Protein AF-A0A8T3PN34-F1 (afdb_monomer)

Foldseek 3Di:
DDDDDDDDDDDDDPVVVVVVVVVVVCVVVCVDPPVVVPPPLDKAKAWFFKAQPPPLPAQAAGFFFEAQALVGGQDPVQDGPPDADQLSRETEHAQVRNPPHWHKMWTKMFMPPQPQFWKWKWWQKFVQLGTWDIDIFTDHSRITVVRIDITTSPGHNQLVQAWDWDWIKIFMWMGGPPDPDIDTHDMHIHIYTHFHHPQDFVADSPDPPDSRHQHPLLSVVLSVQQGRPNDLQSSLQSQLCCLQPPLLAFEPLPPLDAQQADPVNQAGQVVQVSVCSPPNGHRGRYHHQSNSQQSSSQSSSSRPNDWAFFKWFQKAFWAFWAFRPRPDTDAGNVHRMDNMGTWTWDDPQAQFTATAGSTIWFAQFQCLRDDPRDTDHRRRFGAHPQVPHDFQDDTRDNHRHDQNRTHHRDCRGSVGTGTDFHDPSHVRRRRNYD

Nearest PDB structures (foldseek):
  1fso-assembly1_A  TM=3.715E-01  e=4.656E-03  Homo sapiens
  1fst-assembly1_A  TM=4.350E-01  e=2.646E-02  Homo sapiens
  1rho-assembly1_A  TM=3.894E-01  e=1.144E-02  Homo sapiens
  1fst-assembly2_B  TM=3.868E-01  e=3.363E-02  Homo sapiens
  5fr1-assembly1_B  TM=3.269E-01  e=3.363E-02  Bos taurus

Mean predict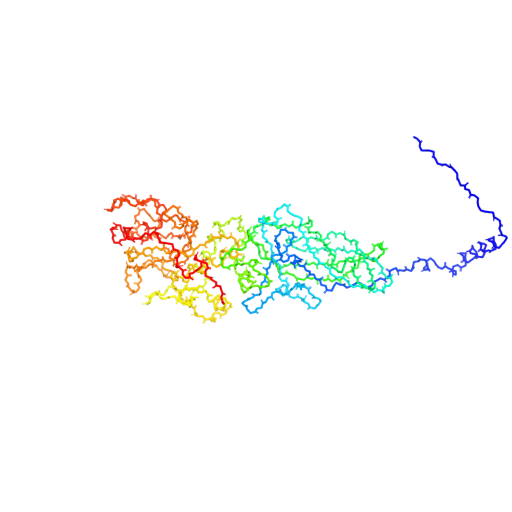ed aligned error: 7.72 Å

Solvent-accessible surface area (backbone atoms only — not comparable to full-atom values): 22050 Å² total; per-residue (Å²): 135,91,84,87,83,81,91,80,88,85,83,89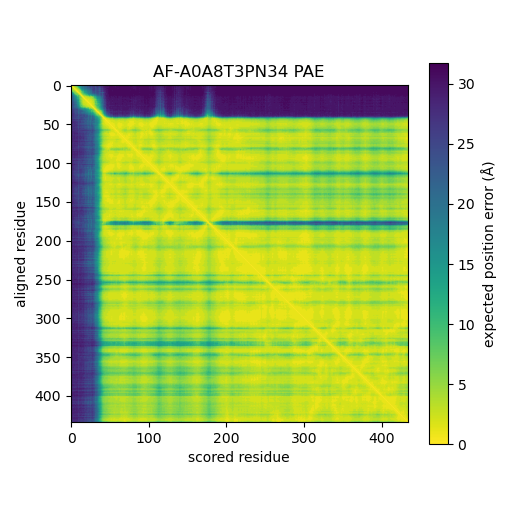,57,79,64,55,58,52,51,51,48,50,52,51,50,35,58,73,66,63,77,60,48,80,62,73,81,53,64,72,65,71,56,53,65,46,73,49,34,34,22,41,44,76,50,75,89,54,45,35,43,35,17,42,60,49,16,47,44,66,91,40,72,59,58,77,53,33,36,43,71,89,64,68,53,24,83,71,19,59,40,32,41,26,34,61,52,31,59,96,45,74,42,38,36,31,37,26,38,38,39,35,53,53,86,50,45,47,35,38,36,35,24,48,54,25,60,57,50,17,36,39,64,82,41,83,46,37,35,55,88,25,28,31,57,56,56,61,38,79,44,58,40,86,51,44,50,79,49,77,58,27,16,32,70,46,77,27,47,33,48,29,32,32,28,33,74,83,50,94,60,80,40,82,60,54,73,49,37,28,24,39,39,32,26,51,27,72,41,30,52,40,29,35,61,70,67,76,91,47,68,37,24,45,31,50,67,56,44,59,51,36,22,58,49,18,49,56,30,79,48,46,67,59,24,38,35,33,37,25,49,42,56,35,73,70,65,76,34,31,48,36,43,80,78,58,53,60,58,47,43,37,85,85,60,21,29,29,40,47,57,35,50,52,35,26,76,73,73,63,40,63,77,59,48,54,29,18,38,59,29,32,9,44,52,41,12,48,44,26,3,60,38,33,42,59,34,21,21,25,31,30,29,73,43,22,30,37,31,59,27,28,44,23,65,52,96,55,71,42,58,50,76,79,44,51,56,36,66,52,48,35,26,16,24,28,84,84,42,41,48,79,27,36,28,35,39,29,35,48,30,30,29,57,45,48,47,40,78,48,87,87,59,41,87,28,75,42,48,73,30,25,33,39,86,60,83,88,59,77,71,60,70,70,79,73,40,79,74,78,30,46,41,68,18,40,19,29,69,33,65,54,8,46,67,30,47,44,70,70,31,41,53,88,61,10,67,66,15,23,37,47,64,66

Structure (mmCIF, N/CA/C/O backbone):
data_AF-A0A8T3PN34-F1
#
_entry.id   AF-A0A8T3PN34-F1
#
loop_
_atom_site.group_PDB
_atom_site.id
_atom_site.type_symbol
_atom_site.label_atom_id
_atom_site.label_alt_id
_atom_site.label_comp_id
_atom_site.label_asym_id
_atom_site.label_entity_id
_atom_site.label_seq_id
_atom_site.pdbx_PDB_ins_code
_atom_site.Cartn_x
_atom_site.Cartn_y
_atom_site.Cartn_z
_atom_site.occupancy
_atom_site.B_iso_or_equiv
_atom_site.auth_seq_id
_atom_site.auth_comp_id
_atom_site.auth_asym_id
_atom_site.auth_atom_id
_atom_site.pdbx_PDB_model_num
ATOM 1 N N . MET A 1 1 ? -1.164 24.556 61.459 1.00 35.00 1 MET A N 1
ATOM 2 C CA . MET A 1 1 ? -1.618 23.590 62.481 1.00 35.00 1 MET A CA 1
ATOM 3 C C . MET A 1 1 ? -3.132 23.600 62.477 1.00 35.00 1 MET A C 1
ATOM 5 O O . MET A 1 1 ? -3.729 24.647 62.668 1.00 35.00 1 MET A O 1
ATOM 9 N N . SER A 1 2 ? -3.698 22.457 62.103 1.00 31.09 2 SER A N 1
ATOM 10 C CA . SER A 1 2 ? -5.120 22.209 61.880 1.00 31.09 2 SER A CA 1
ATOM 11 C C . SER A 1 2 ? -5.881 22.191 63.203 1.00 31.09 2 SER A C 1
ATOM 13 O O . SER A 1 2 ? -5.628 21.325 64.037 1.00 31.09 2 SER A O 1
ATOM 15 N N . SER A 1 3 ? -6.829 23.108 63.360 1.00 28.28 3 SER A N 1
ATOM 16 C CA . SER A 1 3 ? -7.897 23.056 64.354 1.00 28.28 3 SER A CA 1
ATOM 17 C C . SER A 1 3 ? -9.170 22.560 63.675 1.00 28.28 3 SER A C 1
ATOM 19 O O . SER A 1 3 ? -9.637 23.203 62.737 1.00 28.28 3 SER A O 1
ATOM 21 N N . ASN A 1 4 ? -9.742 21.461 64.155 1.00 27.42 4 ASN A N 1
ATOM 22 C CA . ASN A 1 4 ? -11.153 21.166 63.940 1.00 27.42 4 ASN A CA 1
ATOM 23 C C . ASN A 1 4 ? -11.721 20.506 65.196 1.00 27.42 4 ASN A C 1
ATOM 25 O O . ASN A 1 4 ? -11.355 19.390 65.546 1.00 27.42 4 ASN A O 1
ATOM 29 N N . GLU A 1 5 ? -12.629 21.234 65.826 1.00 33.91 5 GLU A N 1
ATOM 30 C CA . GLU A 1 5 ? -13.766 20.782 66.628 1.00 33.91 5 GLU A CA 1
ATOM 31 C C . GLU A 1 5 ? -14.850 21.881 66.471 1.00 33.91 5 GLU A C 1
ATOM 33 O O . GLU A 1 5 ? -14.481 23.002 66.100 1.00 33.91 5 GLU A O 1
ATOM 38 N N . PRO A 1 6 ? -16.153 21.654 66.759 1.00 40.88 6 PRO A N 1
ATOM 39 C CA . PRO A 1 6 ? -16.725 20.487 67.432 1.00 40.88 6 PRO A CA 1
ATOM 40 C C . PRO A 1 6 ? -18.011 19.901 66.809 1.00 40.88 6 PRO A C 1
ATOM 42 O O . PRO A 1 6 ? -18.739 20.512 66.025 1.00 40.88 6 PRO A O 1
ATOM 45 N N . GLU A 1 7 ? -18.305 18.689 67.273 1.00 36.66 7 GLU A N 1
ATOM 46 C CA . GLU A 1 7 ? -19.576 17.980 67.179 1.00 36.66 7 GLU A CA 1
ATOM 47 C C . GLU A 1 7 ? -20.736 18.739 67.856 1.00 36.66 7 GLU A C 1
ATOM 49 O O . GLU A 1 7 ? -20.626 19.251 68.972 1.00 36.66 7 GLU A O 1
ATOM 54 N N . GLY A 1 8 ? -21.901 18.731 67.201 1.00 30.77 8 GLY A N 1
ATOM 55 C CA . GLY A 1 8 ? -23.157 19.285 67.701 1.00 30.77 8 GLY A CA 1
ATOM 56 C C . GLY A 1 8 ? -24.294 18.260 67.708 1.00 30.77 8 GLY A C 1
ATOM 57 O O . GLY A 1 8 ? -24.968 18.068 66.706 1.00 30.77 8 GLY A O 1
ATOM 58 N N . LYS A 1 9 ? -24.494 17.636 68.876 1.00 32.91 9 LYS A N 1
ATOM 59 C CA . LYS A 1 9 ? -25.751 17.177 69.514 1.00 32.91 9 LYS A CA 1
ATOM 60 C C . LYS A 1 9 ? -26.966 16.820 68.629 1.00 32.91 9 LYS A C 1
ATOM 62 O O . LYS A 1 9 ? -27.646 17.698 68.108 1.00 32.91 9 LYS A O 1
ATOM 67 N N . CYS A 1 10 ? -27.430 15.570 68.757 1.00 28.97 10 CYS A N 1
ATOM 68 C CA . CYS A 1 10 ? -28.863 15.250 68.726 1.00 28.97 10 CYS A CA 1
ATOM 69 C C . CYS A 1 10 ? -29.261 14.418 69.959 1.00 28.97 10 CYS A C 1
ATOM 71 O O . CYS A 1 10 ? -28.616 13.429 70.305 1.00 28.97 10 CYS A O 1
ATOM 73 N N . ARG A 1 11 ? -30.291 14.893 70.667 1.00 34.66 11 ARG A N 1
ATOM 74 C CA . ARG A 1 11 ? -30.778 14.417 71.969 1.00 34.66 11 ARG A CA 1
ATOM 75 C C . ARG A 1 11 ? -31.736 13.223 71.830 1.00 34.66 11 ARG A C 1
ATOM 77 O O . ARG A 1 11 ? -32.686 13.283 71.067 1.00 34.66 11 ARG A O 1
ATOM 84 N N . SER A 1 12 ? -31.527 12.231 72.699 1.00 44.78 12 SER A N 1
ATOM 85 C CA . SER A 1 12 ? -32.525 11.585 73.574 1.00 44.78 12 SER A CA 1
ATOM 86 C C . SER A 1 12 ? -33.894 11.195 72.988 1.00 44.78 12 SER A C 1
ATOM 88 O O . SER A 1 12 ? -34.839 11.980 73.011 1.00 44.78 12 SER A O 1
ATOM 90 N N . GLY A 1 13 ? -34.056 9.906 72.683 1.00 34.75 13 GLY A N 1
ATOM 91 C CA . GLY A 1 13 ? -35.353 9.227 72.649 1.00 34.75 13 GLY A CA 1
ATOM 92 C C . GLY A 1 13 ? -35.191 7.777 73.104 1.00 34.75 13 GLY A C 1
ATOM 93 O O . GLY A 1 13 ? -34.393 7.038 72.535 1.00 34.75 13 GLY A O 1
ATOM 94 N N . CYS A 1 14 ? -35.927 7.362 74.137 1.00 46.34 14 CYS A N 1
ATOM 95 C CA . CYS A 1 14 ? -35.799 6.054 74.800 1.00 46.34 14 CYS A CA 1
ATOM 96 C C . CYS A 1 14 ? -36.018 4.838 73.858 1.00 46.34 14 CYS A C 1
ATOM 98 O O . CYS A 1 14 ? -35.571 3.735 74.161 1.00 46.34 14 CYS A O 1
ATOM 100 N N . LEU A 1 15 ? -36.601 5.035 72.665 1.00 41.00 15 LEU A N 1
ATOM 101 C CA . LEU A 1 15 ? -36.680 4.008 71.615 1.00 41.00 15 LEU A CA 1
ATOM 102 C C . LEU A 1 15 ? -35.340 3.716 70.917 1.00 41.00 15 LEU A C 1
ATOM 104 O O . LEU A 1 15 ? -35.147 2.608 70.428 1.00 41.00 15 LEU A O 1
ATOM 108 N N . HIS A 1 16 ? -34.399 4.662 70.882 1.00 45.62 16 HIS A N 1
ATOM 109 C CA . HIS A 1 16 ? -33.093 4.456 70.244 1.00 45.62 16 HIS A CA 1
ATOM 110 C C . HIS A 1 16 ? -32.193 3.535 71.070 1.00 45.62 16 HIS A C 1
ATOM 112 O O . HIS A 1 16 ? -31.422 2.764 70.510 1.00 45.62 16 HIS A O 1
ATOM 118 N N . VAL A 1 17 ? -32.324 3.558 72.400 1.00 47.44 17 VAL A N 1
ATOM 119 C CA . VAL A 1 17 ? -31.571 2.657 73.283 1.00 47.44 17 VAL A CA 1
ATOM 120 C C . VAL A 1 17 ? -32.111 1.235 73.165 1.00 47.44 17 VAL A C 1
ATOM 122 O O . VAL A 1 17 ? -31.314 0.312 73.053 1.00 47.44 17 VAL A O 1
ATOM 125 N N . LEU A 1 18 ? -33.433 1.051 73.071 1.00 48.59 18 LEU A N 1
ATOM 126 C CA . LEU A 1 18 ? -34.029 -0.262 72.800 1.00 48.59 18 LEU A CA 1
ATOM 127 C C . LEU A 1 18 ? -33.696 -0.770 71.393 1.00 48.59 18 LEU A C 1
ATOM 129 O O . LEU A 1 18 ? -33.378 -1.943 71.256 1.00 48.59 18 LEU A O 1
ATOM 133 N N . PHE A 1 19 ? -33.680 0.089 70.369 1.00 53.97 19 PHE A N 1
ATOM 134 C CA . PHE A 1 19 ? -33.291 -0.290 69.005 1.00 53.97 19 PHE A CA 1
ATOM 135 C C . PHE A 1 19 ? -31.798 -0.643 68.909 1.00 53.97 19 PHE A C 1
ATOM 137 O O . PHE A 1 19 ? -31.445 -1.662 68.322 1.00 53.97 19 PHE A O 1
ATOM 144 N N . CYS A 1 20 ? -30.918 0.125 69.561 1.00 51.41 20 CYS A N 1
ATOM 145 C CA . CYS A 1 20 ? -29.488 -0.176 69.660 1.00 51.41 20 CYS A CA 1
ATOM 146 C C . CYS A 1 20 ? -29.206 -1.420 70.516 1.00 51.41 20 CYS A C 1
ATOM 148 O O . CYS A 1 20 ? -28.297 -2.185 70.192 1.00 51.41 20 CYS A O 1
ATOM 150 N N . TRP A 1 21 ? -29.994 -1.667 71.568 1.00 56.00 21 TRP A N 1
ATOM 151 C CA . TRP A 1 21 ? -29.881 -2.867 72.397 1.00 56.00 21 TRP A CA 1
ATOM 152 C C . TRP A 1 21 ? -30.375 -4.106 71.639 1.00 56.00 21 TRP A C 1
ATOM 154 O O . TRP A 1 21 ? -29.643 -5.093 71.578 1.00 56.00 21 TRP A O 1
ATOM 164 N N . LEU A 1 22 ? -31.512 -4.022 70.931 1.00 56.78 22 LEU A N 1
ATOM 165 C CA . LEU A 1 22 ? -32.014 -5.073 70.035 1.00 56.78 22 LEU A CA 1
ATOM 166 C C . LEU A 1 22 ? -31.014 -5.367 68.907 1.00 56.78 22 LEU A C 1
ATOM 168 O O . LEU A 1 22 ? -30.716 -6.525 68.643 1.00 56.78 22 LEU A O 1
ATOM 172 N N . LEU A 1 23 ? -30.418 -4.336 68.293 1.00 53.84 23 LEU A N 1
ATOM 173 C CA . LEU A 1 23 ? -29.351 -4.471 67.290 1.00 53.84 23 LEU A CA 1
ATOM 174 C C . LEU A 1 23 ? -28.075 -5.091 67.868 1.00 53.84 23 LEU A C 1
ATOM 176 O O . LEU A 1 23 ? -27.402 -5.859 67.182 1.00 53.84 23 LEU A O 1
ATOM 180 N N . SER A 1 24 ? -27.729 -4.797 69.124 1.00 53.72 24 SER A N 1
ATOM 181 C CA . SER A 1 24 ? -26.573 -5.406 69.790 1.00 53.72 24 SER A CA 1
ATOM 182 C C . SER A 1 24 ? -26.816 -6.870 70.184 1.00 53.72 24 SER A C 1
ATOM 184 O O . SER A 1 24 ? -25.893 -7.681 70.103 1.00 53.72 24 SER A O 1
ATOM 186 N N . ILE A 1 25 ? -28.060 -7.237 70.512 1.00 57.25 25 ILE A N 1
ATOM 187 C CA . ILE A 1 25 ? -28.491 -8.620 70.759 1.00 57.25 25 ILE A CA 1
ATOM 188 C C . ILE A 1 25 ? -28.571 -9.404 69.446 1.00 57.25 25 ILE A C 1
ATOM 190 O O . ILE A 1 25 ? -28.048 -10.512 69.368 1.00 57.25 25 ILE A O 1
ATOM 194 N N . LEU A 1 26 ? -29.093 -8.803 68.375 1.00 53.84 26 LEU A N 1
ATOM 195 C CA . LEU A 1 26 ? -29.101 -9.379 67.025 1.00 53.84 26 LEU A CA 1
ATOM 196 C C . LEU A 1 26 ? -27.680 -9.544 66.451 1.00 53.84 26 LEU A C 1
ATOM 198 O O . LEU A 1 26 ? -27.415 -10.524 65.754 1.00 53.84 26 LEU A O 1
ATOM 202 N N . ARG A 1 27 ? -26.735 -8.654 66.804 1.00 49.22 27 ARG A N 1
ATOM 203 C CA . ARG A 1 27 ? -25.293 -8.813 66.519 1.00 49.22 27 ARG A CA 1
ATOM 204 C C . ARG A 1 27 ? -24.652 -9.965 67.297 1.00 49.22 27 ARG A C 1
ATOM 206 O O . ARG A 1 27 ? -23.766 -10.620 66.755 1.00 49.22 27 ARG A O 1
ATOM 213 N N . ARG A 1 28 ? -25.072 -10.222 68.543 1.00 52.84 28 ARG A N 1
ATOM 214 C CA . ARG A 1 28 ? -24.574 -11.355 69.352 1.00 52.84 28 ARG A CA 1
ATOM 215 C C . ARG A 1 28 ? -25.195 -12.694 68.942 1.00 52.84 28 ARG A C 1
ATOM 217 O O . ARG A 1 28 ? -24.526 -13.714 69.052 1.00 52.84 28 ARG A O 1
ATOM 224 N N . LEU A 1 29 ? -26.415 -12.688 68.402 1.00 47.12 29 LEU A N 1
ATOM 225 C CA . LEU A 1 29 ? -27.150 -13.881 67.962 1.00 47.12 29 LEU A CA 1
ATOM 226 C C . LEU A 1 29 ? -26.803 -14.378 66.544 1.00 47.12 29 LEU A C 1
ATOM 228 O O . LEU A 1 29 ? -27.439 -15.313 66.075 1.00 47.12 29 LEU A O 1
ATOM 232 N N . HIS A 1 30 ? -25.842 -13.771 65.830 1.00 48.81 30 HIS A N 1
ATOM 233 C CA . HIS A 1 30 ? -25.528 -14.111 64.424 1.00 48.81 30 HIS A CA 1
ATOM 234 C C . HIS A 1 30 ? -26.726 -14.018 63.442 1.00 48.81 30 HIS A C 1
ATOM 236 O O . HIS A 1 30 ? -26.607 -14.427 62.290 1.00 48.81 30 HIS A O 1
ATOM 242 N N . LEU A 1 31 ? -27.857 -13.427 63.847 1.00 46.53 31 LEU A N 1
ATOM 243 C CA . LEU A 1 31 ? -29.081 -13.323 63.036 1.00 46.53 31 LEU A CA 1
ATOM 244 C C . LEU A 1 31 ? -29.066 -12.159 62.033 1.00 46.53 31 LEU A C 1
ATOM 246 O O . LEU A 1 31 ? -29.934 -12.076 61.171 1.00 46.53 31 LEU A O 1
ATOM 250 N N . VAL A 1 32 ? -28.057 -11.285 62.092 1.00 46.09 32 VAL A N 1
ATOM 251 C CA . VAL A 1 32 ? -27.738 -10.355 61.001 1.00 46.09 32 VAL A CA 1
ATOM 252 C C . VAL A 1 32 ? -26.301 -10.616 60.591 1.00 46.09 32 VAL A C 1
ATOM 254 O O . VAL A 1 32 ? -25.347 -10.059 61.139 1.00 46.09 32 VAL A O 1
ATOM 257 N N . SER A 1 33 ? -26.139 -11.546 59.656 1.00 41.34 33 SER A N 1
ATOM 258 C CA . SER A 1 33 ? -24.835 -11.900 59.122 1.00 41.34 33 SER A CA 1
ATOM 259 C C . SER A 1 33 ? -24.187 -10.671 58.467 1.00 41.34 33 SER A C 1
ATOM 261 O O . SER A 1 33 ? -24.840 -9.864 57.800 1.00 41.34 33 SER A O 1
ATOM 263 N N . LYS A 1 34 ? -22.855 -10.560 58.562 1.00 39.25 34 LYS A N 1
ATOM 264 C CA . LYS A 1 34 ? -22.035 -9.665 57.711 1.00 39.25 34 LYS A CA 1
ATOM 265 C C . LYS A 1 34 ? -22.299 -9.855 56.198 1.00 39.25 34 LYS A C 1
ATOM 267 O O . LYS A 1 34 ? -21.826 -9.066 55.387 1.00 39.25 34 LYS A O 1
ATOM 272 N N . GLN A 1 35 ? -23.057 -10.886 55.830 1.00 38.38 35 GLN A N 1
ATOM 273 C CA . GLN A 1 35 ? -23.553 -11.213 54.498 1.00 38.38 35 GLN A CA 1
ATOM 274 C C . GLN A 1 35 ? -24.687 -10.278 54.031 1.00 38.38 35 GLN A C 1
ATOM 276 O O . GLN A 1 35 ? -24.821 -10.080 52.832 1.00 38.38 35 GLN A O 1
ATOM 281 N N . TYR A 1 36 ? -25.446 -9.631 54.930 1.00 40.94 36 TYR A N 1
ATOM 282 C CA . TYR A 1 36 ? -26.553 -8.744 54.525 1.00 40.94 36 TYR A CA 1
ATOM 283 C C . TYR A 1 36 ? -26.082 -7.358 54.032 1.00 40.94 36 TYR A C 1
ATOM 285 O O . TYR A 1 36 ? -26.721 -6.753 53.177 1.00 40.94 36 TYR A O 1
ATOM 293 N N . TYR A 1 37 ? -24.924 -6.875 54.509 1.00 39.59 37 TYR A N 1
ATOM 294 C CA . TYR A 1 37 ? -24.285 -5.634 54.025 1.00 39.59 37 TYR A CA 1
ATOM 295 C C . TYR A 1 37 ? -23.232 -5.860 52.931 1.00 39.59 37 TYR A C 1
ATOM 297 O O . TYR A 1 37 ? -22.834 -4.913 52.258 1.00 39.59 37 TYR A O 1
ATOM 305 N N . ARG A 1 38 ? -22.819 -7.110 52.689 1.00 41.44 38 ARG A N 1
ATOM 306 C CA . ARG A 1 38 ? -22.165 -7.514 51.438 1.00 41.44 38 ARG A CA 1
ATOM 307 C C . ARG A 1 38 ? -23.227 -8.033 50.478 1.00 41.44 38 ARG A C 1
ATOM 309 O O . ARG A 1 38 ? -23.180 -9.181 50.047 1.00 41.44 38 ARG A O 1
ATOM 316 N N . LYS A 1 39 ? -24.175 -7.170 50.104 1.00 45.44 39 LYS A N 1
ATOM 317 C CA . LYS A 1 39 ? -24.839 -7.349 48.815 1.00 45.44 39 LYS A CA 1
ATOM 318 C C . LYS A 1 39 ? -23.706 -7.215 47.803 1.00 45.44 39 LYS A C 1
ATOM 320 O O . LYS A 1 39 ? -23.226 -6.109 47.567 1.00 45.44 39 LYS A O 1
ATOM 325 N N . HIS A 1 40 ? -23.163 -8.345 47.347 1.00 51.19 40 HIS A N 1
ATOM 326 C CA . HIS A 1 40 ? -22.248 -8.358 46.220 1.00 51.19 40 HIS A CA 1
ATOM 327 C C . HIS A 1 40 ? -22.918 -7.491 45.162 1.00 51.19 40 HIS A C 1
ATOM 329 O O . HIS A 1 40 ? -24.040 -7.781 44.750 1.00 51.19 40 HIS A O 1
ATOM 335 N N . CYS A 1 41 ? -22.293 -6.367 44.825 1.00 63.41 41 CYS A N 1
ATOM 336 C CA . CYS A 1 41 ? -22.705 -5.562 43.692 1.00 63.41 41 CYS A CA 1
ATOM 337 C C . CYS A 1 41 ? -22.345 -6.406 42.469 1.00 63.41 41 CYS A C 1
ATOM 339 O O . CYS A 1 41 ? -21.291 -6.230 41.875 1.00 63.41 41 CYS A O 1
ATOM 341 N N . SER A 1 42 ? -23.120 -7.458 42.222 1.00 76.25 42 SER A N 1
ATOM 342 C CA . SER A 1 42 ? -22.911 -8.376 41.123 1.00 76.25 42 SER A CA 1
ATOM 343 C C . SER A 1 42 ? -23.577 -7.735 39.927 1.00 76.25 42 SER A C 1
ATOM 345 O O . SER A 1 42 ? -24.797 -7.547 39.923 1.00 76.25 42 SER A O 1
ATOM 347 N N . CYS A 1 43 ? -22.764 -7.363 38.952 1.00 87.69 43 CYS A N 1
ATOM 348 C CA . CYS A 1 43 ? -23.234 -6.962 37.648 1.00 87.69 43 CYS A CA 1
ATOM 349 C C . CYS A 1 43 ? -22.674 -7.928 36.604 1.00 87.69 43 CYS A C 1
ATOM 351 O O . CYS A 1 43 ? -21.562 -8.437 36.739 1.00 87.69 43 CYS A O 1
ATOM 353 N N . GLN A 1 44 ? -23.464 -8.198 35.579 1.00 91.25 44 GLN A N 1
ATOM 354 C CA . GLN A 1 44 ? -23.008 -8.808 34.346 1.00 91.25 44 GLN A CA 1
ATOM 355 C C . GLN A 1 44 ? -22.778 -7.677 33.363 1.00 91.25 44 GLN A C 1
ATOM 357 O O . GLN A 1 44 ? -23.659 -6.841 33.162 1.00 91.25 44 GLN A O 1
ATOM 362 N N . LEU A 1 45 ? -21.574 -7.627 32.818 1.00 94.31 45 LEU A N 1
ATOM 363 C CA . LEU A 1 45 ? -21.191 -6.659 31.811 1.00 94.31 45 LEU A CA 1
ATOM 364 C C . LEU A 1 45 ? -21.023 -7.400 30.487 1.00 94.31 45 LEU A C 1
ATOM 366 O O . LEU A 1 45 ? -20.487 -8.503 30.471 1.00 94.31 45 LEU A O 1
ATOM 370 N N . GLU A 1 46 ? -21.424 -6.777 29.387 1.00 95.69 46 GLU A N 1
ATOM 371 C CA . GLU A 1 46 ? -21.114 -7.240 28.038 1.00 95.69 46 GLU A CA 1
ATOM 372 C C . GLU A 1 46 ? -20.535 -6.075 27.232 1.00 95.69 46 GLU A C 1
ATOM 374 O O . GLU A 1 46 ? -20.916 -4.913 27.397 1.00 95.69 46 GLU A O 1
ATOM 379 N N . LEU A 1 47 ? -19.579 -6.376 26.357 1.00 97.19 47 LEU A N 1
ATOM 380 C CA . LEU A 1 47 ? -19.075 -5.418 25.381 1.00 97.19 47 LEU A CA 1
ATOM 381 C C . LEU A 1 47 ? -19.814 -5.667 24.062 1.00 97.19 47 LEU A C 1
ATOM 383 O O . LEU A 1 47 ? -19.704 -6.740 23.472 1.00 97.19 47 LEU A O 1
ATOM 387 N N . ALA A 1 48 ? -20.551 -4.656 23.610 1.00 97.75 48 ALA A N 1
ATOM 388 C CA . ALA A 1 48 ? -21.440 -4.746 22.459 1.00 97.75 48 ALA A CA 1
ATOM 389 C C . ALA A 1 48 ? -20.751 -4.353 21.144 1.00 97.75 48 ALA A C 1
ATOM 391 O O . ALA A 1 48 ? -21.012 -4.971 20.111 1.00 97.75 48 ALA A O 1
ATOM 392 N N . ALA A 1 49 ? -19.880 -3.337 21.175 1.00 98.31 49 ALA A N 1
ATOM 393 C CA . ALA A 1 49 ? -19.198 -2.834 19.983 1.00 98.31 49 ALA A CA 1
ATOM 394 C C . ALA A 1 49 ? -17.889 -2.091 20.294 1.00 98.31 49 ALA A C 1
ATOM 396 O O . ALA A 1 49 ? -17.746 -1.518 21.377 1.00 98.31 49 ALA A O 1
ATOM 397 N N . ILE A 1 50 ? -16.969 -2.062 19.323 1.00 98.56 50 ILE A N 1
ATOM 398 C CA . ILE A 1 50 ? -15.757 -1.228 19.319 1.00 98.56 50 ILE A CA 1
ATOM 399 C C . ILE A 1 50 ? -15.667 -0.509 17.969 1.00 98.56 50 ILE A C 1
ATOM 401 O O . ILE A 1 50 ? -15.729 -1.161 16.927 1.00 98.56 50 ILE A O 1
ATOM 405 N N . SER A 1 51 ? -15.498 0.811 18.018 1.00 98.56 51 SER A N 1
ATOM 406 C CA . SER A 1 51 ? -15.149 1.660 16.883 1.00 98.56 51 SER A CA 1
ATOM 407 C C . SER A 1 51 ? -13.687 2.087 16.982 1.00 98.56 51 SER A C 1
ATOM 409 O O . SER A 1 51 ? -13.295 2.700 17.982 1.00 98.56 51 SER A O 1
ATOM 411 N N . PHE A 1 52 ? -12.899 1.792 15.955 1.00 98.56 52 PHE A N 1
ATOM 412 C CA . PHE A 1 52 ? -11.536 2.292 15.806 1.00 98.56 52 PHE A CA 1
ATOM 413 C C . PHE A 1 52 ? -11.527 3.598 15.016 1.00 98.56 52 PHE A C 1
ATOM 415 O O . PHE A 1 52 ? -10.921 4.552 15.484 1.00 98.56 52 PHE A O 1
ATOM 422 N N . ASN A 1 53 ? -12.242 3.663 13.894 1.00 97.94 53 ASN A N 1
ATOM 423 C CA . ASN A 1 53 ? -12.497 4.865 13.106 1.00 97.94 53 ASN A CA 1
ATOM 424 C C . ASN A 1 53 ? -13.837 5.464 13.546 1.00 97.94 53 ASN A C 1
ATOM 426 O O . ASN A 1 53 ? -14.912 5.013 13.154 1.00 97.94 53 ASN A O 1
ATOM 430 N N . HIS A 1 54 ? -13.784 6.418 14.462 1.00 97.12 54 HIS A N 1
ATOM 431 C CA . HIS A 1 54 ? -14.951 7.038 15.075 1.00 97.12 54 HIS A CA 1
ATOM 432 C C . HIS A 1 54 ? -15.084 8.533 14.758 1.00 97.12 54 HIS A C 1
ATOM 434 O O . HIS A 1 54 ? -16.069 9.148 15.182 1.00 97.12 54 HIS A O 1
ATOM 440 N N . ASP A 1 55 ? -14.128 9.089 14.020 1.00 96.88 55 ASP A N 1
ATOM 441 C CA . ASP A 1 55 ? -14.160 10.362 13.319 1.00 96.88 55 ASP A CA 1
ATOM 442 C C . ASP A 1 55 ? -13.715 10.153 11.862 1.00 96.88 55 ASP A C 1
ATOM 444 O O . ASP A 1 55 ? -12.558 10.316 11.493 1.00 96.88 55 ASP A O 1
ATOM 448 N N . THR A 1 56 ? -14.684 9.879 10.989 1.00 96.31 56 THR A N 1
ATOM 449 C CA . THR A 1 56 ? -14.423 9.620 9.568 1.00 96.31 56 THR A CA 1
ATOM 450 C C . THR A 1 56 ? -13.974 10.856 8.787 1.00 96.31 56 THR A C 1
ATOM 452 O O . THR A 1 56 ? -13.872 10.773 7.565 1.00 96.31 56 THR A O 1
ATOM 455 N N . SER A 1 57 ? -13.808 12.018 9.430 1.00 95.81 57 SER A N 1
ATOM 456 C CA . SER A 1 57 ? -13.359 13.275 8.818 1.00 95.81 57 SER A CA 1
ATOM 457 C C . SER A 1 57 ? -11.879 13.581 9.068 1.00 95.81 57 SER A C 1
ATOM 459 O O . SER A 1 57 ? -11.331 14.475 8.419 1.00 95.81 57 SER A O 1
ATOM 461 N N . ALA A 1 58 ? -11.227 12.826 9.955 1.00 93.56 58 ALA A N 1
ATOM 462 C CA . ALA A 1 58 ? -9.836 13.004 10.349 1.00 93.56 58 ALA A CA 1
ATOM 463 C C . ALA A 1 58 ? -9.080 11.662 10.365 1.00 93.56 58 ALA A C 1
ATOM 465 O O . ALA A 1 58 ? -9.651 10.607 10.113 1.00 93.56 58 ALA A O 1
ATOM 466 N N . LEU A 1 59 ? -7.766 11.718 10.607 1.00 93.75 59 LEU A N 1
ATOM 467 C CA . LEU A 1 59 ? -6.900 10.534 10.708 1.00 93.75 59 LEU A CA 1
ATOM 468 C C . LEU A 1 59 ? -5.799 10.666 11.776 1.00 93.75 59 LEU A C 1
ATOM 470 O O . LEU A 1 59 ? -4.760 10.012 11.706 1.00 93.75 59 LEU A O 1
ATOM 474 N N . THR A 1 60 ? -5.986 11.574 12.736 1.00 96.38 60 THR A N 1
ATOM 475 C CA . THR A 1 60 ? -4.952 11.939 13.720 1.00 96.38 60 THR A CA 1
ATOM 476 C C . THR A 1 60 ? -5.173 11.302 15.088 1.00 96.38 60 THR A C 1
ATOM 478 O O . THR A 1 60 ? -4.210 10.954 15.770 1.00 96.38 60 THR A O 1
ATOM 481 N N . ALA A 1 61 ? -6.429 11.145 15.512 1.00 95.94 61 ALA A N 1
ATOM 482 C CA . ALA A 1 61 ? -6.786 10.649 16.843 1.00 95.94 61 ALA A CA 1
ATOM 483 C C . ALA A 1 61 ? -7.310 9.205 16.832 1.00 95.94 61 ALA A C 1
ATOM 485 O O . ALA A 1 61 ? -7.531 8.622 17.898 1.00 95.94 61 ALA A O 1
ATOM 486 N N . ASP A 1 62 ? -7.537 8.632 15.654 1.00 97.88 62 ASP A N 1
ATOM 487 C CA . ASP A 1 62 ? -8.251 7.378 15.474 1.00 97.88 62 ASP A CA 1
ATOM 488 C C . ASP A 1 62 ? -7.892 6.699 14.139 1.00 97.88 62 ASP A C 1
ATOM 490 O O . ASP A 1 62 ? -6.937 7.100 13.472 1.00 97.88 62 ASP A O 1
ATOM 494 N N . ALA A 1 63 ? -8.555 5.586 13.813 1.00 98.31 63 ALA A N 1
ATOM 495 C CA . ALA A 1 63 ? -8.197 4.804 12.632 1.00 98.31 63 ALA A CA 1
ATOM 496 C C . ALA A 1 63 ? -8.712 5.433 11.326 1.00 98.31 63 ALA A C 1
ATOM 498 O O . ALA A 1 63 ? -9.780 6.029 11.292 1.00 98.31 63 ALA A O 1
ATOM 499 N N . MET A 1 64 ? -7.983 5.226 10.229 1.00 97.88 64 MET A N 1
ATOM 500 C CA . MET A 1 64 ? -8.332 5.739 8.902 1.00 97.88 64 MET A CA 1
ATOM 501 C C . MET A 1 64 ? -9.592 5.087 8.306 1.00 97.88 64 MET A C 1
ATOM 503 O O . MET A 1 64 ? -9.961 3.952 8.629 1.00 97.88 64 MET A O 1
ATOM 507 N N . ASN A 1 65 ? -10.217 5.781 7.353 1.00 98.12 65 ASN A N 1
ATOM 508 C CA . ASN A 1 65 ? -11.296 5.248 6.526 1.00 98.12 65 ASN A CA 1
ATOM 509 C C . ASN A 1 65 ? -10.800 4.060 5.697 1.00 98.12 65 ASN A C 1
ATOM 511 O O . ASN A 1 65 ? -9.754 4.137 5.051 1.00 98.12 65 ASN A O 1
ATOM 515 N N . MET A 1 66 ? -11.566 2.963 5.690 1.00 97.19 66 MET A N 1
ATOM 516 C CA . MET A 1 66 ? -11.190 1.730 4.996 1.00 97.19 66 MET A CA 1
ATOM 517 C C . MET A 1 66 ? -12.377 1.023 4.349 1.00 97.19 66 MET A C 1
ATOM 519 O O . MET A 1 66 ? -13.546 1.182 4.713 1.00 97.19 66 MET A O 1
ATOM 523 N N . ARG A 1 67 ? -12.048 0.173 3.383 1.00 97.31 67 ARG A N 1
ATOM 524 C CA . ARG A 1 67 ? -12.959 -0.752 2.713 1.00 97.31 67 ARG A CA 1
ATOM 525 C C . ARG A 1 67 ? -12.329 -2.123 2.669 1.00 97.31 67 ARG A C 1
ATOM 527 O O . ARG A 1 67 ? -11.118 -2.241 2.758 1.00 97.31 67 ARG A O 1
ATOM 534 N N . ARG A 1 68 ? -13.132 -3.165 2.496 1.00 97.50 68 ARG A N 1
ATOM 535 C CA . ARG A 1 68 ? -12.576 -4.495 2.255 1.00 97.50 68 ARG A CA 1
ATOM 536 C C . ARG A 1 68 ? -12.014 -4.597 0.839 1.00 97.50 68 ARG A C 1
ATOM 538 O O . ARG A 1 68 ? -10.884 -5.030 0.654 1.00 97.50 68 ARG A O 1
ATOM 545 N N . ASN A 1 69 ? -12.815 -4.151 -0.125 1.00 97.88 69 ASN A N 1
ATOM 546 C CA . ASN A 1 69 ? -12.546 -4.168 -1.561 1.00 97.88 69 ASN A CA 1
ATOM 547 C C . ASN A 1 69 ? -13.483 -3.174 -2.280 1.00 97.88 69 ASN A C 1
ATOM 549 O O . ASN A 1 69 ? -14.190 -2.392 -1.627 1.00 97.88 69 ASN A O 1
ATOM 553 N N . PHE A 1 70 ? -13.533 -3.229 -3.616 1.00 97.31 70 PHE A N 1
ATOM 554 C CA . PHE A 1 70 ? -14.402 -2.377 -4.434 1.00 97.31 70 PHE A CA 1
ATOM 555 C C . PHE A 1 70 ? -15.865 -2.404 -3.969 1.00 97.31 70 PHE A C 1
ATOM 557 O O . PHE A 1 70 ? -16.479 -1.361 -3.732 1.00 97.31 70 PHE A O 1
ATOM 564 N N . ALA A 1 71 ? -16.420 -3.601 -3.765 1.00 96.38 71 ALA A N 1
ATOM 565 C CA . ALA A 1 71 ? -17.838 -3.791 -3.470 1.00 96.38 71 ALA A CA 1
ATOM 566 C C . ALA A 1 71 ? -18.205 -3.512 -2.004 1.00 96.38 71 ALA A C 1
ATOM 568 O O . ALA A 1 71 ? -19.325 -3.091 -1.722 1.00 96.38 71 ALA A O 1
ATOM 569 N N . THR A 1 72 ? -17.282 -3.739 -1.066 1.00 96.94 72 THR A N 1
ATOM 570 C CA . THR A 1 72 ? -17.615 -3.814 0.366 1.00 96.94 72 THR A CA 1
ATOM 571 C C . THR A 1 72 ? -16.881 -2.762 1.190 1.00 96.94 72 THR A C 1
ATOM 573 O O . THR A 1 72 ? -15.659 -2.810 1.326 1.00 96.94 72 THR A O 1
ATOM 576 N N . THR A 1 73 ? -17.625 -1.846 1.812 1.00 95.56 73 THR A N 1
ATOM 577 C CA . THR A 1 73 ? -17.102 -0.912 2.826 1.00 95.56 73 THR A CA 1
ATOM 578 C C . THR A 1 73 ? -16.918 -1.611 4.178 1.00 95.56 73 THR A C 1
ATOM 580 O O . THR A 1 73 ? -17.685 -2.513 4.515 1.00 95.56 73 THR A O 1
ATOM 583 N N . VAL A 1 74 ? -15.928 -1.195 4.977 1.00 96.88 74 VAL A N 1
ATOM 584 C CA . VAL A 1 74 ? -15.832 -1.616 6.385 1.00 96.88 74 VAL A CA 1
ATOM 585 C C . VAL A 1 74 ? -16.866 -0.828 7.191 1.00 96.88 74 VAL A C 1
ATOM 587 O O . VAL A 1 74 ? -16.843 0.399 7.206 1.00 96.88 74 VAL A O 1
ATOM 590 N N . ALA A 1 75 ? -17.803 -1.525 7.831 1.00 95.69 75 ALA A N 1
ATOM 591 C CA . ALA A 1 75 ? -18.806 -0.884 8.677 1.00 95.69 75 ALA A CA 1
ATOM 592 C C . ALA A 1 75 ? -18.179 -0.347 9.973 1.00 95.69 75 ALA A C 1
ATOM 594 O O . ALA A 1 75 ? -17.316 -1.003 10.548 1.00 95.69 75 ALA A O 1
ATOM 595 N N . ILE A 1 76 ? -18.676 0.795 10.449 1.00 96.44 76 ILE A N 1
ATOM 596 C CA . ILE A 1 76 ? -18.362 1.365 11.765 1.00 96.44 76 ILE A CA 1
ATOM 597 C C . ILE A 1 76 ? -19.603 1.169 12.650 1.00 96.44 76 ILE A C 1
ATOM 599 O O . ILE A 1 76 ? -20.695 1.562 12.227 1.00 96.44 76 ILE A O 1
ATOM 603 N N . PRO A 1 77 ? -19.499 0.588 13.859 1.00 97.94 77 PRO A N 1
ATOM 604 C CA . PRO A 1 77 ? -18.302 0.036 14.508 1.00 97.94 77 PRO A CA 1
ATOM 605 C C . PRO A 1 77 ? -17.721 -1.191 13.787 1.00 97.94 77 PRO A C 1
ATOM 607 O O . PRO A 1 77 ? -18.459 -2.065 13.329 1.00 97.94 77 PRO A O 1
ATOM 610 N N . GLU A 1 78 ? -16.393 -1.284 13.741 1.00 98.00 78 GLU A N 1
ATOM 611 C CA . GLU A 1 78 ? -15.674 -2.356 13.049 1.00 98.00 78 GLU A CA 1
ATOM 612 C C . GLU A 1 78 ? -15.807 -3.686 13.781 1.00 98.00 78 GLU A C 1
ATOM 614 O O . GLU A 1 78 ? -15.927 -4.728 13.135 1.00 98.00 78 GLU A O 1
ATOM 619 N N . TRP A 1 79 ? -15.864 -3.669 15.114 1.00 98.19 79 TRP A N 1
ATOM 620 C CA . TRP A 1 79 ? -16.139 -4.859 15.913 1.00 98.19 79 TRP A CA 1
ATOM 621 C C . TRP A 1 79 ? -17.529 -4.775 16.547 1.00 98.19 79 TRP A C 1
ATOM 623 O O . TRP A 1 79 ? -17.870 -3.796 17.214 1.00 98.19 79 TRP A O 1
ATOM 633 N N . THR A 1 80 ? -18.312 -5.839 16.399 1.00 97.31 80 THR A N 1
ATOM 634 C CA . THR A 1 80 ? -19.582 -6.059 17.100 1.00 97.31 80 THR A CA 1
ATOM 635 C C . THR A 1 80 ? -19.612 -7.473 17.662 1.00 97.31 80 THR A C 1
ATOM 637 O O . THR A 1 80 ? -18.885 -8.356 17.193 1.00 97.31 80 THR A O 1
ATOM 640 N N . VAL A 1 81 ? -20.451 -7.699 18.675 1.00 93.88 81 VAL A N 1
ATOM 641 C CA . VAL A 1 81 ? -20.622 -9.028 19.276 1.00 93.88 81 VAL A CA 1
ATOM 642 C C . VAL A 1 81 ? -20.874 -10.102 18.206 1.00 93.88 81 VAL A C 1
ATOM 644 O O . VAL A 1 81 ? -21.629 -9.896 17.257 1.00 93.88 81 VAL A O 1
ATOM 647 N N . GLY A 1 82 ? -20.202 -11.246 18.344 1.00 90.06 82 GLY A N 1
ATOM 648 C CA . GLY A 1 82 ? -20.235 -12.342 17.370 1.00 90.06 82 GLY A CA 1
ATOM 649 C C . GLY A 1 82 ? -19.110 -12.310 16.329 1.00 90.06 82 GLY A C 1
ATOM 650 O O . GLY A 1 82 ? -18.805 -13.356 15.759 1.00 90.06 82 GLY A O 1
ATOM 651 N N . LYS A 1 83 ? -18.424 -11.175 16.125 1.00 92.25 83 LYS A N 1
ATOM 652 C CA . LYS A 1 83 ? -17.216 -11.134 15.289 1.00 92.25 83 LYS A CA 1
ATOM 653 C C . LYS A 1 83 ? -16.007 -11.687 16.041 1.00 92.25 83 LYS A C 1
ATOM 655 O O . LYS A 1 83 ? -15.545 -11.110 17.028 1.00 92.25 83 LYS A O 1
ATOM 660 N N . THR A 1 84 ? -15.479 -12.808 15.560 1.00 90.25 84 THR A N 1
ATOM 661 C CA . THR A 1 84 ? -14.353 -13.521 16.189 1.00 90.25 84 THR A CA 1
ATOM 662 C C . THR A 1 84 ? -13.078 -13.517 15.346 1.00 90.25 84 THR A C 1
ATOM 664 O O . THR A 1 84 ? -11.989 -13.701 15.897 1.00 90.25 84 THR A O 1
ATOM 667 N N . VAL A 1 85 ? -13.198 -13.285 14.036 1.00 95.50 85 VAL A N 1
ATOM 668 C CA . VAL A 1 85 ? -12.091 -13.270 13.073 1.00 95.50 85 VAL A CA 1
ATOM 669 C C . VAL A 1 85 ? -11.488 -11.867 12.996 1.00 95.50 85 VAL A C 1
ATOM 671 O O . VAL A 1 85 ? -12.197 -10.898 12.733 1.00 95.50 85 VAL A O 1
ATOM 674 N N . ALA A 1 86 ? -10.169 -11.761 13.185 1.00 95.69 86 ALA A N 1
ATOM 675 C CA . ALA A 1 86 ? -9.448 -10.484 13.178 1.00 95.69 86 ALA A CA 1
ATOM 676 C C . ALA A 1 86 ? -9.655 -9.691 11.875 1.00 95.69 86 ALA A C 1
ATOM 678 O O . ALA A 1 86 ? -9.938 -8.496 11.917 1.00 95.69 86 ALA A O 1
ATOM 679 N N . ALA A 1 87 ? -9.603 -10.373 10.726 1.00 95.44 87 ALA A N 1
ATOM 680 C CA . ALA A 1 87 ? -9.813 -9.775 9.405 1.00 95.44 87 ALA A CA 1
ATOM 681 C C . ALA A 1 87 ? -11.215 -9.159 9.206 1.00 95.44 87 ALA A C 1
ATOM 683 O O . ALA A 1 87 ? -11.401 -8.339 8.310 1.00 95.44 87 ALA A O 1
ATOM 684 N N . ASP A 1 88 ? -12.203 -9.523 10.033 1.00 95.19 88 ASP A N 1
ATOM 685 C CA . ASP A 1 88 ? -13.551 -8.938 9.988 1.00 95.19 88 ASP A CA 1
ATOM 686 C C . ASP A 1 88 ? -13.700 -7.671 10.840 1.00 95.19 88 ASP A C 1
ATOM 688 O O . ASP A 1 88 ? -14.749 -7.014 10.788 1.00 95.19 88 ASP A O 1
ATOM 692 N N . CYS A 1 89 ? -12.647 -7.333 11.593 1.00 97.44 89 CYS A N 1
ATOM 693 C CA . CYS A 1 89 ? -12.528 -6.152 12.446 1.00 97.44 89 CYS A CA 1
ATOM 694 C C . CYS A 1 89 ? -11.202 -5.419 12.153 1.00 97.44 89 CYS A C 1
ATOM 696 O O . CYS A 1 89 ? -10.311 -5.390 13.009 1.00 97.44 89 CYS A O 1
ATOM 698 N N . PRO A 1 90 ? -11.017 -4.898 10.926 1.00 98.44 90 PRO A N 1
ATOM 699 C CA . PRO A 1 90 ? -9.794 -4.206 10.554 1.00 98.44 90 PRO A CA 1
ATOM 700 C C . PRO A 1 90 ? -9.764 -2.773 11.106 1.00 98.44 90 PRO A C 1
ATOM 702 O O . PRO A 1 90 ? -10.786 -2.093 11.107 1.00 98.44 90 PRO A O 1
ATOM 705 N N . ALA A 1 91 ? -8.582 -2.285 11.478 1.00 98.56 91 ALA A N 1
ATOM 706 C CA . ALA A 1 91 ? -8.306 -0.875 11.763 1.00 98.56 91 ALA A CA 1
ATOM 707 C C . ALA A 1 91 ? -6.939 -0.471 11.189 1.00 98.56 91 ALA A C 1
ATOM 709 O O . ALA A 1 91 ? -6.013 -1.282 11.169 1.00 98.56 91 ALA A O 1
ATOM 710 N N . GLY A 1 92 ? -6.799 0.768 10.718 1.00 98.44 92 GLY A N 1
ATOM 711 C CA . GLY A 1 92 ? -5.567 1.264 10.105 1.00 98.44 92 GLY A CA 1
ATOM 712 C C . GLY A 1 92 ? -5.098 2.576 10.723 1.00 98.44 92 GLY A C 1
ATOM 713 O O . GLY A 1 92 ? -5.914 3.465 10.921 1.00 98.44 92 GLY A O 1
ATOM 714 N N . TYR A 1 93 ? -3.804 2.716 10.998 1.00 98.75 93 TYR A N 1
ATOM 715 C CA . TYR A 1 93 ? -3.214 3.936 11.554 1.00 98.75 93 TYR A CA 1
ATOM 716 C C . TYR A 1 93 ? -2.033 4.396 10.704 1.00 98.75 93 TYR A C 1
ATOM 718 O O . TYR A 1 93 ? -1.160 3.597 10.353 1.00 98.75 93 TYR A O 1
ATOM 726 N N . ALA A 1 94 ? -1.988 5.689 10.403 1.00 98.62 94 ALA A N 1
ATOM 727 C CA . ALA A 1 94 ? -0.898 6.297 9.659 1.00 98.62 94 ALA A CA 1
ATOM 728 C C . ALA A 1 94 ? 0.099 6.956 10.626 1.00 98.62 94 ALA A C 1
ATOM 730 O O . ALA A 1 94 ? -0.280 7.744 11.498 1.00 98.62 94 ALA A O 1
ATOM 731 N N . ILE A 1 95 ? 1.376 6.570 10.535 1.00 98.69 95 ILE A N 1
ATOM 732 C CA . ILE A 1 95 ? 2.410 6.933 11.516 1.00 98.69 95 ILE A CA 1
ATOM 733 C C . ILE A 1 95 ? 2.568 8.447 11.588 1.00 98.69 95 ILE A C 1
ATOM 735 O O . ILE A 1 95 ? 2.592 9.005 12.682 1.00 98.69 95 ILE A O 1
ATOM 739 N N . LYS A 1 96 ? 2.685 9.120 10.442 1.00 98.50 96 LYS A N 1
ATOM 740 C CA . LYS A 1 96 ? 2.899 10.567 10.397 1.00 98.50 96 LYS A CA 1
ATOM 741 C C . LYS A 1 96 ? 1.747 11.341 11.026 1.00 98.50 96 LYS A C 1
ATOM 743 O O . LYS A 1 96 ? 2.004 12.284 11.767 1.00 98.50 96 LYS A O 1
ATOM 748 N N . GLU A 1 97 ? 0.514 10.948 10.750 1.00 98.38 97 GLU A N 1
ATOM 749 C CA . GLU A 1 97 ? -0.682 11.690 11.145 1.00 98.38 97 GLU A CA 1
ATOM 750 C C . GLU A 1 97 ? -1.083 11.414 12.589 1.00 98.38 97 GLU A C 1
ATOM 752 O O . GLU A 1 97 ? -1.608 12.298 13.258 1.00 98.38 97 GLU A O 1
ATOM 757 N N . THR A 1 98 ? -0.761 10.233 13.110 1.00 98.06 98 THR A N 1
ATOM 758 C CA . THR A 1 98 ? -0.987 9.906 14.524 1.00 98.06 98 THR A CA 1
ATOM 759 C C . THR A 1 98 ? 0.153 10.366 15.440 1.00 98.06 98 THR A C 1
ATOM 761 O O . THR A 1 98 ? -0.010 10.436 16.661 1.00 98.06 98 THR A O 1
ATOM 764 N N . LYS A 1 99 ? 1.323 10.721 14.890 1.00 97.31 99 LYS A N 1
ATOM 765 C CA . LYS A 1 99 ? 2.501 11.107 15.678 1.00 97.31 99 LYS A CA 1
ATOM 766 C C . LYS A 1 99 ? 2.240 12.342 16.540 1.00 97.31 99 LYS A C 1
ATOM 768 O O . LYS A 1 99 ? 1.956 13.425 16.042 1.00 97.31 99 LYS A O 1
ATOM 773 N N . GLY A 1 100 ? 2.444 12.194 17.849 1.00 96.12 100 GLY A N 1
ATOM 774 C CA . GLY A 1 100 ? 2.258 13.277 18.821 1.00 96.12 100 GLY A CA 1
ATOM 775 C C . GLY A 1 100 ? 0.792 13.576 19.142 1.00 96.12 100 GLY A C 1
ATOM 776 O O . GLY A 1 100 ? 0.521 14.488 19.923 1.00 96.12 100 GLY A O 1
ATOM 777 N N . HIS A 1 101 ? -0.141 12.803 18.586 1.00 97.56 101 HIS A N 1
ATOM 778 C CA . HIS A 1 101 ? -1.555 12.889 18.897 1.00 97.56 101 HIS A CA 1
ATOM 779 C C . HIS A 1 101 ? -1.962 11.840 19.924 1.00 97.56 101 HIS A C 1
ATOM 781 O O . HIS A 1 101 ? -1.339 10.795 20.105 1.00 97.56 101 HIS A O 1
ATOM 787 N N . LYS A 1 102 ? -3.051 12.150 20.618 1.00 97.50 102 LYS A N 1
ATOM 788 C CA . LYS A 1 102 ? -3.687 11.249 21.562 1.00 97.50 102 LYS A CA 1
ATOM 789 C C . LYS A 1 102 ? -4.609 10.307 20.800 1.00 97.50 102 LYS A C 1
ATOM 791 O O . LYS A 1 102 ? -5.661 10.734 20.328 1.00 97.50 102 LYS A O 1
ATOM 796 N N . ILE A 1 103 ? -4.215 9.043 20.710 1.00 98.50 103 ILE A N 1
ATOM 797 C CA . ILE A 1 103 ? -4.960 8.035 19.958 1.00 98.50 103 ILE A CA 1
ATOM 798 C C . ILE A 1 103 ? -6.013 7.389 20.855 1.00 98.50 103 ILE A C 1
ATOM 800 O O . ILE A 1 103 ? -5.752 7.047 22.013 1.00 98.50 103 ILE A O 1
ATOM 804 N N . THR A 1 104 ? -7.216 7.223 20.319 1.00 98.50 104 THR A N 1
ATOM 805 C CA . THR A 1 104 ? -8.361 6.689 21.049 1.00 98.50 104 THR A CA 1
ATOM 806 C C . THR A 1 104 ? -9.136 5.658 20.238 1.00 98.50 104 THR A C 1
ATOM 808 O O . THR A 1 104 ? -9.072 5.610 19.012 1.00 98.50 104 THR A O 1
ATOM 811 N N . ILE A 1 105 ? -9.889 4.825 20.949 1.00 98.62 105 ILE A N 1
ATOM 812 C CA . ILE A 1 105 ? -10.963 3.996 20.399 1.00 98.62 105 ILE A CA 1
ATOM 813 C C . ILE A 1 105 ? -12.250 4.300 21.156 1.00 98.62 105 ILE A C 1
ATOM 815 O O . ILE A 1 105 ? -12.214 4.778 22.292 1.00 98.62 105 ILE A O 1
ATOM 819 N N . LYS A 1 106 ? -13.398 3.939 20.590 1.00 98.62 106 LYS A N 1
ATOM 820 C CA . LYS A 1 106 ? -14.684 4.019 21.284 1.00 98.62 106 LYS A CA 1
ATOM 821 C C . LYS A 1 106 ? -15.288 2.639 21.492 1.00 98.62 106 LYS A C 1
ATOM 823 O O . LYS A 1 106 ? -15.256 1.808 20.597 1.00 98.62 106 LYS A O 1
ATOM 828 N N . ALA A 1 107 ? -15.861 2.381 22.664 1.00 98.38 107 ALA A N 1
ATOM 829 C CA . ALA A 1 107 ? -16.498 1.103 22.972 1.00 98.38 107 ALA A CA 1
ATOM 830 C C . ALA A 1 107 ? -17.862 1.286 23.644 1.00 98.38 107 ALA A C 1
ATOM 832 O O . ALA A 1 107 ? -18.035 2.160 24.495 1.00 98.38 107 ALA A O 1
ATOM 833 N N . LYS A 1 108 ? -18.817 0.431 23.272 1.00 98.50 108 LYS A N 1
ATOM 834 C CA . LYS A 1 108 ? -20.175 0.394 23.825 1.00 98.50 108 LYS A CA 1
ATOM 835 C C . LYS A 1 108 ? -20.348 -0.827 24.713 1.00 98.50 108 LYS A C 1
ATOM 837 O O . LYS A 1 108 ? -20.043 -1.942 24.290 1.00 98.50 108 LYS A O 1
ATOM 842 N N . PHE A 1 109 ? -20.908 -0.634 25.900 1.00 97.81 109 PHE A N 1
ATOM 843 C CA . PHE A 1 109 ? -21.140 -1.705 26.864 1.00 97.81 109 PHE A CA 1
ATOM 844 C C . PHE A 1 109 ? -22.598 -1.756 27.302 1.00 97.81 109 PHE A C 1
ATOM 846 O O . PHE A 1 109 ? -23.279 -0.729 27.370 1.00 97.81 109 PHE A O 1
ATOM 853 N N . THR A 1 110 ? -23.050 -2.952 27.657 1.00 97.00 110 THR A N 1
ATOM 854 C CA . THR A 1 110 ? -24.324 -3.190 28.334 1.00 97.00 110 THR A CA 1
ATOM 855 C C . THR A 1 110 ? -24.074 -3.787 29.713 1.00 97.00 110 THR A C 1
ATOM 857 O O . THR A 1 110 ? -23.064 -4.454 29.942 1.00 97.00 110 THR A O 1
ATOM 860 N N . ILE A 1 111 ? -24.966 -3.504 30.662 1.00 95.06 111 ILE A N 1
ATOM 861 C CA . ILE A 1 111 ? -24.840 -3.941 32.054 1.00 95.06 111 ILE A CA 1
ATOM 862 C C . ILE A 1 111 ? -26.180 -4.445 32.602 1.00 95.06 111 ILE A C 1
ATOM 864 O O . ILE A 1 111 ? -27.239 -3.879 32.330 1.00 95.06 111 ILE A O 1
ATOM 868 N N . SER A 1 112 ? -26.127 -5.492 33.424 1.00 92.69 112 SER A N 1
ATOM 869 C CA . SER A 1 112 ? -27.264 -6.065 34.146 1.00 92.69 112 SER A CA 1
ATOM 870 C C . SER A 1 112 ? -26.890 -6.326 35.612 1.00 92.69 112 SER A C 1
ATOM 872 O O . SER A 1 112 ? -25.752 -6.701 35.873 1.00 92.69 112 SER A O 1
ATOM 874 N N . PRO A 1 113 ? -27.793 -6.154 36.595 1.00 91.44 113 PRO A N 1
ATOM 875 C CA . PRO A 1 113 ? -29.123 -5.570 36.447 1.00 91.44 113 PRO A CA 1
ATOM 876 C C . PRO A 1 113 ? -29.035 -4.078 36.099 1.00 91.44 113 PRO A C 1
ATOM 878 O O . PRO A 1 113 ? -28.045 -3.426 36.412 1.00 91.44 113 PRO A O 1
ATOM 881 N N . VAL A 1 114 ? -30.101 -3.509 35.526 1.00 86.62 114 VAL A N 1
ATOM 882 C CA . VAL A 1 114 ? -30.175 -2.085 35.120 1.00 86.62 114 VAL A CA 1
ATOM 883 C C . VAL A 1 114 ? -29.866 -1.105 36.267 1.00 86.62 114 VAL A C 1
ATOM 885 O O . VAL A 1 114 ? -29.438 0.020 36.031 1.00 86.62 114 VAL A O 1
ATOM 888 N N . GLY A 1 115 ? -30.039 -1.533 37.522 1.00 83.94 115 GLY A N 1
ATOM 889 C CA . GLY A 1 115 ? -29.659 -0.751 38.703 1.00 83.94 115 GLY A CA 1
ATOM 890 C C . GLY A 1 115 ? -28.146 -0.626 38.943 1.00 83.94 115 GLY A C 1
ATOM 891 O O . GLY A 1 115 ? -27.740 0.157 39.800 1.00 83.94 115 GLY A O 1
ATOM 892 N N . ALA A 1 116 ? -27.304 -1.376 38.228 1.00 88.12 116 ALA A N 1
ATOM 893 C CA . ALA A 1 116 ? -25.856 -1.216 38.262 1.00 88.12 116 ALA A CA 1
ATOM 894 C C . ALA A 1 116 ? -25.449 -0.016 37.394 1.00 88.12 116 ALA A C 1
ATOM 896 O O . ALA A 1 116 ? -25.630 -0.017 36.181 1.00 88.12 116 ALA A O 1
ATOM 897 N N . THR A 1 117 ? -24.892 1.019 38.022 1.00 91.75 117 THR A N 1
ATOM 898 C CA . THR A 1 117 ? -24.623 2.307 37.357 1.00 91.75 117 THR A CA 1
ATOM 899 C C . THR A 1 117 ? -23.153 2.548 37.043 1.00 91.75 117 THR A C 1
ATOM 901 O O . THR A 1 117 ? -22.829 3.529 36.375 1.00 91.75 117 THR A O 1
ATOM 904 N N . LYS A 1 118 ? -22.244 1.698 37.539 1.00 92.81 118 LYS A N 1
ATOM 905 C CA . LYS A 1 118 ? -20.794 1.855 37.368 1.00 92.81 118 LYS A CA 1
ATOM 906 C C . LYS A 1 118 ? -20.078 0.511 37.289 1.00 92.81 118 LYS A C 1
ATOM 908 O O . LYS A 1 118 ? -20.313 -0.369 38.120 1.00 92.81 118 LYS A O 1
ATOM 913 N N . ALA A 1 119 ? -19.131 0.412 36.365 1.00 94.44 119 ALA A N 1
ATOM 914 C CA . ALA A 1 119 ? -18.153 -0.666 36.301 1.00 94.44 119 ALA A CA 1
ATOM 915 C C . ALA A 1 119 ? -16.777 -0.101 35.941 1.00 94.44 119 ALA A C 1
ATOM 917 O O . ALA A 1 119 ? -16.669 0.902 35.241 1.00 94.44 119 ALA A O 1
ATOM 918 N N . GLU A 1 120 ? -15.726 -0.747 36.424 1.00 95.50 120 GLU A N 1
ATOM 919 C CA . GLU A 1 120 ? -14.358 -0.473 35.994 1.00 95.50 120 GLU A CA 1
ATOM 920 C C . GLU A 1 120 ? -13.956 -1.507 34.952 1.00 95.50 120 GLU A C 1
ATOM 922 O O . GLU A 1 120 ? -14.211 -2.697 35.141 1.00 95.50 120 GLU A O 1
ATOM 927 N N . ILE A 1 121 ? -13.340 -1.056 33.864 1.00 96.44 121 ILE A N 1
ATOM 928 C CA . ILE A 1 121 ? -13.000 -1.872 32.699 1.00 96.44 121 ILE A CA 1
ATOM 929 C C . ILE A 1 121 ? -11.534 -1.640 32.354 1.00 96.44 121 ILE A C 1
ATOM 931 O O . ILE A 1 121 ? -11.057 -0.512 32.416 1.00 96.44 121 ILE A O 1
ATOM 935 N N . LYS A 1 122 ? -10.828 -2.705 31.976 1.00 96.62 122 LYS A N 1
ATOM 936 C CA . LYS A 1 122 ? -9.477 -2.640 31.408 1.00 96.62 122 LYS A CA 1
ATOM 937 C C . LYS A 1 122 ? -9.265 -3.754 30.386 1.00 96.62 122 LYS A C 1
ATOM 939 O O . LYS A 1 122 ? -10.077 -4.682 30.301 1.00 96.62 122 LYS A O 1
ATOM 944 N N . ALA A 1 123 ? -8.161 -3.706 29.650 1.00 97.62 123 ALA A N 1
ATOM 945 C CA . ALA A 1 123 ? -7.771 -4.791 28.755 1.00 97.62 123 ALA A CA 1
ATOM 946 C C . ALA A 1 123 ? -6.267 -5.043 28.808 1.00 97.62 123 ALA A C 1
ATOM 948 O O . ALA A 1 123 ? -5.479 -4.111 28.699 1.00 97.62 123 ALA A O 1
ATOM 949 N N . ASP A 1 124 ? -5.882 -6.311 28.917 1.00 97.75 124 ASP A N 1
ATOM 950 C CA . ASP A 1 124 ? -4.489 -6.733 28.765 1.00 97.75 124 ASP A CA 1
ATOM 951 C C . ASP A 1 124 ? -4.252 -7.206 27.310 1.00 97.75 124 ASP A C 1
ATOM 953 O O . ASP A 1 124 ? -5.193 -7.638 26.631 1.00 97.75 124 ASP A O 1
ATOM 957 N N . GLY A 1 125 ? -3.005 -7.165 26.827 1.00 97.44 125 GLY A N 1
ATOM 958 C CA . GLY A 1 125 ? -2.646 -7.537 25.449 1.00 97.44 125 GLY A CA 1
ATOM 959 C C . GLY A 1 125 ? -2.665 -6.341 24.494 1.00 97.44 125 GLY A C 1
ATOM 960 O O . GLY A 1 125 ? -2.124 -5.297 24.830 1.00 97.44 125 GLY A O 1
ATOM 961 N N . GLY A 1 126 ? -3.266 -6.498 23.311 1.00 97.38 126 GLY A N 1
ATOM 962 C CA . GLY A 1 126 ? -3.472 -5.407 22.345 1.00 97.38 126 GLY A CA 1
ATOM 963 C C . GLY A 1 126 ? -2.380 -5.201 21.299 1.00 97.38 126 GLY A C 1
ATOM 964 O O . GLY A 1 126 ? -2.559 -4.383 20.402 1.00 97.38 126 GLY A O 1
ATOM 965 N N . GLY A 1 127 ? -1.275 -5.950 21.372 1.00 98.06 127 GLY A N 1
ATOM 966 C CA . GLY A 1 127 ? -0.178 -5.853 20.404 1.00 98.06 127 GLY A CA 1
ATOM 967 C C . GLY A 1 127 ? 0.293 -4.408 20.223 1.00 98.06 127 GLY A C 1
ATOM 968 O O . GLY A 1 127 ? 0.553 -3.724 21.208 1.00 98.06 127 GLY A O 1
ATOM 969 N N . VAL A 1 128 ? 0.353 -3.939 18.975 1.00 98.31 128 VAL A N 1
ATOM 970 C CA . VAL A 1 128 ? 0.757 -2.565 18.625 1.00 98.31 128 VAL A CA 1
ATOM 971 C C . VAL A 1 128 ? -0.139 -1.469 19.220 1.00 98.31 128 VAL A C 1
ATOM 973 O O . VAL A 1 128 ? 0.315 -0.341 19.387 1.00 98.31 128 VAL A O 1
ATOM 976 N N . LEU A 1 129 ? -1.391 -1.772 19.578 1.00 98.62 129 LEU A N 1
ATOM 977 C CA . LEU A 1 129 ? -2.286 -0.808 20.232 1.00 98.62 129 LEU A CA 1
ATOM 978 C C . LEU A 1 129 ? -2.125 -0.775 21.758 1.00 98.62 129 LEU A C 1
ATOM 980 O O . LEU A 1 129 ? -2.678 0.110 22.408 1.00 98.62 129 LEU A O 1
ATOM 984 N N . GLY A 1 130 ? -1.372 -1.721 22.322 1.00 98.38 130 GLY A N 1
ATOM 985 C CA . GLY A 1 130 ? -1.108 -1.806 23.752 1.00 98.38 130 GLY A CA 1
ATOM 986 C C . GLY A 1 130 ? -2.309 -2.201 24.607 1.00 98.38 130 GLY A C 1
ATOM 987 O O . GLY A 1 130 ? -3.438 -2.376 24.141 1.00 98.38 130 GLY A O 1
ATOM 988 N N . SER A 1 131 ? -2.058 -2.359 25.904 1.00 98.25 131 SER A N 1
ATOM 989 C CA . SER A 1 131 ? -3.105 -2.560 26.904 1.00 98.25 131 SER A CA 1
ATOM 990 C C . SER A 1 131 ? -3.976 -1.313 27.062 1.00 98.25 131 SER A C 1
ATOM 992 O O . SER A 1 131 ? -3.514 -0.194 26.859 1.00 98.25 131 SER A O 1
ATOM 994 N N . LEU A 1 132 ? -5.221 -1.504 27.500 1.00 98.19 132 LEU A N 1
ATOM 995 C CA . LEU A 1 132 ? -6.096 -0.400 27.892 1.00 98.19 132 LEU A CA 1
ATOM 996 C C . LEU A 1 132 ? -6.021 -0.202 29.402 1.00 98.19 132 LEU A C 1
ATOM 998 O O . LEU A 1 132 ? -6.261 -1.148 30.165 1.00 98.19 132 LEU A O 1
ATOM 1002 N N . ASP A 1 133 ? -5.741 1.034 29.809 1.00 97.38 133 ASP A N 1
ATOM 1003 C CA . ASP A 1 133 ? -5.778 1.443 31.208 1.00 97.38 133 ASP A CA 1
ATOM 1004 C C . ASP A 1 133 ? -7.164 1.242 31.828 1.00 97.38 133 ASP A C 1
ATOM 1006 O O . ASP A 1 133 ? -8.185 1.094 31.150 1.00 97.38 133 ASP A O 1
ATOM 1010 N N . LEU A 1 134 ? -7.193 1.238 33.161 1.00 95.50 134 LEU A N 1
ATOM 1011 C CA . LEU A 1 134 ? -8.440 1.202 33.909 1.00 95.50 134 LEU A CA 1
ATOM 1012 C C . LEU A 1 134 ? -9.281 2.435 33.584 1.00 95.50 134 LEU A C 1
ATOM 1014 O O . LEU A 1 134 ? -8.865 3.565 33.830 1.00 95.50 134 LEU A O 1
ATOM 1018 N N . GLN A 1 135 ? -10.513 2.194 33.148 1.00 95.81 135 GLN A N 1
ATOM 1019 C CA . GLN A 1 135 ? -11.512 3.229 32.947 1.00 95.81 135 GLN A CA 1
ATOM 1020 C C . GLN A 1 135 ? -12.789 2.930 33.728 1.00 95.81 135 GLN A C 1
ATOM 1022 O O . GLN A 1 135 ? -13.322 1.819 33.698 1.00 95.81 135 GLN A O 1
ATOM 1027 N N . VAL A 1 136 ? -13.295 3.947 34.425 1.00 95.31 136 VAL A N 1
ATOM 1028 C CA . VAL A 1 136 ? -14.611 3.901 35.068 1.00 95.31 136 VAL A CA 1
ATOM 1029 C C . VAL A 1 136 ? -15.662 4.222 34.012 1.00 95.31 136 VAL A C 1
ATOM 1031 O O . VAL A 1 136 ? -15.690 5.329 33.479 1.00 95.31 136 VAL A O 1
ATOM 1034 N N . VAL A 1 137 ? -16.545 3.269 33.737 1.00 96.56 137 VAL A N 1
ATOM 1035 C CA . VAL A 1 137 ? -17.689 3.445 32.844 1.00 96.56 137 VAL A CA 1
ATOM 1036 C C . VAL A 1 137 ? -18.953 3.611 33.668 1.00 96.56 137 VAL A C 1
ATOM 1038 O O . VAL A 1 137 ? -19.245 2.817 34.565 1.00 96.56 137 VAL A O 1
ATOM 1041 N N . THR A 1 138 ? -19.704 4.664 33.363 1.00 96.31 138 THR A N 1
ATOM 1042 C CA . THR A 1 138 ? -21.035 4.912 33.915 1.00 96.31 138 THR A CA 1
ATOM 1043 C C . THR A 1 138 ? -22.111 4.343 33.010 1.00 96.31 138 THR A C 1
ATOM 1045 O O . THR A 1 138 ? -21.939 4.307 31.796 1.00 96.31 138 THR A O 1
ATOM 1048 N N . PHE A 1 139 ? -23.230 3.935 33.602 1.00 96.25 139 PHE A N 1
ATOM 1049 C CA . PHE A 1 139 ? -24.349 3.320 32.901 1.00 96.25 139 PHE A CA 1
ATOM 1050 C C . PHE A 1 139 ? -25.671 3.973 33.289 1.00 96.25 139 PHE A C 1
ATOM 10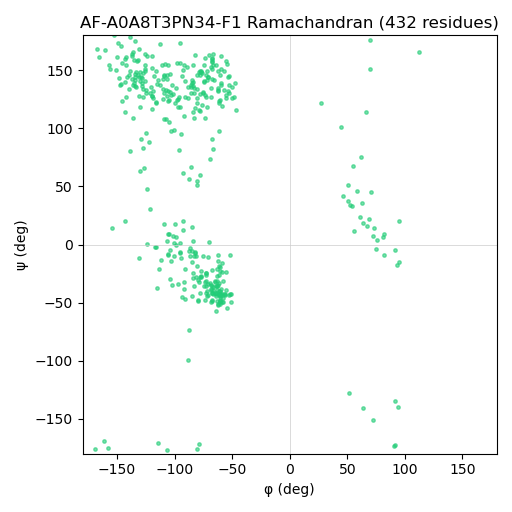52 O O . PHE A 1 139 ? -25.890 4.313 34.454 1.00 96.25 139 PHE A O 1
ATOM 1059 N N . ALA A 1 140 ? -26.567 4.084 32.314 1.00 96.00 140 ALA A N 1
ATOM 1060 C CA . ALA A 1 140 ? -27.965 4.438 32.507 1.00 96.00 140 ALA A CA 1
ATOM 1061 C C . ALA A 1 140 ? -28.825 3.490 31.670 1.00 96.00 140 ALA A C 1
ATOM 1063 O O . ALA A 1 140 ? -28.495 3.194 30.524 1.00 96.00 140 ALA A O 1
ATOM 1064 N N . ASN A 1 141 ? -29.922 2.994 32.249 1.00 94.56 141 ASN A N 1
ATOM 1065 C CA . ASN A 1 141 ? -30.849 2.080 31.572 1.00 94.56 141 ASN A CA 1
ATOM 1066 C C . ASN A 1 141 ? -30.162 0.846 30.948 1.00 94.56 141 ASN A C 1
ATOM 1068 O O . ASN A 1 141 ? -30.573 0.363 29.898 1.00 94.56 141 ASN A O 1
ATOM 1072 N N . GLY A 1 142 ? -29.104 0.340 31.593 1.00 95.06 142 GLY A N 1
ATOM 1073 C CA . GLY A 1 142 ? -28.375 -0.847 31.142 1.00 95.06 142 GLY A CA 1
ATOM 1074 C C . GLY A 1 142 ? -27.355 -0.609 30.023 1.00 95.06 142 GLY A C 1
ATOM 1075 O O . GLY A 1 142 ? -26.784 -1.581 29.544 1.00 95.06 142 GLY A O 1
ATOM 1076 N N . VAL A 1 143 ? -27.091 0.638 29.613 1.00 97.62 143 VAL A N 1
ATOM 1077 C CA . VAL A 1 143 ? -26.129 0.987 28.547 1.00 97.62 143 VAL A CA 1
ATOM 1078 C C . VAL A 1 143 ? -25.112 2.000 29.067 1.00 97.62 143 VAL A C 1
ATOM 1080 O O . VAL A 1 143 ? -25.428 2.796 29.953 1.00 97.62 143 VAL A O 1
ATOM 1083 N N . SER A 1 144 ? -23.882 1.960 28.550 1.00 98.12 144 SER A N 1
ATOM 1084 C CA . SER A 1 144 ? -22.849 2.944 28.878 1.00 98.12 144 SER A CA 1
ATOM 1085 C C . SER A 1 144 ? -23.282 4.384 28.567 1.00 98.12 144 SER A C 1
ATOM 1087 O O . SER A 1 144 ? -24.064 4.634 27.654 1.00 98.12 144 SER A O 1
ATOM 1089 N N . VAL A 1 145 ? -22.775 5.343 29.344 1.00 97.00 145 VAL A N 1
ATOM 1090 C CA . VAL A 1 145 ? -22.986 6.785 29.154 1.00 97.00 145 VAL A CA 1
ATOM 1091 C C . VAL A 1 145 ? -21.625 7.488 29.201 1.00 97.00 145 VAL A C 1
ATOM 1093 O O . VAL A 1 145 ? -20.977 7.425 30.249 1.00 97.00 145 VAL A O 1
ATOM 1096 N N . PRO A 1 146 ? -21.187 8.161 28.118 1.00 97.94 146 PRO A N 1
ATOM 1097 C CA . PRO A 1 146 ? -21.802 8.162 26.781 1.00 97.94 146 PRO A CA 1
ATOM 1098 C C . PRO A 1 146 ? -21.957 6.743 26.205 1.00 97.94 146 PRO A C 1
ATOM 1100 O O . PRO A 1 146 ? -21.248 5.830 26.625 1.00 97.94 146 PRO A O 1
ATOM 1103 N N . GLU A 1 147 ? -22.882 6.559 25.250 1.00 97.81 147 GLU A N 1
ATOM 1104 C CA . GLU A 1 147 ? -23.157 5.238 24.648 1.00 97.81 147 GLU A CA 1
ATOM 1105 C C . GLU A 1 147 ? -21.874 4.580 24.139 1.00 97.81 147 GLU A C 1
ATOM 1107 O O . GLU A 1 147 ? -21.623 3.409 24.413 1.00 97.81 147 GLU A O 1
ATOM 1112 N N . PHE A 1 148 ? -21.029 5.374 23.488 1.00 98.31 148 PHE A N 1
ATOM 1113 C CA . PHE A 1 148 ? -19.681 5.008 23.093 1.00 98.31 148 PHE A CA 1
ATOM 1114 C C . PHE A 1 148 ? -18.665 5.734 23.974 1.00 98.31 148 PHE A C 1
ATOM 1116 O O . PHE A 1 148 ? -18.456 6.943 23.852 1.00 98.31 148 PHE A O 1
ATOM 1123 N N . VAL A 1 149 ? -18.030 4.979 24.864 1.00 98.44 149 VAL A N 1
ATOM 1124 C CA . VAL A 1 149 ? -17.019 5.471 25.800 1.00 98.44 149 VAL A CA 1
ATOM 1125 C C . VAL A 1 149 ? -15.657 5.476 25.121 1.00 98.44 149 VAL A C 1
ATOM 1127 O O . VAL A 1 149 ? -15.261 4.473 24.532 1.00 98.44 149 VAL A O 1
ATOM 1130 N N . SER A 1 150 ? -14.942 6.595 25.216 1.00 98.12 150 SER A N 1
ATOM 1131 C CA . SER A 1 150 ? -13.601 6.758 24.648 1.00 98.12 150 SER A CA 1
ATOM 1132 C C . SER A 1 150 ? -12.540 6.139 25.553 1.00 98.12 150 SER A C 1
ATOM 1134 O O . SER A 1 150 ? -12.461 6.527 26.715 1.00 98.12 150 SER A O 1
ATOM 1136 N N . PHE A 1 151 ? -11.706 5.253 25.013 1.00 98.38 151 PHE A N 1
ATOM 1137 C CA . PHE A 1 151 ? -10.520 4.693 25.666 1.00 98.38 151 PHE A CA 1
ATOM 1138 C C . PHE A 1 151 ? -9.276 5.240 24.983 1.00 98.38 151 PHE A C 1
ATOM 1140 O O . PHE A 1 151 ? -9.186 5.238 23.757 1.00 98.38 151 PHE A O 1
ATOM 1147 N N . GLU A 1 152 ? -8.316 5.681 25.780 1.00 98.38 152 GLU A N 1
ATOM 1148 C CA . GLU A 1 152 ? -7.021 6.160 25.301 1.00 98.38 152 GLU A CA 1
ATOM 1149 C C . GLU A 1 152 ? -6.069 4.982 25.132 1.00 98.38 152 GLU A C 1
ATOM 1151 O O . GLU A 1 152 ? -5.982 4.115 26.006 1.00 98.38 152 GLU A O 1
ATOM 1156 N N . LEU A 1 153 ? -5.345 4.948 24.016 1.00 98.44 153 LEU A N 1
ATOM 1157 C CA . LEU A 1 153 ? -4.360 3.910 23.734 1.00 98.44 153 LEU A CA 1
ATOM 1158 C C . LEU A 1 153 ? -2.992 4.289 24.316 1.00 98.44 153 LEU A C 1
ATOM 1160 O O . LEU A 1 153 ? -2.023 4.355 23.582 1.00 98.44 153 LEU A O 1
ATOM 1164 N N . ASN A 1 154 ? -2.883 4.552 25.622 1.00 98.19 154 ASN A N 1
ATOM 1165 C CA . ASN A 1 154 ? -1.654 5.096 26.238 1.00 98.19 154 ASN A CA 1
ATOM 1166 C C . ASN A 1 154 ? -0.401 4.213 26.098 1.00 98.19 154 ASN A C 1
ATOM 1168 O O . ASN A 1 154 ? 0.715 4.697 26.268 1.00 98.19 154 ASN A O 1
ATOM 1172 N N . HIS A 1 155 ? -0.586 2.924 25.813 1.00 98.19 155 HIS A N 1
ATOM 1173 C CA . HIS A 1 155 ? 0.484 1.924 25.741 1.00 98.19 155 HIS A CA 1
ATOM 1174 C C . HIS A 1 155 ? 0.759 1.451 24.310 1.00 98.19 155 HIS A C 1
ATOM 1176 O O . HIS A 1 155 ? 1.323 0.374 24.116 1.00 98.19 155 HIS A O 1
ATOM 1182 N N . HIS A 1 156 ? 0.307 2.206 23.307 1.00 98.25 156 HIS A N 1
ATOM 1183 C CA . HIS A 1 156 ? 0.536 1.878 21.905 1.00 98.25 156 HIS A CA 1
ATOM 1184 C C . HIS A 1 156 ? 2.015 2.019 21.507 1.00 98.25 156 HIS A C 1
ATOM 1186 O O . HIS A 1 156 ? 2.748 2.835 22.058 1.00 98.25 156 HIS A O 1
ATOM 1192 N N . SER A 1 157 ? 2.423 1.256 20.495 1.00 98.06 157 SER A N 1
ATOM 1193 C CA . SER A 1 157 ? 3.742 1.318 19.843 1.00 98.06 157 SER A CA 1
ATOM 1194 C C . SER A 1 157 ? 3.617 1.615 18.342 1.00 98.06 157 SER A C 1
ATOM 1196 O O . SER A 1 157 ? 4.398 1.149 17.508 1.00 98.06 157 SER A O 1
ATOM 1198 N N . ILE A 1 158 ? 2.572 2.366 17.968 1.00 97.88 158 ILE A N 1
ATOM 1199 C CA . ILE A 1 158 ? 2.327 2.782 16.577 1.00 97.88 158 ILE A CA 1
ATOM 1200 C C . ILE A 1 158 ? 3.535 3.581 16.078 1.00 97.88 158 ILE A C 1
ATOM 1202 O O . ILE A 1 158 ? 3.863 4.634 16.615 1.00 97.88 158 ILE A O 1
ATOM 1206 N N . GLY A 1 159 ? 4.176 3.069 15.027 1.00 95.50 159 GLY A N 1
ATOM 1207 C CA . GLY A 1 159 ? 5.345 3.675 14.393 1.00 95.50 159 GLY A CA 1
ATOM 1208 C C . GLY A 1 159 ? 6.703 3.164 14.872 1.00 95.50 159 GLY A C 1
ATOM 1209 O O . GLY A 1 159 ? 7.679 3.340 14.140 1.00 95.50 159 GLY A O 1
ATOM 1210 N N . ASP A 1 160 ? 6.780 2.458 16.004 1.00 97.50 160 ASP A N 1
ATOM 1211 C CA . ASP A 1 160 ? 8.059 1.981 16.556 1.00 97.50 160 ASP A CA 1
ATO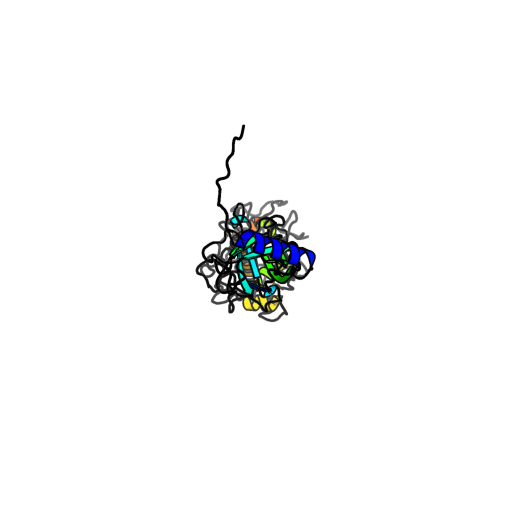M 1212 C C . ASP A 1 160 ? 8.782 1.024 15.603 1.00 97.50 160 ASP A C 1
ATOM 1214 O O . ASP A 1 160 ? 9.994 1.129 15.400 1.00 97.50 160 ASP A O 1
ATOM 1218 N N . ASP A 1 161 ? 8.024 0.149 14.945 1.00 97.56 161 ASP A N 1
ATOM 1219 C CA . ASP A 1 161 ? 8.541 -0.863 14.019 1.00 97.56 161 ASP A CA 1
ATOM 1220 C C . ASP A 1 161 ? 8.296 -0.512 12.542 1.00 97.56 161 ASP A C 1
ATOM 1222 O O . ASP A 1 161 ? 8.549 -1.336 11.674 1.00 97.56 161 ASP A O 1
ATOM 1226 N N . GLY A 1 162 ? 7.826 0.701 12.228 1.00 98.56 162 GLY A N 1
ATOM 1227 C CA . GLY A 1 162 ? 7.459 1.080 10.858 1.00 98.56 162 GLY A CA 1
ATOM 1228 C C . GLY A 1 162 ? 6.165 0.420 10.369 1.00 98.56 162 GLY A C 1
ATOM 1229 O O . GLY A 1 162 ? 5.264 0.140 11.163 1.00 98.56 162 GLY A O 1
ATOM 1230 N N . ILE A 1 163 ? 6.065 0.204 9.053 1.00 98.88 163 ILE A N 1
ATOM 1231 C CA . ILE A 1 163 ? 4.908 -0.450 8.424 1.00 98.88 163 ILE A CA 1
ATOM 1232 C C . ILE A 1 163 ? 4.695 -1.838 9.035 1.00 98.88 163 ILE A C 1
ATOM 1234 O O . ILE A 1 163 ? 5.637 -2.626 9.159 1.00 98.88 163 ILE A O 1
ATOM 1238 N N . LYS A 1 164 ? 3.447 -2.151 9.396 1.00 98.38 164 LYS A N 1
ATOM 1239 C CA . LYS A 1 164 ? 3.100 -3.397 10.087 1.00 98.38 164 LYS A CA 1
ATOM 1240 C C . LYS A 1 164 ? 1.701 -3.878 9.720 1.00 98.38 164 LYS A C 1
ATOM 1242 O O . LYS A 1 164 ? 0.773 -3.086 9.610 1.00 98.38 164 LYS A O 1
ATOM 1247 N N . LEU A 1 165 ? 1.558 -5.194 9.614 1.00 98.56 165 LEU A N 1
ATOM 1248 C CA . LEU A 1 165 ? 0.287 -5.910 9.665 1.00 98.56 165 LEU A CA 1
ATOM 1249 C C . LEU A 1 165 ? 0.319 -6.819 10.895 1.00 98.56 165 LEU A C 1
ATOM 1251 O O . LEU A 1 165 ? 1.216 -7.652 11.018 1.00 98.56 165 LEU A O 1
ATOM 1255 N N . GLN A 1 166 ? -0.625 -6.652 11.819 1.00 98.50 166 GLN A N 1
ATOM 1256 C CA . GLN A 1 166 ? -0.693 -7.474 13.023 1.00 98.50 166 GLN A CA 1
ATOM 1257 C C . GLN A 1 166 ? -2.135 -7.785 13.409 1.00 98.50 166 GLN A C 1
ATOM 1259 O O . GLN A 1 166 ? -2.931 -6.880 13.643 1.00 98.50 166 GLN A O 1
ATOM 1264 N N . ASP A 1 167 ? -2.436 -9.070 13.581 1.00 98.69 167 ASP A N 1
ATOM 1265 C CA . ASP A 1 167 ? -3.640 -9.485 14.290 1.00 98.69 167 ASP A CA 1
ATOM 1266 C C . ASP A 1 167 ? -3.368 -9.394 15.805 1.00 98.69 167 ASP A C 1
ATOM 1268 O O . ASP A 1 167 ? -2.417 -9.990 16.321 1.00 98.69 167 ASP A O 1
ATOM 1272 N N . ILE A 1 168 ? -4.171 -8.603 16.518 1.00 98.44 168 ILE A N 1
ATOM 1273 C CA . ILE A 1 168 ? -4.045 -8.371 17.962 1.00 98.44 168 ILE A CA 1
ATOM 1274 C C . ILE A 1 168 ? -5.205 -9.011 18.720 1.00 98.44 168 ILE A C 1
ATOM 1276 O O . ILE A 1 168 ? -6.319 -9.118 18.206 1.00 98.44 168 ILE A O 1
ATOM 1280 N N . THR A 1 169 ? -4.969 -9.337 19.990 1.00 98.50 169 THR A N 1
ATOM 1281 C CA . THR A 1 169 ? -6.017 -9.778 20.915 1.00 98.50 169 THR A CA 1
ATOM 1282 C C . THR A 1 169 ? -6.024 -8.896 22.153 1.00 98.50 169 THR A C 1
ATOM 1284 O O . THR A 1 169 ? -4.994 -8.719 22.808 1.00 98.50 169 THR A O 1
ATOM 1287 N N . TRP A 1 170 ? -7.203 -8.399 22.520 1.00 98.31 170 TRP A N 1
ATOM 1288 C CA . TRP A 1 170 ? -7.447 -7.833 23.846 1.00 98.31 170 TRP A CA 1
ATOM 1289 C C . TRP A 1 170 ? -8.195 -8.825 24.715 1.00 98.31 170 TRP A C 1
ATOM 1291 O O . TRP A 1 170 ? -9.256 -9.305 24.326 1.00 98.31 170 TRP A O 1
ATOM 1301 N N . ASN A 1 171 ? -7.682 -9.058 25.921 1.00 97.50 171 ASN A N 1
ATOM 1302 C CA . ASN A 1 171 ? -8.359 -9.821 26.962 1.00 97.50 171 ASN A CA 1
ATOM 1303 C C . ASN A 1 171 ? -8.975 -8.836 27.957 1.00 97.50 171 ASN A C 1
ATOM 1305 O O . ASN A 1 171 ? -8.277 -8.289 28.816 1.00 97.50 171 ASN A O 1
ATOM 1309 N N . ARG A 1 172 ? -10.278 -8.571 27.816 1.00 94.75 172 ARG A N 1
ATOM 1310 C CA . ARG A 1 172 ? -10.965 -7.555 28.616 1.00 94.75 172 ARG A CA 1
ATOM 1311 C C . ARG A 1 172 ? -11.400 -8.101 29.963 1.00 94.75 172 ARG A C 1
ATOM 1313 O O . ARG A 1 172 ? -11.901 -9.220 30.070 1.00 94.75 172 ARG A O 1
ATOM 1320 N N . LYS A 1 173 ? -11.249 -7.265 30.986 1.00 95.44 173 LYS A N 1
ATOM 1321 C CA . LYS A 1 173 ? -11.630 -7.562 32.364 1.00 95.44 173 LYS A CA 1
ATOM 1322 C C . LYS A 1 173 ? -12.458 -6.424 32.923 1.00 95.44 173 LYS A C 1
ATOM 1324 O O . LYS A 1 173 ? -12.241 -5.263 32.572 1.00 95.44 173 LYS A O 1
ATOM 1329 N N . TYR A 1 174 ? -13.372 -6.760 33.818 1.00 95.25 174 TYR A N 1
ATOM 1330 C CA . TYR A 1 174 ? -14.192 -5.778 34.505 1.00 95.25 174 TYR A CA 1
ATOM 1331 C C . TYR A 1 174 ? -14.331 -6.093 35.988 1.00 95.25 174 TYR A C 1
ATOM 1333 O O . TYR A 1 174 ? -14.059 -7.207 36.436 1.00 95.25 174 TYR A O 1
ATOM 1341 N N . ARG A 1 175 ? -14.745 -5.098 36.764 1.00 92.75 175 ARG A N 1
ATOM 1342 C CA . ARG A 1 175 ? -15.241 -5.303 38.124 1.00 92.75 175 ARG A CA 1
ATOM 1343 C C . ARG A 1 175 ? -16.320 -4.284 38.442 1.00 92.75 175 ARG A C 1
ATOM 1345 O O . ARG A 1 175 ? -16.215 -3.105 38.100 1.00 92.75 175 ARG A O 1
ATOM 1352 N N . CYS A 1 176 ? -17.368 -4.746 39.102 1.00 87.69 176 CYS A N 1
ATOM 1353 C CA . CYS A 1 176 ? -18.507 -3.911 39.452 1.00 87.69 176 CYS A CA 1
ATOM 1354 C C . CYS A 1 176 ? -18.238 -3.163 40.759 1.00 87.69 176 CYS A C 1
ATOM 1356 O O . CYS A 1 176 ? -17.681 -3.727 41.704 1.00 87.69 176 CYS A O 1
ATOM 1358 N N . CYS A 1 177 ? -18.683 -1.906 40.826 1.00 74.00 177 CYS A N 1
ATOM 1359 C CA . CYS A 1 177 ? -18.825 -1.147 42.074 1.00 74.00 177 CYS A CA 1
ATOM 1360 C C . CYS A 1 177 ? -17.573 -1.136 42.982 1.00 74.00 177 CYS A C 1
ATOM 1362 O O . CYS A 1 177 ? -17.695 -1.219 44.204 1.00 74.00 177 CYS A O 1
ATOM 1364 N N . GLY A 1 178 ? -16.369 -1.078 42.398 1.00 69.12 178 GLY A N 1
ATOM 1365 C CA . GLY A 1 178 ? -15.108 -1.059 43.152 1.00 69.12 178 GLY A CA 1
ATOM 1366 C C . GLY A 1 178 ? -14.770 -2.374 43.869 1.00 69.12 178 GLY A C 1
ATOM 1367 O O . GLY A 1 178 ? -14.006 -2.370 44.834 1.00 69.12 178 GLY A O 1
ATOM 1368 N N . GLY A 1 179 ? -15.341 -3.504 43.431 1.00 76.81 179 GLY A N 1
ATOM 1369 C CA . GLY A 1 179 ? -15.012 -4.830 43.953 1.00 76.81 179 GLY A CA 1
ATOM 1370 C C . GLY A 1 179 ? -13.510 -5.144 43.878 1.00 76.81 179 GLY A C 1
ATOM 1371 O O . GLY A 1 179 ? -12.770 -4.596 43.066 1.00 76.81 179 GLY A O 1
ATOM 1372 N N . SER A 1 180 ? -13.018 -6.043 44.732 1.00 75.50 180 SER A N 1
ATOM 1373 C CA . SER A 1 180 ? -11.583 -6.367 44.777 1.00 75.50 180 SER A CA 1
ATOM 1374 C C . SER A 1 180 ? -11.127 -7.350 43.693 1.00 75.50 180 SER A C 1
ATOM 1376 O O . SER A 1 180 ? -9.933 -7.422 43.411 1.00 75.50 180 SER A O 1
ATOM 1378 N N . LYS A 1 181 ? -12.050 -8.099 43.076 1.00 86.38 181 LYS A N 1
ATOM 1379 C CA . LYS A 1 181 ? -11.743 -9.144 42.091 1.00 86.38 181 LYS A CA 1
ATOM 1380 C C . LYS A 1 181 ? -12.083 -8.677 40.676 1.00 86.38 181 LYS A C 1
ATOM 1382 O O . LYS A 1 181 ? -13.177 -8.177 40.447 1.00 86.38 181 LYS A O 1
ATOM 1387 N N . TRP A 1 182 ? -11.151 -8.880 39.748 1.00 91.81 182 TRP A N 1
ATOM 1388 C CA . TRP A 1 182 ? -11.395 -8.738 38.314 1.00 91.81 182 TRP A CA 1
ATOM 1389 C C . TRP A 1 182 ? -12.067 -9.994 37.763 1.00 91.81 182 TRP A C 1
ATOM 1391 O O . TRP A 1 182 ? -11.623 -11.113 38.031 1.00 91.81 182 TRP A O 1
ATOM 1401 N N . GLU A 1 183 ? -13.109 -9.790 36.972 1.00 92.56 183 GLU A N 1
ATOM 1402 C CA . GLU A 1 183 ? -13.834 -10.814 36.232 1.00 92.56 183 GLU A CA 1
ATOM 1403 C C . GLU A 1 183 ? -13.479 -10.711 34.748 1.00 92.56 183 GLU A C 1
ATOM 1405 O O . GLU A 1 183 ? -13.207 -9.623 34.231 1.00 92.56 183 GLU A O 1
ATOM 1410 N N . GLN A 1 184 ? -13.429 -11.854 34.066 1.00 93.38 184 GLN A N 1
ATOM 1411 C CA . GLN A 1 184 ? -13.201 -11.880 32.626 1.00 93.38 184 GLN A CA 1
ATOM 1412 C C . GLN A 1 184 ? -14.473 -11.402 31.925 1.00 93.38 184 GLN A C 1
ATOM 1414 O O . GLN A 1 184 ? -15.550 -11.918 32.204 1.00 93.38 184 GLN A O 1
ATOM 1419 N N . LEU A 1 185 ? -14.333 -10.431 31.022 1.00 92.81 185 LEU A N 1
ATOM 1420 C CA . LEU A 1 185 ? -15.432 -9.957 30.186 1.00 92.81 185 LEU A CA 1
ATOM 1421 C C . LEU A 1 185 ? -15.510 -10.806 28.917 1.00 92.81 185 LEU A C 1
ATOM 1423 O O . LEU A 1 185 ? -16.381 -11.650 28.769 1.00 92.81 185 LEU A O 1
ATOM 1427 N N . GLN A 1 186 ? -14.555 -10.592 28.014 1.00 92.31 186 GLN A N 1
ATOM 1428 C CA . GLN A 1 186 ? -14.410 -11.332 26.766 1.00 92.31 186 GLN A CA 1
ATOM 1429 C C . GLN A 1 186 ? -13.052 -11.036 26.134 1.00 92.31 186 GLN A C 1
ATOM 1431 O O . GLN A 1 186 ? -12.364 -10.087 26.530 1.00 92.31 186 GLN A O 1
ATOM 1436 N N . SER A 1 187 ? -12.698 -11.821 25.123 1.00 95.25 187 SER A N 1
ATOM 1437 C CA . SER A 1 187 ? -11.557 -11.540 24.256 1.00 95.25 187 SER A CA 1
ATOM 1438 C C . SER A 1 187 ? -12.038 -11.070 22.887 1.00 95.25 187 SER A C 1
ATOM 1440 O O . SER A 1 187 ? -13.043 -11.560 22.379 1.00 95.25 187 SER A O 1
ATOM 1442 N N . THR A 1 188 ? -11.329 -10.113 22.295 1.00 97.56 188 THR A N 1
ATOM 1443 C CA . THR A 1 188 ? -11.634 -9.580 20.957 1.00 97.56 188 THR A CA 1
ATOM 1444 C C . THR A 1 188 ? -10.391 -9.624 20.084 1.00 97.56 188 THR A C 1
ATOM 1446 O O . THR A 1 188 ? -9.320 -9.263 20.579 1.00 97.56 188 THR A O 1
ATOM 1449 N N . ASN A 1 189 ? -10.546 -10.003 18.816 1.00 98.06 189 ASN A N 1
ATOM 1450 C CA . ASN A 1 189 ? -9.462 -10.072 17.837 1.00 98.06 189 ASN A CA 1
ATOM 1451 C C . ASN A 1 189 ? -9.659 -9.015 16.752 1.00 98.06 189 ASN A C 1
ATOM 1453 O O . ASN A 1 189 ? -10.777 -8.858 16.265 1.00 98.06 189 ASN A O 1
ATOM 1457 N N . HIS A 1 190 ? -8.580 -8.339 16.362 1.00 98.56 190 HIS A N 1
ATOM 1458 C CA . HIS A 1 190 ? -8.617 -7.234 15.398 1.00 98.56 190 HIS A CA 1
ATOM 1459 C C . HIS A 1 190 ? -7.408 -7.287 14.480 1.00 98.56 190 HIS A C 1
ATOM 1461 O O . HIS A 1 190 ? -6.320 -7.631 14.941 1.00 98.56 190 HIS A O 1
ATOM 1467 N N . ARG A 1 191 ? -7.588 -6.922 13.211 1.00 98.81 191 ARG A N 1
ATOM 1468 C CA . ARG A 1 191 ? -6.489 -6.786 12.253 1.00 98.81 191 ARG A CA 1
ATOM 1469 C C . ARG A 1 191 ? -6.035 -5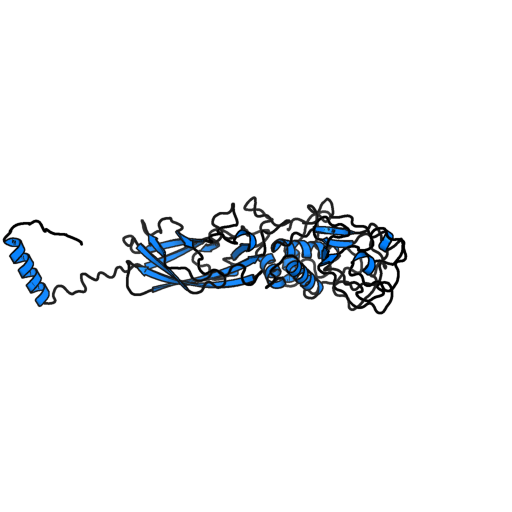.339 12.187 1.00 98.81 191 ARG A C 1
ATOM 1471 O O . ARG A 1 191 ? -6.813 -4.475 11.801 1.00 98.81 191 ARG A O 1
ATOM 1478 N N . ILE A 1 192 ? -4.785 -5.078 12.543 1.00 98.81 192 ILE A N 1
ATOM 1479 C CA . ILE A 1 192 ? -4.235 -3.725 12.603 1.00 98.81 192 ILE A CA 1
ATOM 1480 C C . ILE A 1 192 ? -3.222 -3.514 11.484 1.00 98.81 192 ILE A C 1
ATOM 1482 O O . ILE A 1 192 ? -2.242 -4.256 11.377 1.00 98.81 192 ILE A O 1
ATOM 1486 N N . TYR A 1 193 ? -3.448 -2.469 10.694 1.00 98.88 193 TYR A N 1
ATOM 1487 C CA . TYR A 1 193 ? -2.529 -1.972 9.677 1.00 98.88 193 TYR A CA 1
ATOM 1488 C C . TYR A 1 193 ? -1.837 -0.708 10.182 1.00 98.88 193 TYR A C 1
ATOM 1490 O O . TYR A 1 193 ? -2.495 0.219 10.649 1.00 98.88 193 TYR A O 1
ATOM 1498 N N . ILE A 1 194 ? -0.517 -0.653 10.060 1.00 98.81 194 ILE A N 1
ATOM 1499 C CA . ILE A 1 194 ? 0.287 0.543 10.300 1.00 98.81 194 ILE A CA 1
ATOM 1500 C C . ILE A 1 194 ? 0.941 0.929 8.975 1.00 98.81 194 ILE A C 1
ATOM 1502 O O . ILE A 1 194 ? 1.657 0.116 8.387 1.00 98.81 194 ILE A O 1
ATOM 1506 N N . VAL A 1 195 ? 0.696 2.155 8.516 1.00 98.88 195 VAL A N 1
ATOM 1507 C CA . VAL A 1 195 ? 1.244 2.721 7.270 1.00 98.88 195 VAL A CA 1
ATOM 1508 C C . VAL A 1 195 ? 2.088 3.960 7.567 1.00 98.88 195 VAL A C 1
ATOM 1510 O O . VAL A 1 195 ? 1.991 4.514 8.659 1.00 98.88 195 VAL A O 1
ATOM 1513 N N . LEU A 1 196 ? 2.945 4.398 6.640 1.00 98.88 196 LEU A N 1
ATOM 1514 C CA . LEU A 1 196 ? 3.850 5.525 6.914 1.00 98.88 196 LEU A CA 1
ATOM 1515 C C . LEU A 1 196 ? 3.088 6.838 7.079 1.00 98.88 196 LEU A C 1
ATOM 1517 O O . LEU A 1 196 ? 3.343 7.593 8.015 1.00 98.88 196 LEU A O 1
ATOM 1521 N N . GLU A 1 197 ? 2.180 7.097 6.149 1.00 98.50 197 GLU A N 1
ATOM 1522 C CA . GLU A 1 197 ? 1.461 8.358 5.995 1.00 98.50 197 GLU A CA 1
ATOM 1523 C C . GLU A 1 197 ? 0.071 8.084 5.419 1.00 98.50 197 GLU A C 1
ATOM 1525 O O . GLU A 1 197 ? -0.223 6.950 5.022 1.00 98.50 197 GLU A O 1
ATOM 1530 N N . GLU A 1 198 ? -0.762 9.121 5.345 1.00 98.44 198 GLU A N 1
ATOM 1531 C CA . GLU A 1 198 ? -2.046 9.065 4.655 1.00 98.44 198 GLU A CA 1
ATOM 1532 C C . GLU A 1 198 ? -1.874 8.443 3.258 1.00 98.44 198 GLU A C 1
ATOM 1534 O O . GLU A 1 198 ? -1.037 8.913 2.474 1.00 98.44 198 GLU A O 1
ATOM 1539 N N . PRO A 1 199 ? -2.649 7.396 2.917 1.00 98.38 199 PRO A N 1
ATOM 1540 C CA . PRO A 1 199 ? -2.623 6.831 1.579 1.00 98.38 199 PRO A CA 1
ATOM 1541 C C . PRO A 1 199 ? -2.911 7.900 0.520 1.00 98.38 199 PRO A C 1
ATOM 1543 O O . PRO A 1 199 ? -3.909 8.616 0.606 1.00 98.38 199 PRO A O 1
ATOM 1546 N N . THR A 1 200 ? -2.049 7.997 -0.490 1.00 97.44 200 THR A N 1
ATOM 1547 C CA . THR A 1 200 ? -2.203 8.955 -1.594 1.00 97.44 200 THR A CA 1
ATOM 1548 C C . THR A 1 200 ? -2.897 8.312 -2.790 1.00 97.44 200 THR A C 1
ATOM 1550 O O . THR A 1 200 ? -3.142 7.104 -2.800 1.00 97.44 200 THR A O 1
ATOM 1553 N N . LEU A 1 201 ? -3.228 9.108 -3.819 1.00 97.94 201 LEU A N 1
ATOM 1554 C CA . LEU A 1 201 ? -3.955 8.611 -4.991 1.00 97.94 201 LEU A CA 1
ATOM 1555 C C . LEU A 1 201 ? -3.337 7.296 -5.532 1.00 97.94 201 LEU A C 1
ATOM 1557 O O . LEU A 1 201 ? -2.112 7.187 -5.613 1.00 97.94 201 LEU A O 1
ATOM 1561 N N . PRO A 1 202 ? -4.151 6.306 -5.935 1.00 97.94 202 PRO A N 1
ATOM 1562 C CA . PRO A 1 202 ? -5.596 6.410 -6.137 1.00 97.94 202 PRO A CA 1
ATOM 1563 C C . PRO A 1 202 ? -6.419 6.435 -4.847 1.00 97.94 202 PRO A C 1
ATOM 1565 O O . PRO A 1 202 ? -7.593 6.781 -4.908 1.00 97.94 202 PRO A O 1
ATOM 1568 N N . TRP A 1 203 ? -5.807 6.157 -3.697 1.00 98.50 203 TRP A N 1
ATOM 1569 C CA . TRP A 1 203 ? -6.483 6.062 -2.411 1.00 98.50 203 TRP A CA 1
ATOM 1570 C C . TRP A 1 203 ? -6.933 7.419 -1.877 1.00 98.50 203 TRP A C 1
ATOM 1572 O O . TRP A 1 203 ? -6.236 8.424 -2.023 1.00 98.50 203 TRP A O 1
ATOM 1582 N N . LYS A 1 204 ? -8.117 7.453 -1.265 1.00 96.56 204 LYS A N 1
ATOM 1583 C CA . LYS A 1 204 ? -8.737 8.672 -0.740 1.00 96.56 204 LYS A CA 1
ATOM 1584 C C . LYS A 1 204 ? -9.334 8.436 0.637 1.00 96.56 204 LYS A C 1
ATOM 1586 O O . LYS A 1 204 ? -10.036 7.450 0.849 1.00 96.56 204 LYS A O 1
ATOM 1591 N N . GLN A 1 205 ? -9.129 9.386 1.544 1.00 96.75 205 GLN A N 1
ATOM 1592 C CA . GLN A 1 205 ? -9.864 9.438 2.809 1.00 96.75 205 GLN A CA 1
ATOM 1593 C C . GLN A 1 205 ? -11.225 10.131 2.670 1.00 96.75 205 GLN A C 1
ATOM 1595 O O . GLN A 1 205 ? -12.120 9.830 3.455 1.00 96.75 205 GLN A O 1
ATOM 1600 N N . GLN A 1 206 ? -11.401 11.016 1.677 1.00 95.62 206 GLN A N 1
ATOM 1601 C CA . GLN A 1 206 ? -12.639 11.770 1.449 1.00 95.62 206 GLN A CA 1
ATOM 1602 C C . GLN A 1 206 ? -13.079 11.784 -0.028 1.00 95.62 206 GLN A C 1
ATOM 1604 O O . GLN A 1 206 ? -12.222 11.857 -0.916 1.00 95.62 206 GLN A O 1
ATOM 1609 N N . PRO A 1 207 ? -14.400 11.802 -0.304 1.00 95.06 207 PRO A N 1
ATOM 1610 C CA . PRO A 1 207 ? -15.499 11.635 0.659 1.00 95.06 207 PRO A CA 1
ATOM 1611 C C . PRO A 1 207 ? -15.536 10.212 1.251 1.00 95.06 207 PRO A C 1
ATOM 1613 O O . PRO A 1 207 ? -14.926 9.297 0.706 1.00 95.06 207 PRO A O 1
ATOM 1616 N N . PHE A 1 208 ? -16.257 10.005 2.356 1.00 92.00 208 PHE A N 1
ATOM 1617 C CA . PHE A 1 208 ? -16.477 8.672 2.928 1.00 92.00 208 PHE A CA 1
ATOM 1618 C C . PHE A 1 208 ? -17.978 8.322 2.971 1.00 92.00 208 PHE A C 1
ATOM 1620 O O . PHE A 1 208 ? -18.759 9.107 3.512 1.00 92.00 208 PHE A O 1
ATOM 1627 N N . PRO A 1 209 ? -18.407 7.154 2.443 1.00 91.50 209 PRO A N 1
ATOM 1628 C CA . PRO A 1 209 ? -17.602 6.140 1.754 1.00 91.50 209 PRO A CA 1
ATOM 1629 C C . PRO A 1 209 ? -17.320 6.489 0.278 1.00 91.50 209 PRO A C 1
ATOM 1631 O O . PRO A 1 209 ? -18.194 6.987 -0.424 1.00 91.50 209 PRO A O 1
ATOM 1634 N N . ASP A 1 210 ? -16.141 6.115 -0.226 1.00 94.81 210 ASP A N 1
ATOM 1635 C CA . ASP A 1 210 ? -15.756 6.209 -1.648 1.00 94.81 210 ASP A CA 1
ATOM 1636 C C . ASP A 1 210 ? -15.141 4.879 -2.107 1.00 94.81 210 ASP A C 1
ATOM 1638 O O . ASP A 1 210 ? -14.508 4.191 -1.312 1.00 94.81 210 ASP A O 1
ATOM 1642 N N . THR A 1 211 ? -15.337 4.467 -3.363 1.00 95.88 211 THR A N 1
ATOM 1643 C CA . THR A 1 211 ? -14.742 3.222 -3.909 1.00 95.88 211 THR A CA 1
ATOM 1644 C C . THR A 1 211 ? -13.212 3.189 -3.846 1.00 95.88 211 THR A C 1
ATOM 1646 O O . THR A 1 211 ? -12.625 2.112 -3.794 1.00 95.88 211 THR A O 1
ATOM 1649 N N . GLN A 1 212 ? -12.587 4.361 -3.792 1.00 97.69 212 GLN A N 1
ATOM 1650 C CA . GLN A 1 212 ? -11.154 4.582 -3.708 1.00 97.69 212 GLN A CA 1
ATOM 1651 C C . GLN A 1 212 ? -10.657 4.724 -2.259 1.00 97.69 212 GLN A C 1
ATOM 1653 O O . GLN A 1 212 ? -9.525 5.138 -2.039 1.00 97.69 212 GLN A O 1
ATOM 1658 N N . GLY A 1 213 ? -11.461 4.392 -1.243 1.00 97.56 213 GLY A N 1
ATOM 1659 C CA . GLY A 1 213 ? -10.931 4.212 0.114 1.00 97.56 213 GLY A CA 1
ATOM 1660 C C . GLY A 1 213 ? -9.865 3.101 0.154 1.00 97.56 213 GLY A C 1
ATOM 1661 O O . GLY A 1 213 ? -9.963 2.180 -0.652 1.00 97.56 213 GLY A O 1
ATOM 1662 N N . PRO A 1 214 ? -8.873 3.131 1.062 1.00 98.25 214 PRO A N 1
ATOM 1663 C CA . PRO A 1 214 ? -7.902 2.045 1.247 1.00 98.25 214 PRO A CA 1
ATOM 1664 C C . PRO A 1 214 ? -8.566 0.668 1.394 1.00 98.25 214 PRO A C 1
ATOM 1666 O O . PRO A 1 214 ? -9.442 0.487 2.246 1.00 98.25 214 PRO A O 1
ATOM 1669 N N . TRP A 1 215 ? -8.165 -0.307 0.570 1.00 98.69 215 TRP A N 1
ATOM 1670 C CA . TRP A 1 215 ? -8.708 -1.671 0.632 1.00 98.69 215 TRP A CA 1
ATOM 1671 C C . TRP A 1 215 ? -7.886 -2.548 1.568 1.00 98.69 215 TRP A C 1
ATOM 1673 O O . TRP A 1 215 ? -6.681 -2.693 1.377 1.00 98.69 215 TRP A O 1
ATOM 1683 N N . THR A 1 216 ? -8.530 -3.203 2.532 1.00 98.75 216 THR A N 1
ATOM 1684 C CA . THR A 1 216 ? -7.862 -4.121 3.462 1.00 98.75 216 THR A CA 1
ATOM 1685 C C . THR A 1 216 ? -7.265 -5.321 2.734 1.00 98.75 216 THR A C 1
ATOM 1687 O O . THR A 1 216 ? -6.173 -5.754 3.078 1.00 98.75 216 THR A O 1
ATOM 1690 N N . GLU A 1 217 ? -7.925 -5.818 1.680 1.00 98.69 217 GLU A N 1
ATOM 1691 C CA . GLU A 1 217 ? -7.381 -6.903 0.849 1.00 98.69 217 GLU A CA 1
ATOM 1692 C C . GLU A 1 217 ? -6.088 -6.496 0.126 1.00 98.69 217 GLU A C 1
ATOM 1694 O O . GLU A 1 217 ? -5.215 -7.334 -0.064 1.00 98.69 217 GLU A O 1
ATOM 1699 N N . ALA A 1 218 ? -5.922 -5.217 -0.233 1.00 98.88 218 ALA A N 1
ATOM 1700 C CA . ALA A 1 218 ? -4.673 -4.710 -0.801 1.00 98.88 218 ALA A CA 1
ATOM 1701 C C . ALA A 1 218 ? -3.636 -4.365 0.285 1.00 98.88 218 ALA A C 1
ATOM 1703 O O . ALA A 1 218 ? -2.444 -4.613 0.095 1.00 98.88 218 ALA A O 1
ATOM 1704 N N . LEU A 1 219 ? -4.076 -3.848 1.439 1.00 98.88 219 LEU A N 1
ATOM 1705 C CA . LEU A 1 219 ? -3.216 -3.560 2.592 1.00 98.88 219 LEU A CA 1
ATOM 1706 C C . LEU A 1 219 ? -2.564 -4.830 3.147 1.00 98.88 219 LEU A C 1
ATOM 1708 O O . LEU A 1 219 ? -1.410 -4.767 3.565 1.00 98.88 219 LEU A O 1
ATOM 1712 N N . ASP A 1 220 ? -3.255 -5.975 3.107 1.00 98.75 220 ASP A N 1
ATOM 1713 C CA . ASP A 1 220 ? -2.688 -7.271 3.499 1.00 98.75 220 ASP A CA 1
ATOM 1714 C C . ASP A 1 220 ? -1.364 -7.545 2.760 1.00 98.75 220 ASP A C 1
ATOM 1716 O O . ASP A 1 220 ? -0.375 -7.940 3.378 1.00 98.75 220 ASP A O 1
ATOM 1720 N N . TYR A 1 221 ? -1.314 -7.256 1.456 1.00 98.81 221 TYR A N 1
ATOM 1721 C CA . TYR A 1 221 ? -0.105 -7.399 0.646 1.00 98.81 221 TYR A CA 1
ATOM 1722 C C . TYR A 1 221 ? 0.864 -6.230 0.831 1.00 98.81 221 TYR A C 1
ATOM 1724 O O . TYR A 1 221 ? 2.045 -6.462 1.076 1.00 98.81 221 TYR A O 1
ATOM 1732 N N . ALA A 1 222 ? 0.390 -4.981 0.760 1.00 98.88 222 ALA A N 1
ATOM 1733 C CA . ALA A 1 222 ? 1.265 -3.808 0.831 1.00 98.88 222 ALA A CA 1
ATOM 1734 C C . ALA A 1 222 ? 2.040 -3.745 2.158 1.00 98.88 222 ALA A C 1
ATOM 1736 O O . ALA A 1 222 ? 3.257 -3.549 2.164 1.00 98.88 222 ALA A O 1
ATOM 1737 N N . CYS A 1 223 ? 1.356 -3.975 3.285 1.00 98.88 223 CYS A N 1
ATOM 1738 C CA . CYS A 1 223 ? 1.984 -3.994 4.604 1.00 98.88 223 CYS A CA 1
ATOM 1739 C C . CYS A 1 223 ? 2.906 -5.203 4.792 1.00 98.88 223 CYS A C 1
ATOM 1741 O O . CYS A 1 223 ? 3.924 -5.077 5.468 1.00 98.88 223 CYS A O 1
ATOM 1743 N N . PHE A 1 224 ? 2.587 -6.359 4.200 1.00 98.50 224 PHE A N 1
ATOM 1744 C CA . PHE A 1 224 ? 3.469 -7.527 4.240 1.00 98.50 224 PHE A CA 1
ATOM 1745 C C . PHE A 1 224 ? 4.756 -7.285 3.437 1.00 98.50 224 PHE A C 1
ATOM 1747 O O . PHE A 1 224 ? 5.856 -7.485 3.951 1.00 98.50 224 PHE A O 1
ATOM 1754 N N . TRP A 1 225 ? 4.633 -6.788 2.205 1.00 98.81 225 TRP A N 1
ATOM 1755 C CA . TRP A 1 225 ? 5.761 -6.502 1.317 1.00 98.81 225 TRP A CA 1
ATOM 1756 C C . TRP A 1 225 ? 6.697 -5.427 1.867 1.00 98.81 225 TRP A C 1
ATOM 1758 O O . TRP A 1 225 ? 7.914 -5.562 1.755 1.00 98.81 225 TRP A O 1
ATOM 1768 N N . ALA A 1 226 ? 6.140 -4.388 2.492 1.00 98.81 226 ALA A N 1
ATOM 1769 C CA . ALA A 1 226 ? 6.895 -3.285 3.079 1.00 98.81 226 ALA A CA 1
ATOM 1770 C C . ALA A 1 226 ? 7.082 -3.407 4.604 1.00 98.81 226 ALA A C 1
ATOM 1772 O O . ALA A 1 226 ? 7.400 -2.417 5.263 1.00 98.81 226 ALA A O 1
ATOM 1773 N N . SER A 1 227 ? 6.899 -4.599 5.180 1.00 98.69 227 SER A N 1
ATOM 1774 C CA . SER A 1 227 ? 6.985 -4.811 6.628 1.00 98.69 227 SER A CA 1
ATOM 1775 C C . SER A 1 227 ? 8.310 -4.296 7.200 1.00 98.69 227 SER A C 1
ATOM 1777 O O . SER A 1 227 ? 9.393 -4.591 6.688 1.00 98.69 227 SER A O 1
ATOM 1779 N N . GLY A 1 228 ? 8.235 -3.529 8.286 1.00 98.75 228 GLY A N 1
ATOM 1780 C CA . GLY A 1 228 ? 9.403 -2.987 8.979 1.00 98.75 228 GLY A CA 1
ATOM 1781 C C . GLY A 1 228 ? 9.992 -1.713 8.364 1.00 98.75 228 GLY A C 1
ATOM 1782 O O . GLY A 1 228 ? 10.890 -1.108 8.955 1.00 98.75 228 GLY A O 1
ATOM 1783 N N . LYS A 1 229 ? 9.539 -1.290 7.175 1.00 98.81 229 LYS A N 1
ATOM 1784 C CA . LYS A 1 229 ? 10.076 -0.090 6.521 1.00 98.81 229 LYS A CA 1
ATOM 1785 C C . LYS A 1 229 ? 9.562 1.171 7.212 1.00 98.81 229 LYS A C 1
ATOM 1787 O O . LYS A 1 229 ? 8.403 1.246 7.616 1.00 98.81 229 LYS A O 1
ATOM 1792 N N . LYS A 1 230 ? 10.449 2.160 7.359 1.00 98.50 230 LYS A N 1
ATOM 1793 C CA . LYS A 1 230 ? 10.206 3.399 8.127 1.00 98.50 230 LYS A CA 1
ATOM 1794 C C . LYS A 1 230 ? 10.243 4.674 7.285 1.00 98.50 230 LYS A C 1
ATOM 1796 O O . LYS A 1 230 ? 10.039 5.759 7.818 1.00 98.50 230 LYS A O 1
ATOM 1801 N N . ASN A 1 231 ? 10.528 4.561 5.993 1.00 98.44 231 ASN A N 1
ATOM 1802 C CA . ASN A 1 231 ? 10.522 5.681 5.060 1.00 98.44 231 ASN A CA 1
ATOM 1803 C C . ASN A 1 231 ? 9.971 5.236 3.700 1.00 98.44 231 ASN A C 1
ATOM 1805 O O . ASN A 1 231 ? 9.913 4.039 3.402 1.00 98.44 231 ASN A O 1
ATOM 1809 N N . ARG A 1 232 ? 9.557 6.225 2.902 1.00 98.50 232 ARG A N 1
ATOM 1810 C CA . ARG A 1 232 ? 8.895 6.022 1.609 1.00 98.50 232 ARG A CA 1
ATOM 1811 C C . ARG A 1 232 ? 9.777 5.266 0.615 1.00 98.50 232 ARG A C 1
ATOM 1813 O O . ARG A 1 232 ? 9.278 4.384 -0.071 1.00 98.50 232 ARG A O 1
ATOM 1820 N N . ASP A 1 233 ? 11.073 5.563 0.575 1.00 98.50 233 ASP A N 1
ATOM 1821 C CA . ASP A 1 233 ? 11.989 4.996 -0.422 1.00 98.50 233 ASP A CA 1
ATOM 1822 C C . ASP A 1 233 ? 12.247 3.515 -0.162 1.00 98.50 233 ASP A C 1
ATOM 1824 O O . ASP A 1 233 ? 12.171 2.701 -1.082 1.00 98.50 233 ASP A O 1
ATOM 1828 N N . ASP A 1 234 ? 12.468 3.138 1.096 1.00 98.81 234 ASP A N 1
ATOM 1829 C CA . ASP A 1 234 ? 12.639 1.742 1.483 1.00 98.81 234 ASP A CA 1
ATOM 1830 C C . ASP A 1 234 ? 11.350 0.933 1.293 1.00 98.81 234 ASP A C 1
ATOM 1832 O O . ASP A 1 234 ? 11.409 -0.241 0.918 1.00 98.81 234 ASP A O 1
ATOM 1836 N N . ALA A 1 235 ? 10.186 1.539 1.556 1.00 98.88 235 ALA A N 1
ATOM 1837 C CA . ALA A 1 235 ? 8.883 0.907 1.356 1.00 98.88 235 ALA A CA 1
ATOM 1838 C C . ALA A 1 235 ? 8.581 0.693 -0.135 1.00 98.88 235 ALA A C 1
ATOM 1840 O O . ALA A 1 235 ? 8.271 -0.428 -0.541 1.00 98.88 235 ALA A O 1
ATOM 1841 N N . ALA A 1 236 ? 8.750 1.731 -0.958 1.00 98.88 236 ALA A N 1
ATOM 1842 C CA . ALA A 1 236 ? 8.616 1.655 -2.408 1.00 98.88 236 ALA A CA 1
ATOM 1843 C C . ALA A 1 236 ? 9.593 0.637 -3.013 1.00 98.88 236 ALA A C 1
ATOM 1845 O O . ALA A 1 236 ? 9.187 -0.189 -3.831 1.00 98.88 236 ALA A O 1
ATOM 1846 N N . SER A 1 237 ? 10.852 0.631 -2.563 1.00 98.81 237 SER A N 1
ATOM 1847 C CA . SER A 1 237 ? 11.861 -0.343 -3.000 1.00 98.81 237 SER A CA 1
ATOM 1848 C C . SER A 1 237 ? 11.441 -1.774 -2.673 1.00 98.81 237 SER A C 1
ATOM 1850 O O . SER A 1 237 ? 11.486 -2.637 -3.546 1.00 98.81 237 SER A O 1
ATOM 1852 N N . ALA A 1 238 ? 10.982 -2.030 -1.443 1.00 98.88 238 ALA A N 1
ATOM 1853 C CA . ALA A 1 238 ? 10.555 -3.363 -1.024 1.00 98.88 238 ALA A CA 1
ATOM 1854 C C . ALA A 1 238 ? 9.332 -3.859 -1.811 1.00 98.88 238 ALA A C 1
ATOM 1856 O O . ALA A 1 238 ? 9.311 -5.005 -2.254 1.00 98.88 238 ALA A O 1
ATOM 1857 N N . ILE A 1 239 ? 8.341 -2.994 -2.042 1.00 98.88 239 ILE A N 1
ATOM 1858 C CA . ILE A 1 239 ? 7.154 -3.323 -2.845 1.00 98.88 239 ILE A CA 1
ATOM 1859 C C . ILE A 1 239 ? 7.548 -3.626 -4.293 1.00 98.88 239 ILE A C 1
ATOM 1861 O O . ILE A 1 239 ? 7.176 -4.670 -4.823 1.00 98.88 239 ILE A O 1
ATOM 1865 N N . THR A 1 240 ? 8.364 -2.767 -4.905 1.00 98.88 240 THR A N 1
ATOM 1866 C CA . THR A 1 240 ? 8.882 -2.957 -6.272 1.00 98.88 240 THR A CA 1
ATOM 1867 C C . THR A 1 240 ? 9.622 -4.289 -6.397 1.00 98.88 240 THR A C 1
ATOM 1869 O O . THR A 1 240 ? 9.414 -5.044 -7.349 1.00 98.88 240 THR A O 1
ATOM 1872 N N . GLN A 1 241 ? 10.434 -4.623 -5.389 1.00 98.50 241 GLN A N 1
ATOM 1873 C CA . GLN A 1 241 ? 11.166 -5.883 -5.336 1.00 98.50 241 GLN A CA 1
ATOM 1874 C C . GLN A 1 241 ? 10.257 -7.102 -5.243 1.00 98.50 241 GLN A C 1
ATOM 1876 O O . GLN A 1 241 ? 10.471 -8.079 -5.962 1.00 98.50 241 GLN A O 1
ATOM 1881 N N . GLN A 1 242 ? 9.236 -7.042 -4.390 1.00 98.19 242 GLN A N 1
ATOM 1882 C CA . GLN A 1 242 ? 8.266 -8.123 -4.247 1.00 98.19 242 GLN A CA 1
ATOM 1883 C C . GLN A 1 242 ? 7.527 -8.384 -5.556 1.00 98.19 242 GLN A C 1
ATOM 1885 O O . GLN A 1 242 ? 7.424 -9.542 -5.964 1.00 98.19 242 GLN A O 1
ATOM 1890 N N . ILE A 1 243 ? 7.103 -7.319 -6.244 1.00 98.56 243 ILE A N 1
ATOM 1891 C CA . ILE A 1 243 ? 6.398 -7.412 -7.524 1.00 98.56 243 ILE A CA 1
ATOM 1892 C C . ILE A 1 243 ? 7.251 -8.135 -8.569 1.00 98.56 243 ILE A C 1
ATOM 1894 O O . ILE A 1 243 ? 6.771 -9.090 -9.175 1.00 98.56 243 ILE A O 1
ATOM 1898 N N . ASN A 1 244 ? 8.516 -7.736 -8.737 1.00 97.81 244 ASN A N 1
ATOM 1899 C CA . ASN A 1 244 ? 9.405 -8.343 -9.730 1.00 97.81 244 ASN A CA 1
ATOM 1900 C C . ASN A 1 244 ? 9.793 -9.794 -9.401 1.00 97.81 244 ASN A C 1
ATOM 1902 O O . ASN A 1 244 ? 9.918 -10.617 -10.304 1.00 97.81 244 ASN A O 1
ATOM 1906 N N . ALA A 1 245 ? 10.043 -10.104 -8.125 1.00 94.00 245 ALA A N 1
ATOM 1907 C CA . ALA A 1 245 ? 10.724 -11.343 -7.750 1.00 94.00 245 ALA A CA 1
ATOM 1908 C C . ALA A 1 245 ? 9.788 -12.485 -7.330 1.00 94.00 245 ALA A C 1
ATOM 1910 O O . ALA A 1 245 ? 10.115 -13.645 -7.565 1.00 94.00 245 ALA A O 1
ATOM 1911 N N . ASN A 1 246 ? 8.652 -12.184 -6.692 1.00 92.75 246 ASN A N 1
ATOM 1912 C CA . ASN A 1 246 ? 7.957 -13.177 -5.861 1.00 92.75 246 ASN A CA 1
ATOM 1913 C C . ASN A 1 246 ? 6.497 -13.433 -6.251 1.00 92.75 246 ASN A C 1
ATOM 1915 O O . ASN A 1 246 ? 5.839 -14.258 -5.622 1.00 92.75 246 ASN A O 1
ATOM 1919 N N . LEU A 1 247 ? 5.984 -12.760 -7.286 1.00 96.44 247 LEU A N 1
ATOM 1920 C CA . LEU A 1 247 ? 4.580 -12.882 -7.698 1.00 96.44 247 LEU A CA 1
ATOM 1921 C C . LEU A 1 247 ? 4.355 -13.829 -8.885 1.00 96.44 247 LEU A C 1
ATOM 1923 O O . LEU A 1 247 ? 3.219 -13.985 -9.322 1.00 96.44 247 LEU A O 1
ATOM 1927 N N . GLY A 1 248 ? 5.408 -14.440 -9.440 1.00 96.88 248 GLY A N 1
ATOM 1928 C CA . GLY A 1 248 ? 5.302 -15.339 -10.602 1.00 96.88 248 GLY A CA 1
ATOM 1929 C C . GLY A 1 248 ? 4.889 -14.648 -11.910 1.00 96.88 248 GLY A C 1
ATOM 1930 O O . GLY A 1 248 ? 4.462 -15.318 -12.853 1.00 96.88 248 GLY A O 1
ATOM 1931 N N . LEU A 1 249 ? 4.994 -13.319 -11.952 1.00 97.94 249 LEU A N 1
ATOM 1932 C CA . LEU A 1 249 ? 4.681 -12.501 -13.117 1.00 97.94 249 LEU A CA 1
ATOM 1933 C C . LEU A 1 249 ? 5.737 -12.674 -14.216 1.00 97.94 249 LEU A C 1
ATOM 1935 O O . LEU A 1 249 ? 6.915 -12.904 -13.933 1.00 97.94 249 LEU A O 1
ATOM 1939 N N . VAL A 1 250 ? 5.307 -12.546 -15.468 1.00 96.81 250 VAL A N 1
ATOM 1940 C CA . VAL A 1 250 ? 6.149 -12.686 -16.659 1.00 96.81 250 VAL A CA 1
ATOM 1941 C C . VAL A 1 250 ? 5.865 -11.536 -17.614 1.00 96.81 250 VAL A C 1
ATOM 1943 O O . VAL A 1 250 ? 4.708 -11.193 -17.857 1.00 96.81 250 VAL A O 1
ATOM 1946 N N . TYR A 1 251 ? 6.927 -10.951 -18.160 1.00 95.62 251 TYR A N 1
ATOM 1947 C CA . TYR A 1 251 ? 6.813 -9.879 -19.138 1.00 95.62 251 TYR A CA 1
ATOM 1948 C C . TYR A 1 251 ? 6.104 -10.359 -20.415 1.00 95.62 251 TYR A C 1
ATOM 1950 O O . TYR A 1 251 ? 6.449 -11.420 -20.947 1.00 95.62 251 TYR A O 1
ATOM 1958 N N . ASP A 1 252 ? 5.153 -9.576 -20.938 1.00 94.50 252 ASP A N 1
ATOM 1959 C CA . ASP A 1 252 ? 4.549 -9.830 -22.248 1.00 94.50 252 ASP A CA 1
ATOM 1960 C C . ASP A 1 252 ? 5.581 -9.615 -23.357 1.00 94.50 252 ASP A C 1
ATOM 1962 O O . ASP A 1 252 ? 5.736 -8.530 -23.920 1.00 94.50 252 ASP A O 1
ATOM 1966 N N . ASN A 1 253 ? 6.269 -10.699 -23.692 1.00 88.62 253 ASN A N 1
ATOM 1967 C CA . ASN A 1 253 ? 7.296 -10.704 -24.714 1.00 88.62 253 ASN A CA 1
ATOM 1968 C C . ASN A 1 253 ? 6.747 -10.828 -26.144 1.00 88.62 253 ASN A C 1
ATOM 1970 O O . ASN A 1 253 ? 7.525 -10.777 -27.097 1.00 88.62 253 ASN A O 1
ATOM 1974 N N . ALA A 1 254 ? 5.437 -11.047 -26.297 1.00 86.75 254 ALA A N 1
ATOM 1975 C CA . ALA A 1 254 ? 4.798 -11.268 -27.588 1.00 86.75 254 ALA A CA 1
ATOM 1976 C C . ALA A 1 254 ? 4.251 -9.964 -28.175 1.00 86.75 254 ALA A C 1
ATOM 1978 O O . ALA A 1 254 ? 4.463 -9.696 -29.357 1.00 86.75 254 ALA A O 1
ATOM 1979 N N . SER A 1 255 ? 3.568 -9.156 -27.358 1.00 84.81 255 SER A N 1
ATOM 1980 C CA . SER A 1 255 ? 2.913 -7.922 -27.814 1.00 84.81 255 SER A CA 1
ATOM 1981 C C . SER A 1 255 ? 3.194 -6.676 -26.975 1.00 84.81 255 SER A C 1
ATOM 1983 O O . SER A 1 255 ? 2.856 -5.579 -27.417 1.00 84.81 255 SER A O 1
ATOM 1985 N N . GLY A 1 256 ? 3.791 -6.812 -25.787 1.00 85.12 256 GLY A N 1
ATOM 1986 C CA . GLY A 1 256 ? 3.973 -5.700 -24.851 1.00 85.12 256 GLY A CA 1
ATOM 1987 C C . GLY A 1 256 ? 2.657 -5.065 -24.375 1.00 85.12 256 GLY A C 1
ATOM 1988 O O . GLY A 1 256 ? 2.644 -3.895 -23.987 1.00 85.12 256 GLY A O 1
ATOM 1989 N N . ALA A 1 257 ? 1.540 -5.793 -24.426 1.00 88.88 257 ALA A N 1
ATOM 1990 C CA . ALA A 1 257 ? 0.214 -5.298 -24.079 1.00 88.88 257 ALA A CA 1
ATOM 1991 C C . ALA A 1 257 ? 0.003 -5.253 -22.559 1.00 88.88 257 ALA A C 1
ATOM 1993 O O . ALA A 1 257 ? 0.543 -6.068 -21.819 1.00 88.88 257 ALA A O 1
ATOM 1994 N N . SER A 1 258 ? -0.801 -4.297 -22.084 1.00 94.19 258 SER A N 1
ATOM 1995 C CA . SER A 1 258 ? -1.215 -4.251 -20.677 1.00 94.19 258 SER A CA 1
ATOM 1996 C C . SER A 1 258 ? -2.409 -5.173 -20.464 1.00 94.19 258 SER A C 1
ATOM 1998 O O . SER A 1 258 ? -3.357 -5.155 -21.250 1.00 94.19 258 SER A O 1
ATOM 2000 N N . HIS A 1 259 ? -2.363 -5.959 -19.393 1.00 96.31 259 HIS A N 1
ATOM 2001 C CA . HIS A 1 259 ? -3.397 -6.926 -19.036 1.00 96.31 259 HIS A CA 1
ATOM 2002 C C . HIS A 1 259 ? -4.276 -6.449 -17.883 1.00 96.31 259 HIS A C 1
ATOM 2004 O O . HIS A 1 259 ? -5.447 -6.809 -17.831 1.00 96.31 259 HIS A O 1
ATOM 2010 N N . TYR A 1 260 ? -3.743 -5.636 -16.972 1.00 98.12 260 TYR A N 1
ATOM 2011 C CA . TYR A 1 260 ? -4.434 -5.211 -15.757 1.00 98.12 260 TYR A CA 1
ATOM 2012 C C . TYR A 1 260 ? -4.896 -3.756 -15.784 1.00 98.12 260 TYR A C 1
ATOM 2014 O O . TYR A 1 260 ? -5.481 -3.292 -14.805 1.00 98.12 260 TYR A O 1
ATOM 2022 N N . THR A 1 261 ? -4.700 -3.030 -16.884 1.00 97.50 261 THR A N 1
ATOM 2023 C CA . THR A 1 261 ? -5.297 -1.701 -17.049 1.00 97.50 261 THR A CA 1
ATOM 2024 C C . THR A 1 261 ? -6.409 -1.692 -18.091 1.00 97.50 261 THR A C 1
ATOM 2026 O O . THR A 1 261 ? -6.378 -2.418 -19.082 1.00 97.50 261 THR A O 1
ATOM 2029 N N . SER A 1 262 ? -7.432 -0.869 -17.860 1.00 96.62 262 SER A N 1
ATOM 2030 C CA . SER A 1 262 ? -8.626 -0.804 -18.707 1.00 96.62 262 SER A CA 1
ATOM 2031 C C . SER A 1 262 ? -9.094 0.636 -18.930 1.00 96.62 262 SER A C 1
ATOM 2033 O O . SER A 1 262 ? -8.472 1.595 -18.464 1.00 96.62 262 SER A O 1
ATOM 2035 N N . GLY A 1 263 ? -10.159 0.812 -19.724 1.00 93.94 263 GLY A N 1
ATOM 2036 C CA . GLY A 1 263 ? -10.710 2.137 -20.029 1.00 93.94 263 GLY A CA 1
ATOM 2037 C C . GLY A 1 263 ? -9.730 3.043 -20.780 1.00 93.94 263 GLY A C 1
ATOM 2038 O O . GLY A 1 263 ? -9.668 4.236 -20.505 1.00 93.94 263 GLY A O 1
ATOM 2039 N N . GLY A 1 264 ? -8.918 2.476 -21.680 1.00 93.25 264 GLY A N 1
ATOM 2040 C CA . GLY A 1 264 ? -7.846 3.217 -22.354 1.00 93.25 264 GLY A CA 1
ATOM 2041 C C . GLY A 1 264 ? -6.690 3.564 -21.410 1.00 93.25 264 GLY A C 1
ATOM 2042 O O . GLY A 1 264 ? -6.228 4.705 -21.395 1.00 93.25 264 GLY A O 1
ATOM 2043 N N . LEU A 1 265 ? -6.253 2.585 -20.606 1.00 94.62 265 LEU A N 1
ATOM 2044 C CA . LEU A 1 265 ? -5.195 2.710 -19.591 1.00 94.62 265 LEU A CA 1
ATOM 2045 C C . LEU A 1 265 ? -5.533 3.687 -18.447 1.00 94.62 265 LEU A C 1
ATOM 2047 O O . LEU A 1 265 ? -4.630 4.156 -17.755 1.00 94.62 265 LEU A O 1
ATOM 2051 N N . ALA A 1 266 ? -6.808 4.024 -18.252 1.00 97.06 266 ALA A N 1
ATOM 2052 C CA . ALA A 1 266 ? -7.251 4.967 -17.225 1.00 97.06 266 ALA A CA 1
ATOM 2053 C C . ALA A 1 266 ? -7.443 4.306 -15.852 1.00 97.06 266 ALA A C 1
ATOM 2055 O O . ALA A 1 266 ? -7.288 4.962 -14.825 1.00 97.06 266 ALA A O 1
ATOM 2056 N N . LEU A 1 267 ? -7.784 3.016 -15.833 1.00 98.19 267 LEU A N 1
ATOM 2057 C CA . LEU A 1 267 ? -8.181 2.276 -14.636 1.00 98.19 267 LEU A CA 1
ATOM 2058 C C . LEU A 1 267 ? -7.234 1.112 -14.367 1.00 98.19 267 LEU A C 1
ATOM 2060 O O . LEU A 1 267 ? -6.676 0.545 -15.305 1.00 98.19 267 LEU A O 1
ATOM 2064 N N . PHE A 1 268 ? -7.102 0.737 -13.097 1.00 98.75 268 PHE A N 1
ATOM 2065 C CA . PHE A 1 268 ? -6.448 -0.497 -12.670 1.00 98.75 268 PHE A CA 1
ATOM 2066 C C . PHE A 1 268 ? -7.498 -1.526 -12.239 1.00 98.75 268 PHE A C 1
ATOM 2068 O O . PHE A 1 268 ? -8.295 -1.260 -11.339 1.00 98.75 268 PHE A O 1
ATOM 2075 N N . GLU A 1 269 ? -7.477 -2.713 -12.847 1.00 98.62 269 GLU A N 1
ATOM 2076 C CA . GLU A 1 269 ? -8.322 -3.863 -12.491 1.00 98.62 269 GLU A CA 1
ATOM 2077 C C . GLU A 1 269 ? -7.774 -4.569 -11.232 1.00 98.62 269 GLU A C 1
ATOM 2079 O O . GLU A 1 269 ? -7.404 -5.748 -11.250 1.00 98.62 269 GLU A O 1
ATOM 2084 N N . LEU A 1 270 ? -7.688 -3.825 -10.123 1.00 98.81 270 LEU A N 1
ATOM 2085 C CA . LEU A 1 270 ? -7.127 -4.288 -8.855 1.00 98.81 270 LEU A CA 1
ATOM 2086 C C . LEU A 1 270 ? -7.880 -5.504 -8.305 1.00 98.81 270 LEU A C 1
ATOM 2088 O O . LEU A 1 270 ? -7.243 -6.415 -7.789 1.00 98.81 270 LEU A O 1
ATOM 2092 N N . THR A 1 271 ? -9.205 -5.565 -8.438 1.00 98.69 271 THR A N 1
ATOM 2093 C CA . THR A 1 271 ? -10.000 -6.731 -8.025 1.00 98.69 271 THR A CA 1
ATOM 2094 C C . THR A 1 271 ? -9.509 -8.001 -8.725 1.00 98.69 271 THR A C 1
ATOM 2096 O O . THR A 1 271 ? -9.345 -9.041 -8.085 1.00 98.69 271 THR A O 1
ATOM 2099 N N . GLN A 1 272 ? -9.201 -7.917 -10.023 1.00 98.69 272 GLN A N 1
ATOM 2100 C CA . GLN A 1 272 ? -8.677 -9.055 -10.778 1.00 98.69 272 GLN A CA 1
ATOM 2101 C C . GLN A 1 272 ? -7.230 -9.373 -10.408 1.00 98.69 272 GLN A C 1
ATOM 2103 O O . GLN A 1 272 ? -6.853 -10.542 -10.361 1.00 98.69 272 GLN A O 1
ATOM 2108 N N . PHE A 1 273 ? -6.420 -8.355 -10.116 1.00 98.81 273 PHE A N 1
ATOM 2109 C CA . PHE A 1 273 ? -5.047 -8.569 -9.670 1.00 98.81 273 PHE A CA 1
ATOM 2110 C C . PHE A 1 273 ? -4.991 -9.221 -8.282 1.00 98.81 273 PHE A C 1
ATOM 2112 O O . PHE A 1 273 ? -4.243 -10.169 -8.073 1.00 98.81 273 PHE A O 1
ATOM 2119 N N . LEU A 1 274 ? -5.836 -8.795 -7.340 1.00 98.75 274 LEU A N 1
ATOM 2120 C CA . LEU A 1 274 ? -5.962 -9.435 -6.027 1.00 98.75 274 LEU A CA 1
ATOM 2121 C C . LEU A 1 274 ? -6.462 -10.881 -6.147 1.00 98.75 274 LEU A C 1
ATOM 2123 O O . LEU A 1 274 ? -6.001 -11.749 -5.404 1.00 98.75 274 LEU A O 1
ATOM 2127 N N . ALA A 1 275 ? -7.355 -11.171 -7.101 1.00 98.50 275 ALA A N 1
ATOM 2128 C CA . ALA A 1 275 ? -7.756 -12.543 -7.410 1.00 98.50 275 ALA A CA 1
ATOM 2129 C C . ALA A 1 275 ? -6.549 -13.390 -7.865 1.00 98.50 275 ALA A C 1
ATOM 2131 O O . ALA A 1 275 ? -6.353 -14.498 -7.359 1.00 98.50 275 ALA A O 1
ATOM 2132 N N . TYR A 1 276 ? -5.678 -12.830 -8.709 1.00 98.50 276 TYR A N 1
ATOM 2133 C CA . TYR A 1 276 ? -4.426 -13.473 -9.116 1.00 98.50 276 TYR A CA 1
ATOM 2134 C C . TYR A 1 276 ? -3.500 -13.740 -7.932 1.00 98.50 276 TYR A C 1
ATOM 2136 O O . TYR A 1 276 ? -3.080 -14.880 -7.731 1.00 98.50 276 TYR A O 1
ATOM 2144 N N . LEU A 1 277 ? -3.257 -12.742 -7.082 1.00 98.19 277 LEU A N 1
ATOM 2145 C CA . LEU A 1 277 ? -2.404 -12.912 -5.904 1.00 98.19 277 LEU A CA 1
ATOM 2146 C C . LEU A 1 277 ? -2.937 -13.956 -4.918 1.00 98.19 277 LEU A C 1
ATOM 2148 O O . LEU A 1 277 ? -2.159 -14.621 -4.234 1.00 98.19 277 LEU A O 1
ATOM 2152 N N . LYS A 1 278 ? -4.261 -14.080 -4.798 1.00 97.25 278 LYS A N 1
ATOM 2153 C CA . LYS A 1 278 ? -4.891 -14.958 -3.810 1.00 97.25 278 LYS A CA 1
ATOM 2154 C C . LYS A 1 278 ? -4.875 -16.423 -4.225 1.00 97.25 278 LYS A C 1
ATOM 2156 O O . LYS A 1 278 ? -4.703 -17.295 -3.376 1.00 97.25 278 LYS A O 1
ATOM 2161 N N . ASN A 1 279 ? -5.153 -16.712 -5.492 1.00 95.94 279 ASN A N 1
ATOM 2162 C CA . ASN A 1 279 ? -5.372 -18.088 -5.947 1.00 95.94 279 ASN A CA 1
ATOM 2163 C C . ASN A 1 279 ? -5.063 -18.314 -7.438 1.00 95.94 279 ASN A C 1
ATOM 2165 O O . ASN A 1 279 ? -5.479 -19.331 -7.991 1.00 95.94 279 ASN A O 1
ATOM 2169 N N . GLY A 1 280 ? -4.368 -17.383 -8.095 1.00 95.25 280 GLY A N 1
ATOM 2170 C CA . GLY A 1 280 ? -4.023 -17.473 -9.514 1.00 95.25 280 GLY A CA 1
ATOM 2171 C C . GLY A 1 280 ? -5.196 -17.261 -10.478 1.00 95.25 280 GLY A C 1
ATOM 2172 O O . GLY A 1 280 ? -5.022 -17.460 -11.678 1.00 95.25 280 GLY A O 1
ATOM 2173 N N . THR A 1 281 ? -6.383 -16.875 -9.991 1.00 94.69 281 THR A N 1
ATOM 2174 C CA . THR A 1 281 ? -7.512 -16.470 -10.855 1.00 94.69 281 THR A CA 1
ATOM 2175 C C . THR A 1 281 ? -7.350 -15.013 -11.323 1.00 94.69 281 THR A C 1
ATOM 2177 O O . THR A 1 281 ? -6.316 -14.412 -11.088 1.00 94.69 281 THR A O 1
ATOM 2180 N N . GLY A 1 282 ? -8.300 -14.414 -12.044 1.00 96.12 282 GLY A N 1
ATOM 2181 C CA . GLY A 1 282 ? -8.133 -13.054 -12.589 1.00 96.12 282 GLY A CA 1
ATOM 2182 C C . GLY A 1 282 ? -7.601 -13.051 -14.026 1.00 96.12 282 GLY A C 1
ATOM 2183 O O . GLY A 1 282 ? -8.063 -13.852 -14.837 1.00 96.12 282 GLY A O 1
ATOM 2184 N N . LEU A 1 283 ? -6.681 -12.136 -14.362 1.00 97.06 283 LEU A N 1
ATOM 2185 C CA . LEU A 1 283 ? -6.224 -11.912 -15.751 1.00 97.06 283 LEU A CA 1
ATOM 2186 C C . LEU A 1 283 ? -4.897 -12.616 -16.094 1.00 97.06 283 LEU A C 1
ATOM 2188 O O . LEU A 1 283 ? -4.381 -12.457 -17.198 1.00 97.06 283 LEU A O 1
ATOM 2192 N N . GLY A 1 284 ? -4.382 -13.447 -15.181 1.00 96.56 284 GLY A N 1
ATOM 2193 C CA . GLY A 1 284 ? -3.182 -14.263 -15.382 1.00 96.56 284 GLY A CA 1
ATOM 2194 C C . GLY A 1 284 ? -1.884 -13.575 -14.954 1.00 96.56 284 GLY A C 1
ATOM 2195 O O . GLY A 1 284 ? -1.893 -12.509 -14.346 1.00 96.56 284 GLY A O 1
ATOM 2196 N N . ASN A 1 285 ? -0.749 -14.208 -15.240 1.00 97.44 285 ASN A N 1
ATOM 2197 C CA . ASN A 1 285 ? 0.565 -13.747 -14.783 1.00 97.44 285 ASN A CA 1
ATOM 2198 C C . ASN A 1 285 ? 1.325 -12.884 -15.804 1.00 97.44 285 ASN A C 1
ATOM 2200 O O . ASN A 1 285 ? 2.461 -12.496 -15.542 1.00 97.44 285 ASN A O 1
ATOM 2204 N N . ILE A 1 286 ? 0.733 -12.617 -16.968 1.00 97.25 286 ILE A N 1
ATOM 2205 C CA . ILE A 1 286 ? 1.357 -11.820 -18.026 1.00 97.25 286 ILE A CA 1
ATOM 2206 C C . ILE A 1 286 ? 1.136 -10.336 -17.728 1.00 97.25 286 ILE A C 1
ATOM 2208 O O . ILE A 1 286 ? 0.014 -9.925 -17.434 1.00 97.25 286 ILE A O 1
ATOM 2212 N N . VAL A 1 287 ? 2.210 -9.548 -17.787 1.00 98.00 287 VAL A N 1
ATOM 2213 C CA . VAL A 1 287 ? 2.212 -8.106 -17.500 1.00 98.00 287 VAL A CA 1
ATOM 2214 C C . VAL A 1 287 ? 3.153 -7.353 -18.435 1.00 98.00 287 VAL A C 1
ATOM 2216 O O . VAL A 1 287 ? 4.147 -7.908 -18.899 1.00 98.00 287 VAL A O 1
ATOM 2219 N N . ASN A 1 288 ? 2.896 -6.067 -18.661 1.00 96.88 288 ASN A N 1
ATOM 2220 C CA . ASN A 1 288 ? 3.857 -5.162 -19.298 1.00 96.88 288 ASN A CA 1
ATOM 2221 C C . ASN A 1 288 ? 4.341 -4.051 -18.348 1.00 96.88 288 ASN A C 1
ATOM 2223 O O . ASN A 1 288 ? 4.046 -4.043 -17.153 1.00 96.88 288 ASN A O 1
ATOM 2227 N N . CYS A 1 289 ? 5.066 -3.075 -18.899 1.00 97.56 289 CYS A N 1
ATOM 2228 C CA . CYS A 1 289 ? 5.566 -1.926 -18.149 1.00 97.56 289 CYS A CA 1
ATOM 2229 C C . CYS A 1 289 ? 4.451 -1.093 -17.495 1.00 97.56 289 CYS A C 1
ATOM 2231 O O . CYS A 1 289 ? 4.560 -0.739 -16.323 1.00 97.56 289 CYS A O 1
ATOM 2233 N N . THR A 1 290 ? 3.338 -0.854 -18.194 1.00 98.31 290 THR A N 1
ATOM 2234 C CA . THR A 1 290 ? 2.178 -0.136 -17.647 1.00 98.31 290 THR A CA 1
ATOM 2235 C C . THR A 1 290 ? 1.528 -0.884 -16.484 1.00 98.31 290 THR A C 1
ATOM 2237 O O . THR A 1 290 ? 1.183 -0.253 -15.481 1.00 98.31 290 THR A O 1
ATOM 2240 N N . ASP A 1 291 ? 1.386 -2.208 -16.573 1.00 98.69 291 ASP A N 1
ATOM 2241 C CA . ASP A 1 291 ? 0.886 -3.025 -15.462 1.00 98.69 291 ASP A CA 1
ATOM 2242 C C . ASP A 1 291 ? 1.829 -2.932 -14.262 1.00 98.69 291 ASP A C 1
ATOM 2244 O O . ASP A 1 291 ? 1.398 -2.573 -13.168 1.00 98.69 291 ASP A O 1
ATOM 2248 N N . CYS A 1 292 ? 3.126 -3.180 -14.468 1.00 98.75 292 CYS A N 1
ATOM 2249 C CA . CYS A 1 292 ? 4.133 -3.123 -13.412 1.00 98.75 292 CYS A CA 1
ATOM 2250 C C . CYS A 1 292 ? 4.181 -1.749 -12.731 1.00 98.75 292 CYS A C 1
ATOM 2252 O O . CYS A 1 292 ? 4.173 -1.681 -11.503 1.00 98.75 292 CYS A O 1
ATOM 2254 N N . ALA A 1 293 ? 4.175 -0.655 -13.496 1.00 98.81 293 ALA A N 1
ATOM 2255 C CA . ALA A 1 293 ? 4.142 0.697 -12.947 1.00 98.81 293 ALA A CA 1
ATOM 2256 C C . ALA A 1 293 ? 2.868 0.949 -12.131 1.00 98.81 293 ALA A C 1
ATOM 2258 O O . ALA A 1 293 ? 2.940 1.490 -11.029 1.00 98.81 293 ALA A O 1
ATOM 2259 N N . THR A 1 294 ? 1.712 0.518 -12.640 1.00 98.81 294 THR A N 1
ATOM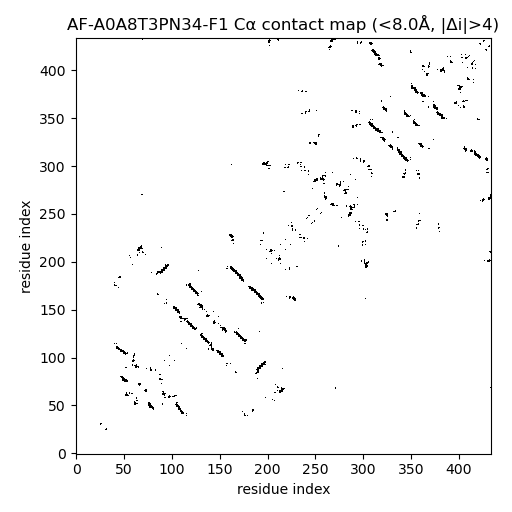 2260 C CA . THR A 1 294 ? 0.410 0.689 -11.978 1.00 98.81 294 THR A CA 1
ATOM 2261 C C . THR A 1 294 ? 0.307 -0.113 -10.686 1.00 98.81 294 THR A C 1
ATOM 2263 O O . THR A 1 294 ? -0.183 0.407 -9.683 1.00 98.81 294 THR A O 1
ATOM 2266 N N . ILE A 1 295 ? 0.778 -1.362 -10.685 1.00 98.88 295 ILE A N 1
ATOM 2267 C CA . ILE A 1 295 ? 0.827 -2.204 -9.488 1.00 98.88 295 ILE A CA 1
ATOM 2268 C C . ILE A 1 295 ? 1.745 -1.533 -8.459 1.00 98.88 295 ILE A C 1
ATOM 2270 O O . ILE A 1 295 ? 1.325 -1.294 -7.328 1.00 98.88 295 ILE A O 1
ATOM 2274 N N . THR A 1 296 ? 2.962 -1.147 -8.851 1.00 98.88 296 THR A N 1
ATOM 2275 C CA . THR A 1 296 ? 3.913 -0.502 -7.938 1.00 98.88 296 THR A CA 1
ATOM 2276 C C . THR A 1 296 ? 3.343 0.776 -7.332 1.00 98.88 296 THR A C 1
ATOM 2278 O O . THR A 1 296 ? 3.354 0.910 -6.109 1.00 98.88 296 THR A O 1
ATOM 2281 N N . THR A 1 297 ? 2.792 1.697 -8.132 1.00 98.81 297 THR A N 1
ATOM 2282 C CA . THR A 1 297 ? 2.228 2.943 -7.588 1.00 98.81 297 THR A CA 1
ATOM 2283 C C . THR A 1 297 ? 1.018 2.697 -6.707 1.00 98.81 297 THR A C 1
ATOM 2285 O O . THR A 1 297 ? 0.932 3.274 -5.627 1.00 98.81 297 THR A O 1
ATOM 2288 N N . THR A 1 298 ? 0.117 1.798 -7.101 1.00 98.88 298 THR A N 1
ATOM 2289 C CA . THR A 1 298 ? -1.086 1.494 -6.321 1.00 98.88 298 THR A CA 1
ATOM 2290 C C . THR A 1 298 ? -0.726 0.954 -4.937 1.00 98.88 298 THR A C 1
ATOM 2292 O O . THR A 1 298 ? -1.190 1.492 -3.933 1.00 98.88 298 THR A O 1
ATOM 2295 N N . PHE A 1 299 ? 0.136 -0.061 -4.846 1.00 98.94 299 PHE A N 1
ATOM 2296 C CA . PHE A 1 299 ? 0.492 -0.657 -3.553 1.00 98.94 299 PHE A CA 1
ATOM 2297 C C . PHE A 1 299 ? 1.440 0.231 -2.730 1.00 98.94 299 PHE A C 1
ATOM 2299 O O . PHE A 1 299 ? 1.288 0.309 -1.513 1.00 98.94 299 PHE A O 1
ATOM 2306 N N . ALA A 1 300 ? 2.377 0.952 -3.355 1.00 98.94 300 ALA A N 1
ATOM 2307 C CA . ALA A 1 300 ? 3.268 1.866 -2.635 1.00 98.94 300 ALA A CA 1
ATOM 2308 C C . ALA A 1 300 ? 2.519 3.085 -2.071 1.00 98.94 300 ALA A C 1
ATOM 2310 O O . ALA A 1 300 ? 2.767 3.506 -0.938 1.00 98.94 300 ALA A O 1
ATOM 2311 N N . ASN A 1 301 ? 1.555 3.628 -2.813 1.00 98.88 301 ASN A N 1
ATOM 2312 C CA . ASN A 1 301 ? 0.763 4.772 -2.356 1.00 98.88 301 ASN A CA 1
ATOM 2313 C C . ASN A 1 301 ? -0.233 4.380 -1.270 1.00 98.88 301 ASN A C 1
ATOM 2315 O O . ASN A 1 301 ? -0.557 5.213 -0.428 1.00 98.88 301 ASN A O 1
ATOM 2319 N N . LEU A 1 302 ? -0.641 3.107 -1.225 1.00 98.81 302 LEU A N 1
ATOM 2320 C CA . LEU A 1 302 ? -1.476 2.566 -0.151 1.00 98.81 302 LEU A CA 1
ATOM 2321 C C . LEU A 1 302 ? -0.790 2.646 1.219 1.00 98.81 302 LEU A C 1
ATOM 2323 O O . LEU A 1 302 ? -1.469 2.717 2.238 1.00 98.81 302 LEU A O 1
ATOM 2327 N N . VAL A 1 303 ? 0.548 2.657 1.240 1.00 98.81 303 VAL A N 1
ATOM 2328 C CA . VAL A 1 303 ? 1.358 2.817 2.457 1.00 98.81 303 VAL A CA 1
ATOM 2329 C C . VAL A 1 303 ? 2.007 4.205 2.584 1.00 98.81 303 VAL A C 1
ATOM 2331 O O . VAL A 1 303 ? 2.831 4.400 3.477 1.00 98.81 303 VAL A O 1
ATOM 2334 N N . GLY A 1 304 ? 1.637 5.163 1.721 1.00 98.44 304 GLY A N 1
ATOM 2335 C CA . GLY A 1 304 ? 2.038 6.574 1.815 1.00 98.44 304 GLY A CA 1
ATOM 2336 C C . GLY A 1 304 ? 3.276 6.994 1.003 1.00 98.44 304 GLY A C 1
ATOM 2337 O O . GLY A 1 304 ? 3.891 8.009 1.326 1.00 98.44 304 GLY A O 1
ATOM 2338 N N . CYS A 1 305 ? 3.692 6.241 -0.028 1.00 98.50 305 CYS A N 1
ATOM 2339 C CA . CYS A 1 305 ? 4.928 6.553 -0.771 1.00 98.50 305 CYS A CA 1
ATOM 2340 C C . CYS A 1 305 ? 4.817 7.723 -1.771 1.00 98.50 305 CYS A C 1
ATOM 2342 O O . CYS A 1 305 ? 5.823 8.383 -2.022 1.00 98.50 305 CYS A O 1
ATOM 2344 N N . ASP A 1 306 ? 3.623 7.997 -2.306 1.00 97.25 306 ASP A N 1
ATOM 2345 C CA . ASP A 1 306 ? 3.342 9.047 -3.303 1.00 97.25 306 ASP A CA 1
ATOM 2346 C C . ASP A 1 306 ? 4.195 8.972 -4.584 1.00 97.25 306 ASP A C 1
ATOM 2348 O O . ASP A 1 306 ? 5.040 9.817 -4.874 1.00 97.25 306 ASP A O 1
ATOM 2352 N N . LEU A 1 307 ? 3.957 7.913 -5.352 1.00 98.56 307 LEU A N 1
ATOM 2353 C CA . LEU A 1 307 ? 4.553 7.620 -6.648 1.00 98.56 307 LEU A CA 1
ATOM 2354 C C . LEU A 1 307 ? 3.557 7.849 -7.788 1.00 98.56 307 LEU A C 1
ATOM 2356 O O . LEU A 1 307 ? 2.343 7.695 -7.629 1.00 98.56 307 LEU A O 1
ATOM 2360 N N . HIS A 1 308 ? 4.100 8.119 -8.970 1.00 98.50 308 HIS A N 1
ATOM 2361 C CA . HIS A 1 308 ? 3.367 8.319 -10.215 1.00 98.50 308 HIS A CA 1
ATOM 2362 C C . HIS A 1 308 ? 3.825 7.312 -11.268 1.00 98.50 308 HIS A C 1
ATOM 2364 O O . HIS A 1 308 ? 5.021 7.157 -11.489 1.00 98.50 308 HIS A O 1
ATOM 2370 N N . ALA A 1 309 ? 2.889 6.627 -11.926 1.00 98.50 309 ALA A N 1
ATOM 2371 C CA . ALA A 1 309 ? 3.203 5.830 -13.103 1.00 98.50 309 ALA A CA 1
ATOM 2372 C C . ALA A 1 309 ? 3.454 6.796 -14.270 1.00 98.50 309 ALA A C 1
ATOM 2374 O O . ALA A 1 309 ? 2.532 7.475 -14.736 1.00 98.50 309 ALA A O 1
ATOM 2375 N N . SER A 1 310 ? 4.715 6.901 -14.675 1.00 98.25 310 SER A N 1
ATOM 2376 C CA . SER A 1 310 ? 5.220 7.930 -15.582 1.00 98.25 310 SER A CA 1
ATOM 2377 C C . SER A 1 310 ? 5.986 7.300 -16.730 1.00 98.25 310 SER A C 1
ATOM 2379 O O . SER A 1 310 ? 6.690 6.306 -16.554 1.00 98.25 310 SER A O 1
ATOM 2381 N N . LYS A 1 311 ? 5.845 7.897 -17.914 1.00 97.50 311 LYS A N 1
ATOM 2382 C CA . LYS A 1 311 ? 6.479 7.420 -19.135 1.00 97.50 311 LYS A CA 1
ATOM 2383 C C . LYS A 1 311 ? 7.831 8.057 -19.399 1.00 97.50 311 LYS A C 1
ATOM 2385 O O . LYS A 1 311 ? 8.053 9.226 -19.072 1.00 97.50 311 LYS A O 1
ATOM 2390 N N . MET A 1 312 ? 8.635 7.309 -20.139 1.00 97.31 312 MET A N 1
ATOM 2391 C CA . MET A 1 312 ? 9.820 7.767 -20.849 1.00 97.31 312 MET A CA 1
ATOM 2392 C C . MET A 1 312 ? 9.771 7.349 -22.321 1.00 97.31 312 MET A C 1
ATOM 2394 O O . MET A 1 312 ? 9.237 6.286 -22.656 1.00 97.31 312 MET A O 1
ATOM 2398 N N . GLY A 1 313 ? 10.356 8.198 -23.164 1.00 94.50 313 GLY A N 1
ATOM 2399 C CA . GLY A 1 313 ? 10.626 7.950 -24.575 1.00 94.50 313 GLY A CA 1
ATOM 2400 C C . GLY A 1 313 ? 9.401 7.897 -25.495 1.00 94.50 313 GLY A C 1
ATOM 2401 O O . GLY A 1 313 ? 8.289 7.531 -25.111 1.00 94.50 313 GLY A O 1
ATOM 2402 N N . THR A 1 314 ? 9.628 8.269 -26.753 1.00 89.50 314 THR A N 1
ATOM 2403 C CA . THR A 1 314 ? 8.690 8.074 -27.867 1.00 89.50 314 THR A CA 1
ATOM 2404 C C . THR A 1 314 ? 9.433 7.365 -28.990 1.00 89.50 314 THR A C 1
ATOM 2406 O O . THR A 1 314 ? 9.912 8.022 -29.910 1.00 89.50 314 THR A O 1
ATOM 2409 N N . TYR A 1 315 ? 9.528 6.038 -28.893 1.00 95.50 315 TYR A N 1
ATOM 2410 C CA . TYR A 1 315 ? 10.461 5.183 -29.640 1.00 95.50 315 TYR A CA 1
ATOM 2411 C C . TYR A 1 315 ? 11.925 5.420 -29.260 1.00 95.50 315 TYR A C 1
ATOM 2413 O O . TYR A 1 315 ? 12.468 6.492 -29.504 1.00 95.50 315 TYR A O 1
ATOM 2421 N N . PHE A 1 316 ? 12.554 4.415 -28.656 1.00 97.62 316 PHE A N 1
ATOM 2422 C CA . PHE A 1 316 ? 13.979 4.438 -28.339 1.00 97.62 316 PHE A CA 1
ATOM 2423 C C . PHE A 1 316 ? 14.580 3.032 -28.328 1.00 97.62 316 PHE A C 1
ATOM 2425 O O . PHE A 1 316 ? 13.890 2.049 -28.028 1.00 97.62 316 PHE A O 1
ATOM 2432 N N . ASP A 1 317 ? 15.865 2.968 -28.661 1.00 97.81 317 ASP A N 1
ATOM 2433 C CA . ASP A 1 317 ? 16.643 1.739 -28.765 1.00 97.81 317 ASP A CA 1
ATOM 2434 C C . ASP A 1 317 ? 17.205 1.316 -27.400 1.00 97.81 317 ASP A C 1
ATOM 2436 O O . ASP A 1 317 ? 17.675 2.128 -26.595 1.00 97.81 317 ASP A O 1
ATOM 2440 N N . LEU A 1 318 ? 17.150 0.013 -27.132 1.00 96.88 318 LEU A N 1
ATOM 2441 C CA . LEU A 1 318 ? 17.472 -0.583 -25.839 1.00 96.88 318 LEU A CA 1
ATOM 2442 C C . LEU A 1 318 ? 18.782 -1.360 -25.893 1.00 96.88 318 LEU A C 1
ATOM 2444 O O . LEU A 1 318 ? 19.066 -2.070 -26.863 1.00 96.88 318 LEU A O 1
ATOM 2448 N N . THR A 1 319 ? 19.529 -1.325 -24.795 1.00 95.88 319 THR A N 1
ATOM 2449 C CA . THR A 1 319 ? 20.460 -2.413 -24.487 1.00 95.88 319 THR A CA 1
ATOM 2450 C C . THR A 1 319 ? 19.674 -3.647 -24.026 1.00 95.88 319 THR A C 1
ATOM 2452 O O . THR A 1 319 ? 18.504 -3.540 -23.640 1.00 95.88 319 THR A O 1
ATOM 2455 N N . PRO A 1 320 ? 20.267 -4.856 -24.067 1.00 95.56 320 PRO A N 1
ATOM 2456 C CA . PRO A 1 320 ? 19.653 -6.013 -23.432 1.00 95.56 320 PRO A CA 1
ATOM 2457 C C . PRO A 1 320 ? 19.320 -5.711 -21.969 1.00 95.56 320 PRO A C 1
ATOM 2459 O O . PRO A 1 320 ? 20.132 -5.147 -21.241 1.00 95.56 320 PRO A O 1
ATOM 2462 N N . PHE A 1 321 ? 18.142 -6.137 -21.527 1.00 95.25 321 PHE A N 1
ATOM 2463 C CA . PHE A 1 321 ? 17.681 -6.004 -20.147 1.00 95.25 321 PHE A CA 1
ATOM 2464 C C . PHE A 1 321 ? 17.145 -7.352 -19.669 1.00 95.25 321 PHE A C 1
ATOM 2466 O O . PHE A 1 321 ? 16.904 -8.265 -20.463 1.00 95.25 321 PHE A O 1
ATOM 2473 N N . ARG A 1 322 ? 16.908 -7.497 -18.366 1.00 96.12 322 ARG A N 1
ATOM 2474 C CA . ARG A 1 322 ? 16.212 -8.671 -17.830 1.00 96.12 322 ARG A CA 1
ATOM 2475 C C . ARG A 1 322 ? 14.787 -8.300 -17.440 1.00 96.12 322 ARG A C 1
ATOM 2477 O O . ARG A 1 322 ? 14.564 -7.653 -16.421 1.00 96.12 322 ARG A O 1
ATOM 2484 N N . GLY A 1 323 ? 13.820 -8.715 -18.255 1.00 95.69 323 GLY A N 1
ATOM 2485 C CA . GLY A 1 323 ? 12.401 -8.528 -17.952 1.00 95.69 323 GLY A CA 1
ATOM 2486 C C . GLY A 1 323 ? 11.950 -9.362 -16.749 1.00 95.69 323 GLY A C 1
ATOM 2487 O O . GLY A 1 323 ? 12.557 -10.381 -16.411 1.00 95.69 323 GLY A O 1
ATOM 2488 N N . ILE A 1 324 ? 10.863 -8.945 -16.106 1.00 97.38 324 ILE A N 1
ATOM 2489 C CA . ILE A 1 324 ? 10.209 -9.691 -15.030 1.00 97.38 324 ILE A CA 1
ATOM 2490 C C . ILE A 1 324 ? 9.905 -11.129 -15.479 1.00 97.38 324 ILE A C 1
ATOM 2492 O O . ILE A 1 324 ? 9.401 -11.368 -16.578 1.00 97.38 324 ILE A O 1
ATOM 2496 N N . GLY A 1 325 ? 10.293 -12.101 -14.651 1.00 96.06 325 GLY A N 1
ATOM 2497 C CA . GLY A 1 325 ? 10.173 -13.531 -14.957 1.00 96.06 325 GLY A CA 1
ATOM 2498 C C . GLY A 1 325 ? 11.192 -14.089 -15.966 1.00 96.06 325 GLY A C 1
ATOM 2499 O O . GLY A 1 325 ? 11.212 -15.299 -16.185 1.00 96.06 325 GLY A O 1
ATOM 2500 N N . ALA A 1 326 ? 12.066 -13.269 -16.564 1.00 94.62 326 ALA A N 1
ATOM 2501 C CA . ALA A 1 326 ? 13.058 -13.741 -17.530 1.00 94.62 326 ALA A CA 1
ATOM 2502 C C . ALA A 1 326 ? 14.254 -14.450 -16.865 1.00 94.62 326 ALA A C 1
ATOM 2504 O O . ALA A 1 326 ? 14.687 -14.114 -15.754 1.00 94.62 326 ALA A O 1
ATOM 2505 N N . ALA A 1 327 ? 14.839 -15.414 -17.582 1.00 92.06 327 ALA A N 1
ATOM 2506 C CA . ALA A 1 327 ? 16.004 -16.176 -17.122 1.00 92.06 327 ALA A CA 1
ATOM 2507 C C . ALA A 1 327 ? 17.333 -15.405 -17.234 1.00 92.06 327 ALA A C 1
ATOM 2509 O O . ALA A 1 327 ? 18.279 -15.724 -16.520 1.00 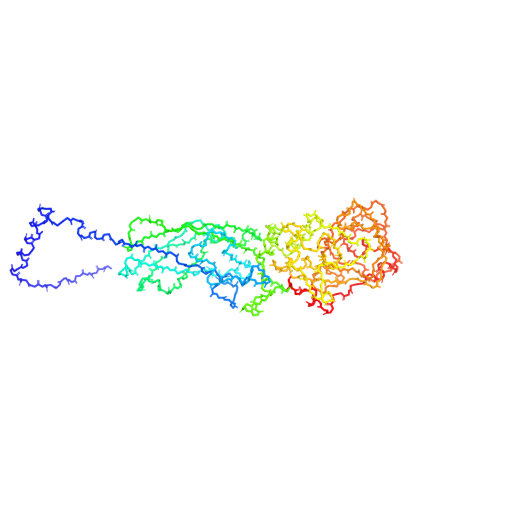92.06 327 ALA A O 1
ATOM 2510 N N . GLY A 1 328 ? 17.409 -14.393 -18.101 1.00 93.69 328 GLY A N 1
ATOM 2511 C CA . GLY A 1 328 ? 18.622 -13.614 -18.334 1.00 93.69 328 GLY A CA 1
ATOM 2512 C C . GLY A 1 328 ? 18.362 -12.362 -19.166 1.00 93.69 328 GLY A C 1
ATOM 2513 O O . GLY A 1 328 ? 17.213 -12.058 -19.493 1.00 93.69 328 GLY A O 1
ATOM 2514 N N . PHE A 1 329 ? 19.442 -11.650 -19.482 1.00 96.31 329 PHE A N 1
ATOM 2515 C CA . PHE A 1 329 ? 19.418 -10.439 -20.296 1.00 96.31 329 PHE A CA 1
ATOM 2516 C C . PHE A 1 329 ? 19.147 -10.770 -21.765 1.00 96.31 329 PHE A C 1
ATOM 2518 O O . PHE A 1 329 ? 19.831 -11.606 -22.355 1.00 96.31 329 PHE A O 1
ATOM 2525 N N . ALA A 1 330 ? 18.146 -10.119 -22.349 1.00 94.19 330 ALA A N 1
ATOM 2526 C CA . ALA A 1 330 ? 17.781 -10.265 -23.751 1.00 94.19 330 ALA A CA 1
ATOM 2527 C C . ALA A 1 330 ? 16.953 -9.063 -24.216 1.00 94.19 330 ALA A C 1
ATOM 2529 O O . ALA A 1 330 ? 16.453 -8.280 -23.411 1.00 94.19 330 ALA A O 1
ATOM 2530 N N . CYS A 1 331 ? 16.775 -8.946 -25.528 1.00 90.88 331 CYS A N 1
ATOM 2531 C CA . CYS A 1 331 ? 15.748 -8.074 -26.081 1.00 90.88 331 CYS A CA 1
ATOM 2532 C C . CYS A 1 331 ? 14.397 -8.789 -26.115 1.00 90.88 331 CYS A C 1
ATOM 2534 O O . CYS A 1 331 ? 14.357 -10.025 -26.204 1.00 90.88 331 CYS A O 1
ATOM 2536 N N . PRO A 1 332 ? 13.291 -8.035 -26.086 1.00 85.19 332 PRO A N 1
ATOM 2537 C CA . PRO A 1 332 ? 11.988 -8.639 -26.161 1.00 85.19 332 PRO A CA 1
ATOM 2538 C C . PRO A 1 332 ? 11.707 -9.220 -27.553 1.00 85.19 332 PRO A C 1
ATOM 2540 O O . PRO A 1 332 ? 12.377 -8.897 -28.536 1.00 85.19 332 PRO A O 1
ATOM 2543 N N . GLY A 1 333 ? 10.707 -10.099 -27.648 1.00 84.94 333 GLY A N 1
ATOM 2544 C CA . GLY A 1 333 ? 10.377 -10.857 -28.864 1.00 84.94 333 GLY A CA 1
ATOM 2545 C C . GLY A 1 333 ? 9.959 -9.990 -30.058 1.00 84.94 333 GLY A C 1
ATOM 2546 O O . GLY A 1 333 ? 9.951 -10.466 -31.191 1.00 84.94 333 GLY A O 1
ATOM 2547 N N . PHE A 1 334 ? 9.663 -8.715 -29.809 1.00 85.69 334 PHE A N 1
ATOM 2548 C CA . PHE A 1 334 ? 9.308 -7.696 -30.794 1.00 85.69 334 PHE A CA 1
ATOM 2549 C C . PHE A 1 334 ? 10.464 -6.735 -31.154 1.00 85.69 334 PHE A C 1
ATOM 2551 O O . PHE A 1 334 ? 10.242 -5.779 -31.893 1.00 85.69 334 PHE A O 1
ATOM 2558 N N . GLY A 1 335 ? 11.693 -6.991 -30.685 1.00 88.50 335 GLY A N 1
ATOM 2559 C CA . GLY A 1 335 ? 12.902 -6.222 -31.025 1.00 88.50 335 GLY A CA 1
ATOM 2560 C C . GLY A 1 335 ? 13.499 -5.428 -29.856 1.00 88.50 335 GLY A C 1
ATOM 2561 O O . GLY A 1 335 ? 12.867 -5.254 -28.824 1.00 88.50 335 GLY A O 1
ATOM 2562 N N . CYS A 1 336 ? 14.737 -4.943 -30.006 1.00 91.81 336 CYS A N 1
ATOM 2563 C CA . CYS A 1 336 ? 15.476 -4.193 -28.974 1.00 91.81 336 CYS A CA 1
ATOM 2564 C C . CYS A 1 336 ? 15.059 -2.711 -28.896 1.00 91.81 336 CYS A C 1
ATOM 2566 O O . CYS A 1 336 ? 15.905 -1.826 -28.974 1.00 91.81 336 CYS A O 1
ATOM 2568 N N . GLY A 1 337 ? 13.762 -2.432 -28.788 1.00 94.75 337 GLY A N 1
ATOM 2569 C CA . GLY A 1 337 ? 13.250 -1.065 -28.761 1.00 94.75 337 GLY A CA 1
ATOM 2570 C C . GLY A 1 337 ? 11.895 -0.967 -28.076 1.00 94.75 337 GLY A C 1
ATOM 2571 O O . GLY A 1 337 ? 11.102 -1.911 -28.109 1.00 94.75 337 GLY A O 1
ATOM 2572 N N . PHE A 1 338 ? 11.610 0.188 -27.480 1.00 95.69 338 PHE A N 1
ATOM 2573 C CA . PHE A 1 338 ? 10.308 0.486 -26.886 1.00 95.69 338 PHE A CA 1
ATOM 2574 C C . PHE A 1 338 ? 9.671 1.705 -27.530 1.00 95.69 338 PHE A C 1
ATOM 2576 O O . PHE A 1 338 ? 10.307 2.743 -27.661 1.00 95.69 338 PHE A O 1
ATOM 2583 N N . SER A 1 339 ? 8.372 1.625 -27.840 1.00 94.62 339 SER A N 1
ATOM 2584 C CA . SER A 1 339 ? 7.579 2.809 -28.203 1.00 94.62 339 SER A CA 1
ATOM 2585 C C . SER A 1 339 ? 7.448 3.796 -27.041 1.00 94.62 339 SER A C 1
ATOM 2587 O O . SER A 1 339 ? 7.339 4.997 -27.263 1.00 94.62 339 SER A O 1
ATOM 2589 N N . PHE A 1 340 ? 7.434 3.275 -25.815 1.00 96.06 340 PHE A N 1
ATOM 2590 C CA . PHE A 1 340 ? 7.541 3.988 -24.546 1.00 96.06 340 PHE A CA 1
ATOM 2591 C C . PHE A 1 340 ? 7.845 2.954 -23.454 1.00 96.06 340 PHE A C 1
ATOM 2593 O O . PHE A 1 340 ? 7.543 1.771 -23.622 1.00 96.06 340 PHE A O 1
ATOM 2600 N N . HIS A 1 341 ? 8.348 3.403 -22.310 1.00 97.44 341 HIS A N 1
ATOM 2601 C CA . HIS A 1 341 ? 8.394 2.594 -21.089 1.00 97.44 341 HIS A CA 1
ATOM 2602 C C . HIS A 1 341 ? 7.728 3.357 -19.947 1.00 97.44 341 HIS A C 1
ATOM 2604 O O . HIS A 1 341 ? 7.853 4.577 -19.875 1.00 97.44 341 HIS A O 1
ATOM 2610 N N . GLU A 1 342 ? 6.969 2.674 -19.093 1.00 98.31 342 GLU A N 1
ATOM 2611 C CA . GLU A 1 342 ? 6.281 3.279 -17.946 1.00 98.31 342 GLU A CA 1
ATOM 2612 C C . GLU A 1 342 ? 6.791 2.643 -16.653 1.00 98.31 342 GLU A C 1
ATOM 2614 O O . GLU A 1 342 ? 6.864 1.420 -16.549 1.00 98.31 342 GLU A O 1
ATOM 2619 N N . VAL A 1 343 ? 7.140 3.474 -15.671 1.00 98.62 343 VAL A N 1
ATOM 2620 C CA . VAL A 1 343 ? 7.690 3.056 -14.370 1.00 98.62 343 VAL A CA 1
ATOM 2621 C C . VAL A 1 343 ? 7.052 3.858 -13.240 1.00 98.62 343 VAL A C 1
ATOM 2623 O O . VAL A 1 343 ? 6.444 4.903 -13.480 1.00 98.62 343 VAL A O 1
ATOM 2626 N N . ALA A 1 344 ? 7.185 3.393 -11.996 1.00 98.69 344 ALA A N 1
ATOM 2627 C CA . ALA A 1 344 ? 6.802 4.200 -10.844 1.00 98.69 344 ALA A CA 1
ATOM 2628 C C . ALA A 1 344 ? 7.892 5.243 -10.560 1.00 98.69 344 ALA A C 1
ATOM 2630 O O . ALA A 1 344 ? 9.068 4.913 -10.466 1.00 98.69 344 ALA A O 1
ATOM 2631 N N . TRP A 1 345 ? 7.512 6.507 -10.418 1.00 97.25 345 TRP A N 1
ATOM 2632 C CA . TRP A 1 345 ? 8.433 7.642 -10.385 1.00 97.25 345 TRP A CA 1
ATOM 2633 C C . TRP A 1 345 ? 8.050 8.606 -9.262 1.00 97.25 345 TRP A C 1
ATOM 2635 O O . TRP A 1 345 ? 6.866 8.865 -9.033 1.00 97.25 345 TRP A O 1
ATOM 2645 N N . LYS A 1 346 ? 9.045 9.132 -8.548 1.00 95.38 346 LYS A N 1
ATOM 2646 C CA . LYS A 1 346 ? 8.866 10.203 -7.561 1.00 95.38 346 LYS A CA 1
ATOM 2647 C C . LYS A 1 346 ? 8.832 11.583 -8.213 1.00 95.38 346 LYS A C 1
ATOM 2649 O O . LYS A 1 346 ? 9.319 11.786 -9.322 1.00 95.38 346 LYS A O 1
ATOM 2654 N N . GLY A 1 347 ? 8.336 12.546 -7.442 1.00 90.81 347 GLY A N 1
ATOM 2655 C CA . GLY A 1 347 ? 8.553 13.963 -7.704 1.00 90.81 347 GLY A CA 1
ATOM 2656 C C . GLY A 1 347 ? 7.941 14.434 -9.018 1.00 90.81 347 GLY A C 1
ATOM 2657 O O . GLY A 1 347 ? 6.833 14.043 -9.382 1.00 90.81 347 GLY A O 1
ATOM 2658 N N . GLY A 1 348 ? 8.673 15.303 -9.711 1.00 91.12 348 GLY A N 1
ATOM 2659 C CA . GLY A 1 348 ? 8.252 15.903 -10.973 1.00 91.12 348 GLY A CA 1
ATOM 2660 C C . GLY A 1 348 ? 8.548 15.038 -12.192 1.00 91.12 348 GLY A C 1
ATOM 2661 O O . GLY A 1 348 ? 8.527 15.585 -13.292 1.00 91.12 348 GLY A O 1
ATOM 2662 N N . HIS A 1 349 ? 8.850 13.742 -11.997 1.00 91.44 349 HIS A N 1
ATOM 2663 C CA . HIS A 1 349 ? 9.150 12.760 -13.044 1.00 91.44 349 HIS A CA 1
ATOM 2664 C C . HIS A 1 349 ? 10.139 13.286 -14.104 1.00 91.44 349 HIS A C 1
ATOM 2666 O O . HIS A 1 349 ? 9.938 13.107 -15.307 1.00 91.44 349 HIS A O 1
ATOM 2672 N N . GLY A 1 350 ? 11.172 14.001 -13.650 1.00 95.00 350 GLY A N 1
ATOM 2673 C CA . GLY A 1 350 ? 12.240 14.562 -14.471 1.00 95.00 350 GLY A CA 1
ATOM 2674 C C . GLY A 1 350 ? 13.569 13.821 -14.316 1.00 95.00 350 GLY A C 1
ATOM 2675 O O . GLY A 1 350 ? 13.690 12.852 -13.573 1.00 95.00 350 GLY A O 1
ATOM 2676 N N . ASN A 1 351 ? 14.604 14.319 -14.996 1.00 96.31 351 ASN A N 1
ATOM 2677 C CA . ASN A 1 351 ? 15.909 13.648 -15.084 1.00 96.31 351 ASN A CA 1
ATOM 2678 C C . ASN A 1 351 ? 16.552 13.322 -13.724 1.00 96.31 351 ASN A C 1
ATOM 2680 O O . ASN A 1 351 ? 17.130 12.254 -13.551 1.00 96.31 351 ASN A O 1
ATOM 2684 N N . GLY A 1 352 ? 16.430 14.223 -12.747 1.00 96.12 352 GLY A N 1
ATOM 2685 C CA . GLY A 1 352 ? 16.995 14.030 -11.408 1.00 96.12 352 GLY A CA 1
ATOM 2686 C C . GLY A 1 352 ? 16.091 13.269 -10.435 1.00 96.12 352 GLY A C 1
ATOM 2687 O O . GLY A 1 352 ? 16.496 13.049 -9.295 1.00 96.12 352 GLY A O 1
ATOM 2688 N N . ASP A 1 353 ? 14.872 12.904 -10.838 1.00 96.75 353 ASP A N 1
ATOM 2689 C CA . ASP A 1 353 ? 13.907 12.286 -9.935 1.00 96.75 353 ASP A CA 1
ATOM 2690 C C . ASP A 1 353 ? 14.110 10.764 -9.858 1.00 96.75 353 ASP A C 1
ATOM 2692 O O . ASP A 1 353 ? 14.275 10.120 -10.901 1.00 96.75 353 ASP A O 1
ATOM 2696 N N . PRO A 1 354 ? 14.053 10.159 -8.654 1.00 97.12 354 PRO A N 1
ATOM 2697 C CA . PRO A 1 354 ? 14.186 8.716 -8.508 1.00 97.12 354 PRO A CA 1
ATOM 2698 C C . PRO A 1 354 ? 12.976 7.941 -9.030 1.00 97.12 354 PRO A C 1
ATOM 2700 O O . PRO A 1 354 ? 11.824 8.339 -8.827 1.00 97.12 354 PRO A O 1
ATOM 2703 N N . LEU A 1 355 ? 13.241 6.778 -9.611 1.00 98.00 355 LEU A N 1
ATOM 2704 C CA . LEU A 1 355 ? 12.250 5.838 -10.111 1.00 98.00 355 LEU A CA 1
ATOM 2705 C C . LEU A 1 355 ? 12.436 4.432 -9.532 1.00 98.00 355 LEU A C 1
ATOM 2707 O O . LEU A 1 355 ? 13.468 4.079 -8.952 1.00 98.00 355 LEU A O 1
ATOM 2711 N N . PHE A 1 356 ? 11.382 3.643 -9.689 1.00 98.69 356 PHE A N 1
ATOM 2712 C CA . PHE A 1 356 ? 11.229 2.280 -9.220 1.00 98.69 356 PHE A CA 1
ATOM 2713 C C . PHE A 1 356 ? 10.605 1.470 -10.350 1.00 98.69 356 PHE A C 1
ATOM 2715 O O . PHE A 1 356 ? 9.427 1.639 -10.685 1.00 98.69 356 PHE A O 1
ATOM 2722 N N . ASP A 1 357 ? 11.396 0.593 -10.951 1.00 98.69 357 ASP A N 1
ATOM 2723 C CA . ASP A 1 357 ? 10.931 -0.238 -12.048 1.00 98.69 357 ASP A CA 1
ATOM 2724 C C . ASP A 1 357 ? 10.811 -1.692 -11.595 1.00 98.69 357 ASP A C 1
ATOM 2726 O O . ASP A 1 357 ? 11.800 -2.379 -11.371 1.00 98.69 357 ASP A O 1
ATOM 2730 N N . ALA A 1 358 ? 9.571 -2.164 -11.449 1.00 98.44 358 ALA A N 1
ATOM 2731 C CA . ALA A 1 358 ? 9.285 -3.565 -11.145 1.00 98.44 358 ALA A CA 1
ATOM 2732 C C . ALA A 1 358 ? 9.292 -4.451 -12.400 1.00 98.44 358 ALA A C 1
ATOM 2734 O O . ALA A 1 358 ? 9.220 -5.675 -12.290 1.00 98.44 358 ALA A O 1
ATOM 2735 N N . CYS A 1 359 ? 9.338 -3.853 -13.587 1.00 97.69 359 CYS A N 1
ATOM 2736 C CA . CYS A 1 359 ? 9.241 -4.538 -14.861 1.00 97.69 359 CYS A CA 1
ATOM 2737 C C . CYS A 1 359 ? 10.598 -5.069 -15.319 1.00 97.69 359 CYS A C 1
ATOM 2739 O O . CYS A 1 359 ? 10.670 -6.208 -15.777 1.00 97.69 359 CYS A O 1
ATOM 2741 N N . LEU A 1 360 ? 11.662 -4.269 -15.208 1.00 96.50 360 LEU A N 1
ATOM 2742 C CA . LEU A 1 360 ? 12.967 -4.571 -15.798 1.00 96.50 360 LEU A CA 1
ATOM 2743 C C . LEU A 1 360 ? 14.097 -4.525 -14.763 1.00 96.50 360 LEU A C 1
ATOM 2745 O O . LEU A 1 360 ? 14.039 -3.806 -13.767 1.00 96.50 360 LEU A O 1
ATOM 2749 N N . ARG A 1 361 ? 15.169 -5.266 -15.045 1.00 97.00 361 ARG A N 1
ATOM 2750 C CA . ARG A 1 361 ? 16.500 -5.065 -14.462 1.00 97.00 361 ARG A CA 1
ATOM 2751 C C . ARG A 1 361 ? 17.459 -4.637 -15.566 1.00 97.00 361 ARG A C 1
ATOM 2753 O O . ARG A 1 361 ? 17.360 -5.136 -16.688 1.00 97.00 361 ARG A O 1
ATOM 2760 N N . VAL A 1 362 ? 18.361 -3.723 -15.235 1.00 97.19 362 VAL A N 1
ATOM 2761 C CA . VAL A 1 362 ? 19.318 -3.107 -16.169 1.00 97.19 362 VAL A CA 1
ATOM 2762 C C . VAL A 1 362 ? 20.740 -3.546 -15.834 1.00 97.19 362 VAL A C 1
ATOM 2764 O O . VAL A 1 362 ? 20.962 -4.204 -14.814 1.00 97.19 362 VAL A O 1
ATOM 2767 N N . ASP A 1 363 ? 21.701 -3.202 -16.686 1.00 96.81 363 ASP A N 1
ATOM 2768 C CA . ASP A 1 363 ? 23.108 -3.478 -16.413 1.00 96.81 363 ASP A CA 1
ATOM 2769 C C . ASP A 1 363 ? 23.678 -2.509 -15.364 1.00 96.81 363 ASP A C 1
ATOM 2771 O O . ASP A 1 363 ? 23.521 -1.292 -15.449 1.00 96.81 363 ASP A O 1
ATOM 2775 N N . GLY A 1 364 ? 24.341 -3.068 -14.360 1.00 95.81 364 GLY A N 1
ATOM 2776 C CA . GLY A 1 364 ? 24.982 -2.439 -13.217 1.00 95.81 364 GLY A CA 1
ATOM 2777 C C . GLY A 1 364 ? 26.500 -2.356 -13.301 1.00 95.81 364 GLY A C 1
ATOM 2778 O O . GLY A 1 364 ? 27.102 -1.771 -12.399 1.00 95.81 364 GLY A O 1
ATOM 2779 N N . ASP A 1 365 ? 27.132 -2.924 -14.331 1.00 95.44 365 ASP A N 1
ATOM 2780 C CA . ASP A 1 365 ? 28.584 -2.858 -14.473 1.00 95.44 365 ASP A CA 1
ATOM 2781 C C . ASP A 1 365 ? 29.079 -1.503 -15.022 1.00 95.44 365 ASP A C 1
ATOM 2783 O O . ASP A 1 365 ? 28.352 -0.498 -15.038 1.00 95.44 365 ASP A O 1
ATOM 2787 N N . THR A 1 366 ? 30.374 -1.443 -15.343 1.00 96.25 366 THR A N 1
ATOM 2788 C CA . THR A 1 366 ? 31.074 -0.224 -15.765 1.00 96.25 366 THR A CA 1
ATOM 2789 C C . THR A 1 366 ? 30.937 0.068 -17.260 1.00 96.25 366 THR A C 1
ATOM 2791 O O . THR A 1 366 ? 31.400 1.117 -17.710 1.00 96.25 366 THR A O 1
ATOM 2794 N N . ASN A 1 367 ? 30.322 -0.819 -18.042 1.00 96.69 367 ASN A N 1
ATOM 2795 C CA . ASN A 1 367 ? 30.011 -0.617 -19.448 1.00 96.69 367 ASN A CA 1
ATOM 2796 C C . ASN A 1 367 ? 28.602 -1.156 -19.767 1.00 96.69 367 ASN A C 1
ATOM 2798 O O . ASN A 1 367 ? 28.491 -2.215 -20.382 1.00 96.69 367 ASN A O 1
ATOM 2802 N N . PRO A 1 368 ? 27.536 -0.388 -19.461 1.00 95.81 368 PRO A N 1
ATOM 2803 C CA . PRO A 1 368 ? 26.153 -0.850 -19.604 1.00 95.81 368 PRO A CA 1
ATOM 2804 C C . PRO A 1 368 ? 25.727 -1.196 -21.042 1.00 95.81 368 PRO A C 1
ATOM 2806 O O . PRO A 1 368 ? 24.637 -1.717 -21.276 1.00 95.81 368 PRO A O 1
ATOM 2809 N N . TRP A 1 369 ? 26.570 -0.881 -22.028 1.00 96.69 369 TRP A N 1
ATOM 2810 C CA . TRP A 1 369 ? 26.297 -1.060 -23.451 1.00 96.69 369 TRP A CA 1
ATOM 2811 C C . TRP A 1 369 ? 26.955 -2.309 -24.046 1.00 96.69 369 TRP A C 1
ATOM 2813 O O . TRP A 1 369 ? 26.816 -2.557 -25.244 1.00 96.69 369 TRP A O 1
ATOM 2823 N N . ALA A 1 370 ? 27.662 -3.114 -23.246 1.00 95.50 370 ALA A N 1
ATOM 2824 C CA . ALA A 1 370 ? 28.284 -4.356 -23.697 1.00 95.50 370 ALA A CA 1
ATOM 2825 C C . ALA A 1 370 ? 28.274 -5.433 -22.603 1.00 95.50 370 ALA A C 1
ATOM 2827 O O . ALA A 1 370 ? 28.251 -5.130 -21.422 1.00 95.50 370 ALA A O 1
ATOM 2828 N N . ALA A 1 371 ? 28.347 -6.704 -23.007 1.00 94.00 371 ALA A N 1
ATOM 2829 C CA . ALA A 1 371 ? 28.481 -7.825 -22.076 1.00 94.00 371 ALA A CA 1
ATOM 2830 C C . ALA A 1 371 ? 29.674 -7.610 -21.111 1.00 94.00 371 ALA A C 1
ATOM 2832 O O . ALA A 1 371 ? 30.717 -7.102 -21.545 1.00 94.00 371 ALA A O 1
ATOM 2833 N N . PRO A 1 372 ? 29.577 -8.043 -19.838 1.00 94.38 372 PRO A N 1
ATOM 2834 C CA . PRO A 1 372 ? 28.809 -9.205 -19.371 1.00 94.38 372 PRO A CA 1
ATOM 2835 C C . PRO A 1 372 ? 27.385 -8.962 -18.842 1.00 94.38 372 PRO A C 1
ATOM 2837 O O . PRO A 1 372 ? 26.706 -9.959 -18.600 1.00 94.38 372 PRO A O 1
ATOM 2840 N N . TYR A 1 373 ? 26.924 -7.720 -18.686 1.00 93.62 373 TYR A N 1
ATOM 2841 C CA . TYR A 1 373 ? 25.610 -7.385 -18.118 1.00 93.62 373 TYR A CA 1
ATOM 2842 C C . TYR A 1 373 ? 25.431 -7.848 -16.666 1.00 93.62 373 TYR A C 1
ATOM 2844 O O . TYR A 1 373 ? 24.745 -8.832 -16.366 1.00 93.62 373 TYR A O 1
ATOM 2852 N N . THR A 1 374 ? 26.060 -7.134 -15.733 1.00 95.12 374 THR A N 1
ATOM 2853 C CA . THR A 1 374 ? 25.875 -7.403 -14.300 1.00 95.12 374 THR A CA 1
ATOM 2854 C C . THR A 1 374 ? 24.526 -6.875 -13.842 1.00 95.12 374 THR A C 1
ATOM 2856 O O . THR A 1 374 ? 24.178 -5.735 -14.093 1.00 95.12 374 THR A O 1
ATOM 2859 N N . GLU A 1 375 ? 23.742 -7.671 -13.129 1.00 95.12 375 GLU A N 1
ATOM 2860 C CA . GLU A 1 375 ? 22.384 -7.257 -12.788 1.00 95.12 375 GLU A CA 1
ATOM 2861 C C . GLU A 1 375 ? 22.326 -6.089 -11.788 1.00 95.12 375 GLU A C 1
ATOM 2863 O O . GLU A 1 375 ? 22.848 -6.177 -10.676 1.00 95.12 375 GLU A O 1
ATOM 2868 N N . LEU A 1 376 ? 21.594 -5.036 -12.157 1.00 96.12 376 LEU A N 1
ATOM 2869 C CA . LEU A 1 376 ? 21.151 -3.963 -11.274 1.00 96.12 376 LEU A CA 1
ATOM 2870 C C . LEU A 1 376 ? 19.626 -3.906 -11.248 1.00 96.12 376 LEU A C 1
ATOM 2872 O O . LEU A 1 376 ? 18.966 -3.795 -12.283 1.00 96.12 376 LEU A O 1
ATOM 2876 N N . PHE A 1 377 ? 19.058 -3.932 -10.044 1.00 96.94 377 PHE A N 1
ATOM 2877 C CA . PHE A 1 377 ? 17.623 -3.764 -9.868 1.00 96.94 377 PHE A CA 1
ATOM 2878 C C . PHE A 1 377 ? 17.283 -2.279 -9.630 1.00 96.94 377 PHE A C 1
ATOM 2880 O O . PHE A 1 377 ? 17.642 -1.752 -8.574 1.00 96.94 377 PHE A O 1
ATOM 2887 N N . PRO A 1 378 ? 16.620 -1.593 -10.581 1.00 97.19 378 PRO A N 1
ATOM 2888 C CA . PRO A 1 378 ? 16.272 -0.168 -10.500 1.00 97.19 378 PRO A CA 1
ATOM 2889 C C . PRO A 1 378 ? 15.239 0.164 -9.410 1.00 97.19 378 PRO A C 1
ATOM 2891 O O . PRO A 1 378 ? 14.048 0.334 -9.674 1.00 97.19 378 PRO A O 1
ATOM 2894 N N . VAL A 1 379 ? 15.707 0.307 -8.170 1.00 97.81 379 VAL A N 1
ATOM 2895 C CA . VAL A 1 379 ? 14.931 0.856 -7.051 1.00 97.81 379 VAL A CA 1
ATOM 2896 C C . VAL A 1 379 ? 15.601 2.112 -6.512 1.00 97.81 379 VAL A C 1
ATOM 2898 O O . VAL A 1 379 ? 16.782 2.093 -6.171 1.00 97.81 379 VAL A O 1
ATOM 2901 N N . ASN A 1 380 ? 14.844 3.210 -6.443 1.00 97.56 380 ASN A N 1
ATOM 2902 C CA . ASN A 1 380 ? 15.336 4.526 -6.030 1.00 97.56 380 ASN A CA 1
ATOM 2903 C C . ASN A 1 380 ? 16.563 5.004 -6.836 1.00 97.56 380 ASN A C 1
ATOM 2905 O O . ASN A 1 380 ? 17.450 5.672 -6.306 1.00 97.56 380 ASN A O 1
ATOM 2909 N N . ILE A 1 381 ? 16.619 4.638 -8.117 1.00 97.44 381 ILE A N 1
ATOM 2910 C CA . ILE A 1 381 ? 17.649 5.085 -9.059 1.00 97.44 381 ILE A CA 1
ATOM 2911 C C . ILE A 1 381 ? 17.157 6.355 -9.750 1.00 97.44 381 ILE A C 1
ATOM 2913 O O . ILE A 1 381 ? 15.974 6.457 -10.058 1.00 97.44 381 ILE A O 1
ATOM 2917 N N . ILE A 1 382 ? 18.020 7.340 -9.985 1.00 97.31 382 ILE A N 1
ATOM 2918 C CA . ILE A 1 382 ? 17.622 8.538 -10.739 1.00 97.31 382 ILE A CA 1
ATOM 2919 C C . ILE A 1 382 ? 17.502 8.230 -12.229 1.00 97.31 382 ILE A C 1
ATOM 2921 O O . ILE A 1 382 ? 18.144 7.308 -12.734 1.00 97.31 382 ILE A O 1
ATOM 2925 N N . PHE A 1 383 ? 16.685 9.007 -12.936 1.00 98.12 383 PHE A N 1
ATOM 2926 C CA . PHE A 1 383 ? 16.460 8.777 -14.356 1.00 98.12 383 PHE A CA 1
ATOM 2927 C C . PHE A 1 383 ? 17.725 8.970 -15.197 1.00 98.12 383 PHE A C 1
ATOM 2929 O O . PHE A 1 383 ? 18.149 8.020 -15.842 1.00 98.12 383 PHE A O 1
ATOM 2936 N N . SER A 1 384 ? 18.359 10.144 -15.140 1.00 97.69 384 SER A N 1
ATOM 2937 C CA . SER A 1 384 ? 19.530 10.480 -15.962 1.00 97.69 384 SER A CA 1
ATOM 2938 C C . SER A 1 384 ? 20.531 11.326 -15.178 1.00 97.69 384 SER A C 1
ATOM 2940 O O . SER A 1 384 ? 20.151 12.225 -14.422 1.00 97.69 384 SER A O 1
ATOM 2942 N N . THR A 1 385 ? 21.826 11.054 -15.359 1.00 97.50 385 THR A N 1
ATOM 2943 C CA . THR A 1 385 ? 22.910 11.912 -14.834 1.00 97.50 385 THR A CA 1
ATOM 2944 C C . THR A 1 385 ? 23.548 12.776 -15.907 1.00 97.50 385 THR A C 1
ATOM 2946 O O . THR A 1 385 ? 24.270 13.715 -15.569 1.00 97.50 385 THR A O 1
ATOM 2949 N N . GLN A 1 386 ? 23.289 12.479 -17.181 1.00 96.50 386 GLN A N 1
ATOM 2950 C CA . GLN A 1 386 ? 23.889 13.150 -18.329 1.00 96.50 386 GLN A CA 1
ATOM 2951 C C . GLN A 1 386 ? 22.833 13.738 -19.286 1.00 96.50 386 GLN A C 1
ATOM 2953 O O . GLN A 1 386 ? 22.953 13.564 -20.503 1.00 96.50 386 GLN A O 1
ATOM 2958 N N . PRO A 1 387 ? 21.809 14.469 -18.794 1.00 95.94 387 PRO A N 1
ATOM 2959 C CA . PRO A 1 387 ? 20.747 14.963 -19.660 1.00 95.94 387 PRO A CA 1
ATOM 2960 C C . PRO A 1 387 ? 21.308 15.910 -20.729 1.00 95.94 387 PRO A C 1
ATOM 2962 O O . PRO A 1 387 ? 21.914 16.937 -20.416 1.00 95.94 387 PRO A O 1
ATOM 2965 N N . GLY A 1 388 ? 21.091 15.567 -22.001 1.00 94.25 388 GLY A N 1
ATOM 2966 C CA . GLY A 1 388 ? 21.547 16.359 -23.148 1.00 94.25 388 GLY A CA 1
ATOM 2967 C C . GLY A 1 388 ? 23.056 16.308 -23.419 1.00 94.25 388 GLY A C 1
ATOM 2968 O O . GLY A 1 388 ? 23.561 17.147 -24.168 1.00 94.25 388 GLY A O 1
ATOM 2969 N N . ALA A 1 389 ? 23.790 15.365 -22.822 1.00 95.62 389 ALA A N 1
ATOM 2970 C CA . ALA A 1 389 ? 25.202 15.165 -23.126 1.00 95.62 389 ALA A CA 1
ATOM 2971 C C . ALA A 1 389 ? 25.424 14.713 -24.582 1.00 95.62 389 ALA A C 1
ATOM 2973 O O . ALA A 1 389 ? 24.562 14.101 -25.214 1.00 95.62 389 ALA A O 1
ATOM 2974 N N . ALA A 1 390 ? 26.610 15.008 -25.120 1.00 97.12 390 ALA A N 1
ATOM 2975 C CA . ALA A 1 390 ? 27.005 14.520 -26.436 1.00 97.12 390 ALA A CA 1
ATOM 2976 C C . ALA A 1 390 ? 27.220 12.998 -26.401 1.00 97.12 390 ALA A C 1
ATOM 2978 O O . ALA A 1 390 ? 27.888 12.486 -25.503 1.00 97.12 390 ALA A O 1
ATOM 2979 N N . LEU A 1 391 ? 26.679 12.299 -27.399 1.00 97.50 391 LEU A N 1
ATOM 2980 C CA . LEU A 1 391 ? 26.746 10.843 -27.517 1.00 97.50 391 LEU A CA 1
ATOM 2981 C C . LEU A 1 391 ? 27.774 10.425 -28.585 1.00 97.50 391 LEU A C 1
ATOM 2983 O O . LEU A 1 391 ? 27.918 11.133 -29.589 1.00 97.50 391 LEU A O 1
ATOM 2987 N N . PRO A 1 392 ? 28.472 9.287 -28.413 1.00 98.06 392 PRO A N 1
ATOM 2988 C CA . PRO A 1 392 ? 28.363 8.343 -27.295 1.00 98.06 392 PRO A CA 1
ATOM 2989 C C . PRO A 1 392 ? 29.041 8.845 -26.005 1.00 98.06 392 PRO A C 1
ATOM 2991 O O . PRO A 1 392 ? 30.072 9.516 -26.045 1.00 98.06 392 PRO A O 1
ATOM 2994 N N . LEU A 1 393 ? 28.489 8.467 -24.852 1.00 97.94 393 LEU A N 1
ATOM 2995 C CA . LEU A 1 393 ? 29.097 8.650 -23.534 1.00 97.94 393 LEU A CA 1
ATOM 2996 C C . LEU A 1 393 ? 30.354 7.785 -23.369 1.00 97.94 393 LEU A C 1
ATOM 2998 O O . LEU A 1 393 ? 30.466 6.698 -23.938 1.00 97.94 393 LEU A O 1
ATOM 3002 N N . ALA A 1 394 ? 31.296 8.258 -22.554 1.00 96.88 394 ALA A N 1
ATOM 3003 C CA . ALA A 1 394 ? 32.552 7.560 -22.304 1.00 96.88 394 ALA A CA 1
ATOM 3004 C C . ALA A 1 394 ? 32.376 6.315 -21.413 1.00 96.88 394 ALA A C 1
ATOM 3006 O O . ALA A 1 394 ? 31.594 6.311 -20.463 1.00 96.88 394 ALA A O 1
ATOM 3007 N N . VAL A 1 395 ? 33.185 5.289 -21.687 1.00 95.62 395 VAL A N 1
ATOM 3008 C CA . VAL A 1 395 ? 33.379 4.104 -20.836 1.00 95.62 395 VAL A CA 1
ATOM 3009 C C . VAL A 1 395 ? 34.717 4.264 -20.092 1.00 95.62 395 VAL A C 1
ATOM 3011 O O . VAL A 1 395 ? 35.700 4.665 -20.722 1.00 95.62 395 VAL A O 1
ATOM 3014 N N . PRO A 1 396 ? 34.809 3.954 -18.784 1.00 96.12 396 PRO A N 1
ATOM 3015 C CA . PRO A 1 396 ? 33.769 3.374 -17.930 1.00 96.12 396 PRO A CA 1
ATOM 3016 C C . PRO A 1 396 ? 32.663 4.365 -17.536 1.00 96.12 396 PRO A C 1
ATOM 3018 O O . PRO A 1 396 ? 32.941 5.510 -17.181 1.00 96.12 396 PRO A O 1
ATOM 3021 N N . PHE A 1 397 ? 31.419 3.886 -17.521 1.00 96.56 397 PHE A N 1
ATOM 3022 C CA . PHE A 1 397 ? 30.245 4.607 -17.040 1.00 96.56 397 PHE A CA 1
ATOM 3023 C C . PHE A 1 397 ? 29.833 4.097 -15.652 1.00 96.56 397 PHE A C 1
ATOM 3025 O O . PHE A 1 397 ? 29.159 3.081 -15.496 1.00 96.56 397 PHE A O 1
ATOM 3032 N N . ASN A 1 398 ? 30.262 4.814 -14.612 1.00 93.19 398 ASN A N 1
ATOM 3033 C CA . ASN A 1 398 ? 30.060 4.395 -13.219 1.00 93.19 398 ASN A CA 1
ATOM 3034 C C . ASN A 1 398 ? 28.814 5.008 -12.560 1.00 93.19 398 ASN A C 1
ATOM 3036 O O . ASN A 1 398 ? 28.474 4.643 -11.433 1.00 93.19 398 ASN A O 1
ATOM 3040 N N . ALA A 1 399 ? 28.141 5.950 -13.226 1.00 94.00 399 ALA A N 1
ATOM 3041 C CA . ALA A 1 399 ? 26.966 6.605 -12.666 1.00 94.00 399 ALA A CA 1
ATOM 3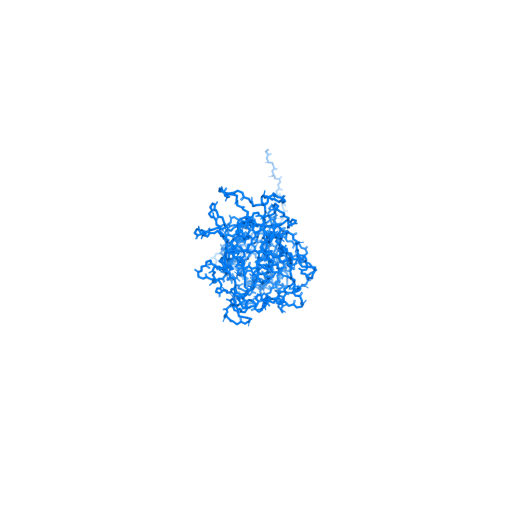042 C C . ALA A 1 399 ? 25.791 5.622 -12.539 1.00 94.00 399 ALA A C 1
ATOM 3044 O O . ALA A 1 399 ? 25.601 4.733 -13.369 1.00 94.00 399 ALA A O 1
ATOM 3045 N N . GLN A 1 400 ? 25.016 5.757 -11.465 1.00 91.50 400 GLN A N 1
ATOM 3046 C CA . GLN A 1 400 ? 23.825 4.946 -11.212 1.00 91.50 400 GLN A CA 1
ATOM 3047 C C . GLN A 1 400 ? 22.599 5.714 -11.700 1.00 91.50 400 GLN A C 1
ATOM 3049 O O . GLN A 1 400 ? 21.924 6.387 -10.922 1.00 91.50 400 GLN A O 1
ATOM 3054 N N . SER A 1 401 ? 22.357 5.644 -13.004 1.00 97.12 401 SER A N 1
ATOM 3055 C CA . SER A 1 401 ? 21.209 6.261 -13.657 1.00 97.12 401 SER A CA 1
ATOM 3056 C C . SER A 1 401 ? 20.544 5.293 -14.622 1.00 97.12 401 SER A C 1
ATOM 3058 O O . SER A 1 401 ? 21.177 4.378 -15.146 1.00 97.12 401 SER A O 1
ATOM 3060 N N . TYR A 1 402 ? 19.235 5.438 -14.760 1.00 98.19 402 TYR A N 1
ATOM 3061 C CA . TYR A 1 402 ? 18.390 4.449 -15.405 1.00 98.19 402 TYR A CA 1
ATOM 3062 C C . TYR A 1 402 ? 18.434 4.528 -16.933 1.00 98.19 402 TYR A C 1
ATOM 3064 O O . TYR A 1 402 ? 18.632 3.506 -17.583 1.00 98.19 402 TYR A O 1
ATOM 3072 N N . GLU A 1 403 ? 18.295 5.729 -17.497 1.00 98.12 403 GLU A N 1
ATOM 3073 C CA . GLU A 1 403 ? 18.286 5.997 -18.940 1.00 98.12 403 GLU A CA 1
ATOM 3074 C C . GLU A 1 403 ? 19.539 5.432 -19.612 1.00 98.12 403 GLU A C 1
ATOM 3076 O O . GLU A 1 403 ? 19.445 4.608 -20.522 1.00 98.12 403 GLU A O 1
ATOM 3081 N N . GLU A 1 404 ? 20.717 5.811 -19.114 1.00 98.00 404 GLU A N 1
ATOM 3082 C CA . GLU A 1 404 ? 22.000 5.420 -19.696 1.00 98.00 404 GLU A CA 1
ATOM 3083 C C . GLU A 1 404 ? 22.283 3.917 -19.554 1.00 98.00 404 GLU A C 1
ATOM 3085 O O . GLU A 1 404 ? 23.061 3.371 -20.334 1.00 98.00 404 GLU A O 1
ATOM 3090 N N . ARG A 1 405 ? 21.646 3.240 -18.587 1.00 97.50 405 ARG A N 1
ATOM 3091 C CA . ARG A 1 405 ? 21.772 1.788 -18.366 1.00 97.50 405 ARG A CA 1
ATOM 3092 C C . ARG A 1 405 ? 20.738 0.958 -19.129 1.00 97.50 405 ARG A C 1
ATOM 3094 O O . ARG A 1 405 ? 20.962 -0.233 -19.330 1.00 97.50 405 ARG A O 1
ATOM 3101 N N . LEU A 1 406 ? 19.622 1.565 -19.532 1.00 97.69 406 LEU A N 1
ATOM 3102 C CA . LEU A 1 406 ? 18.544 0.920 -20.286 1.00 97.69 406 LEU A CA 1
ATOM 3103 C C . LEU A 1 406 ? 18.715 1.059 -21.807 1.00 97.69 406 LEU A C 1
ATOM 3105 O O . LEU A 1 406 ? 18.265 0.198 -22.563 1.00 97.69 406 LEU A O 1
ATOM 3109 N N . CYS A 1 407 ? 19.305 2.162 -22.265 1.00 97.94 407 CYS A N 1
ATOM 3110 C CA . CYS A 1 407 ? 19.269 2.558 -23.672 1.00 97.94 407 CYS A CA 1
ATOM 3111 C C . CYS A 1 407 ? 20.621 2.373 -24.366 1.00 97.94 407 CYS A C 1
ATOM 3113 O O . CYS A 1 407 ? 21.676 2.431 -23.729 1.00 97.94 407 CYS A O 1
ATOM 3115 N N . THR A 1 408 ? 20.611 2.203 -25.692 1.00 98.00 408 THR A N 1
ATOM 3116 C CA . THR A 1 408 ? 21.851 2.228 -26.485 1.00 98.00 408 THR A CA 1
ATOM 3117 C C . THR A 1 408 ? 22.545 3.590 -26.385 1.00 98.00 408 THR A C 1
ATOM 3119 O O . THR A 1 408 ? 21.909 4.635 -26.225 1.00 98.00 408 THR A O 1
ATOM 3122 N N . ASN A 1 409 ? 23.879 3.587 -26.476 1.00 97.88 409 ASN A N 1
ATOM 3123 C CA . ASN A 1 409 ? 24.712 4.782 -26.314 1.00 97.88 409 ASN A CA 1
ATOM 3124 C C . ASN A 1 409 ? 24.780 5.647 -27.583 1.00 97.88 409 ASN A C 1
ATOM 3126 O O . ASN A 1 409 ? 25.855 5.914 -28.122 1.00 97.88 409 ASN A O 1
ATOM 3130 N N . ASP A 1 410 ? 23.626 6.035 -28.106 1.00 98.12 410 ASP A N 1
ATOM 3131 C CA . ASP A 1 410 ? 23.496 6.791 -29.344 1.00 98.12 410 ASP A CA 1
ATOM 3132 C C . ASP A 1 410 ? 22.213 7.639 -29.349 1.00 98.12 410 ASP A C 1
ATOM 3134 O O . ASP A 1 410 ? 21.439 7.672 -28.388 1.00 98.12 410 ASP A O 1
ATOM 3138 N N . ALA A 1 411 ? 22.000 8.373 -30.442 1.00 97.38 411 ALA A N 1
ATOM 3139 C CA . ALA A 1 411 ? 20.834 9.237 -30.591 1.00 97.38 411 ALA A CA 1
ATOM 3140 C C . ALA A 1 411 ? 19.495 8.467 -30.602 1.00 97.38 411 ALA A C 1
ATOM 3142 O O . ALA A 1 411 ? 18.471 9.046 -30.238 1.00 97.38 411 ALA A O 1
ATOM 3143 N N . GLY A 1 412 ? 19.494 7.195 -31.018 1.00 97.38 412 GLY A N 1
ATOM 3144 C CA . GLY A 1 412 ? 18.308 6.336 -31.056 1.00 97.38 412 GLY A CA 1
ATOM 3145 C C . GLY A 1 412 ? 17.937 5.777 -29.683 1.00 97.38 412 GLY A C 1
ATOM 3146 O O . GLY A 1 412 ? 16.755 5.643 -29.385 1.00 97.38 412 GLY A O 1
ATOM 3147 N N . GLY A 1 413 ? 18.920 5.523 -28.818 1.00 97.94 413 GLY A N 1
ATOM 3148 C CA . GLY A 1 413 ? 18.723 5.127 -27.425 1.00 97.94 413 GLY A CA 1
ATOM 3149 C C . GLY A 1 413 ? 18.616 6.327 -26.490 1.00 97.94 413 GLY A C 1
ATOM 3150 O O . GLY A 1 413 ? 17.553 6.943 -26.379 1.00 97.94 413 GLY A O 1
ATOM 3151 N N . ILE A 1 414 ? 19.721 6.665 -25.812 1.00 98.38 414 ILE A N 1
ATOM 3152 C CA . ILE A 1 414 ? 19.784 7.760 -24.823 1.00 98.38 414 ILE A CA 1
ATOM 3153 C C . ILE A 1 414 ? 19.215 9.065 -25.398 1.00 98.38 414 ILE A C 1
ATOM 3155 O O . ILE A 1 414 ? 18.430 9.736 -24.741 1.00 98.38 414 ILE A O 1
ATOM 3159 N N . GLY A 1 415 ? 19.529 9.411 -26.652 1.00 97.19 415 GLY A N 1
ATOM 3160 C CA . GLY A 1 415 ? 19.040 10.660 -27.253 1.00 97.19 415 GLY A CA 1
ATOM 3161 C C . GLY A 1 415 ? 17.513 10.753 -27.409 1.00 97.19 415 GLY A C 1
ATOM 3162 O O . GLY A 1 415 ? 16.977 11.860 -27.509 1.00 97.19 415 GLY A O 1
ATOM 3163 N N . SER A 1 416 ? 16.809 9.617 -27.413 1.00 97.50 416 SER A N 1
ATOM 3164 C CA . SER A 1 416 ? 15.360 9.537 -27.646 1.00 97.50 416 SER A CA 1
ATOM 3165 C C . SER A 1 416 ? 14.558 9.117 -26.404 1.00 97.50 416 SER A C 1
ATOM 3167 O O . SER A 1 416 ? 13.337 9.308 -26.361 1.00 97.50 416 SER A O 1
ATOM 3169 N N . CYS A 1 417 ? 15.217 8.618 -25.357 1.00 97.69 417 CYS A N 1
ATOM 3170 C CA . CYS A 1 417 ? 14.589 8.199 -24.106 1.00 97.69 417 CYS A CA 1
ATOM 3171 C C . CYS A 1 417 ? 14.410 9.371 -23.128 1.00 97.69 417 CYS A C 1
ATOM 3173 O O . CYS A 1 417 ? 15.006 9.412 -22.070 1.00 97.69 417 CYS A O 1
ATOM 3175 N N . ASN A 1 418 ? 13.562 10.346 -23.451 1.00 96.69 418 ASN A N 1
ATOM 3176 C CA . ASN A 1 418 ? 13.353 11.509 -22.577 1.00 96.69 418 ASN A CA 1
ATOM 3177 C C . ASN A 1 418 ? 12.227 11.279 -21.545 1.00 96.69 418 ASN A C 1
ATOM 3179 O O . ASN A 1 418 ? 11.278 10.545 -21.844 1.00 96.69 418 ASN A O 1
ATOM 3183 N N . PRO A 1 419 ? 12.247 11.939 -20.368 1.00 97.25 419 PRO A N 1
ATOM 3184 C CA . PRO A 1 419 ? 11.113 11.931 -19.445 1.00 97.25 419 PRO A CA 1
ATOM 3185 C C . PRO A 1 419 ? 9.881 12.574 -20.100 1.00 97.25 419 PRO A C 1
ATOM 3187 O O . PRO A 1 419 ? 9.963 13.665 -20.664 1.00 97.25 419 PRO A O 1
ATOM 3190 N N . ILE A 1 420 ? 8.724 11.915 -20.009 1.00 96.62 420 ILE A N 1
ATOM 3191 C CA . ILE A 1 420 ? 7.450 12.412 -20.567 1.00 96.62 420 ILE A CA 1
ATOM 3192 C C . ILE A 1 420 ? 6.439 12.695 -19.457 1.00 96.62 420 ILE A C 1
ATOM 3194 O O . ILE A 1 420 ? 5.682 13.661 -19.537 1.00 96.62 420 ILE A O 1
ATOM 3198 N N . GLY A 1 421 ? 6.422 11.853 -18.424 1.00 96.19 421 GLY A N 1
ATOM 3199 C CA . GLY A 1 421 ? 5.434 11.906 -17.352 1.00 96.19 421 GLY A CA 1
ATOM 3200 C C . GLY A 1 421 ? 4.207 11.023 -17.610 1.00 96.19 421 GLY A C 1
ATOM 3201 O O . GLY A 1 421 ? 4.201 10.198 -18.534 1.00 96.19 421 GLY A O 1
ATOM 3202 N N . PRO A 1 422 ? 3.176 11.118 -16.758 1.00 97.19 422 PRO A N 1
ATOM 3203 C CA . PRO A 1 422 ? 2.056 10.187 -16.788 1.00 97.19 422 PRO A CA 1
ATOM 3204 C C . PRO A 1 422 ? 1.175 10.271 -18.030 1.00 97.19 422 PRO A C 1
ATOM 3206 O O . PRO A 1 422 ? 1.099 11.285 -18.725 1.00 97.19 422 PRO A O 1
ATOM 3209 N N . TRP A 1 423 ? 0.417 9.203 -18.276 1.00 95.81 423 TRP A N 1
ATOM 3210 C CA . TRP A 1 423 ? -0.699 9.270 -19.215 1.00 95.81 423 TRP A CA 1
ATOM 3211 C C . TRP A 1 423 ? -1.736 10.317 -18.770 1.00 95.81 423 TRP A C 1
ATOM 3213 O O . TRP A 1 423 ? -2.121 10.337 -17.600 1.00 95.81 423 TRP A O 1
ATOM 3223 N N . PRO A 1 424 ? -2.281 11.137 -19.688 1.00 94.19 424 PRO A N 1
ATOM 3224 C CA 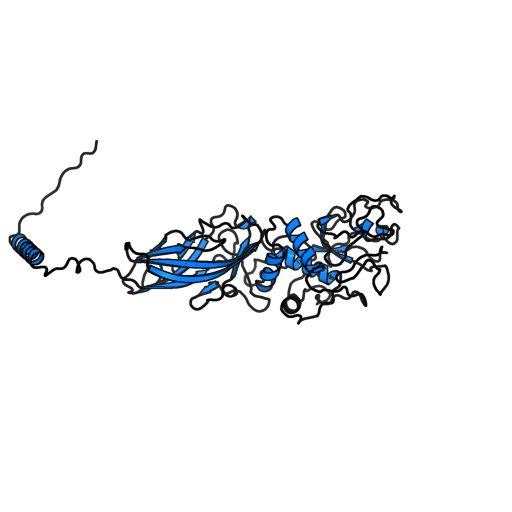. PRO A 1 424 ? -3.312 12.113 -19.330 1.00 94.19 424 PRO A CA 1
ATOM 3225 C C . PRO A 1 424 ? -4.561 11.485 -18.691 1.00 94.19 424 PRO A C 1
ATOM 3227 O O . PRO A 1 424 ? -5.193 12.093 -17.831 1.00 94.19 424 PRO A O 1
ATOM 3230 N N . SER A 1 425 ? -4.905 10.255 -19.084 1.00 93.62 425 SER A N 1
ATOM 3231 C CA . SER A 1 425 ? -6.067 9.516 -18.582 1.00 93.62 425 SER A CA 1
ATOM 3232 C C . SER A 1 425 ? -5.839 8.810 -17.241 1.00 93.62 425 SER A C 1
ATOM 3234 O O . SER A 1 425 ? -6.804 8.338 -16.648 1.00 93.62 425 SER A O 1
ATOM 3236 N N . SER A 1 426 ? -4.605 8.734 -16.728 1.00 95.62 426 SER A N 1
ATOM 3237 C CA . SER A 1 426 ? -4.264 7.897 -15.567 1.00 95.62 426 SER A CA 1
ATOM 3238 C C . SER A 1 426 ? -4.347 8.620 -14.218 1.00 95.62 426 SER A C 1
ATOM 3240 O O . SER A 1 426 ? -3.709 8.196 -13.257 1.00 95.62 426 SER A O 1
ATOM 3242 N N . SER A 1 427 ? -5.083 9.734 -14.122 1.00 95.44 427 SER A N 1
ATOM 3243 C CA . SER A 1 427 ? -5.118 10.584 -12.916 1.00 95.44 427 SER A CA 1
ATOM 3244 C C . SER A 1 427 ? -3.714 10.956 -12.419 1.00 95.44 427 SER A C 1
ATOM 3246 O O . SER A 1 427 ? -3.378 10.797 -11.244 1.00 95.44 427 SER A O 1
ATOM 3248 N N . ASN A 1 428 ? -2.883 11.462 -13.336 1.00 95.81 428 ASN A N 1
ATOM 3249 C CA . ASN A 1 428 ? -1.482 11.786 -13.069 1.00 95.81 428 ASN A CA 1
ATOM 3250 C C . ASN A 1 428 ? -0.683 10.558 -12.580 1.00 95.81 428 ASN A C 1
ATOM 3252 O O . ASN A 1 428 ? 0.022 10.635 -11.576 1.00 95.81 428 ASN A O 1
ATOM 3256 N N . GLY A 1 429 ? -0.845 9.407 -13.242 1.00 97.12 429 GLY A N 1
ATOM 3257 C CA . GLY A 1 429 ? -0.079 8.183 -12.964 1.00 97.12 429 GLY A CA 1
ATOM 3258 C C . GLY A 1 429 ? -0.594 7.355 -11.786 1.00 97.12 429 GLY A C 1
ATOM 3259 O O . GLY A 1 429 ? 0.073 6.419 -11.349 1.00 97.12 429 GLY A O 1
ATOM 3260 N N . ARG A 1 430 ? -1.764 7.699 -11.250 1.00 97.88 430 ARG A N 1
ATOM 3261 C CA . ARG A 1 430 ? -2.367 7.118 -10.046 1.00 97.88 430 ARG A CA 1
ATOM 3262 C C . ARG A 1 430 ? -3.784 6.655 -10.377 1.00 97.88 430 ARG A C 1
ATOM 3264 O O . ARG A 1 430 ? -4.774 7.235 -9.931 1.00 97.88 430 ARG A O 1
ATOM 3271 N N . ARG A 1 431 ? -3.835 5.643 -11.251 1.00 98.38 431 ARG A N 1
ATOM 3272 C CA . ARG A 1 431 ? -5.049 5.090 -11.870 1.00 98.38 431 ARG A CA 1
ATOM 3273 C C . ARG A 1 431 ? -6.055 4.662 -10.798 1.00 98.38 431 ARG A C 1
ATOM 3275 O O . ARG A 1 431 ? -5.679 3.864 -9.940 1.00 98.38 431 ARG A O 1
ATOM 3282 N N . PRO A 1 432 ? -7.313 5.136 -10.843 1.00 98.44 432 PRO A N 1
ATOM 3283 C CA . PRO A 1 432 ? -8.361 4.637 -9.964 1.00 98.44 432 PRO A CA 1
ATOM 3284 C C . PRO A 1 432 ? -8.500 3.114 -10.050 1.00 98.44 432 PRO A C 1
ATOM 3286 O O . PRO A 1 432 ? -8.358 2.523 -11.125 1.00 98.44 432 PRO A O 1
ATOM 3289 N N . VAL A 1 433 ? -8.793 2.495 -8.912 1.00 98.50 433 VAL A N 1
ATOM 3290 C CA . VAL A 1 433 ? -8.899 1.043 -8.760 1.00 98.50 433 VAL A CA 1
ATOM 3291 C C . VAL A 1 433 ? -10.335 0.564 -8.936 1.00 98.50 433 VAL A C 1
ATOM 3293 O O . VAL A 1 433 ? -11.287 1.243 -8.531 1.00 98.50 433 VAL A O 1
ATOM 3296 N N . LYS A 1 434 ? -10.479 -0.623 -9.521 1.00 95.44 434 LYS A N 1
ATOM 3297 C CA . LYS A 1 434 ? -11.746 -1.323 -9.721 1.00 95.44 434 LYS A CA 1
ATOM 3298 C C . LYS A 1 434 ? -11.659 -2.777 -9.291 1.00 95.44 434 LYS A C 1
ATOM 3300 O O . LYS A 1 434 ? -10.596 -3.401 -9.486 1.00 95.44 434 LYS A O 1
#

Sequence (434 aa):
MSSNEPEGKCRSGCLHVLFCWLLSILRRLHLVSKQYYRKHCSCQLELAAISFNHDTSALTADAMNMRRNFATTVAIPEWTVGKTVAADCPAGYAIKETKGHKITIKAKFTISPVGATKAEIKADGGGVLGSLDLQVVTFANGVSVPEFVSFELNHHSIGDDGIKLQDITWNRKYRCCGGSKWEQLQSTNHRIYIVLEEPTLPWKQQPFPDTQGPWTEALDYACFWASGKKNRDDAASAITQQINANLGLVYDNASGASHYTSGGLALFELTQFLAYLKNGTGLGNIVNCTDCATITTTFANLVGCDLHASKMGTYFDLTPFRGIGAAGFACPGFGCGFSFHEVAWKGGHGNGDPLFDACLRVDGDTNPWAAPYTELFPVNIIFSTQPGAALPLAVPFNAQSYEERLCTNDAGGIGSCNPIGPWPSSSNGRRPVK

Secondary structure (DSSP, 8-state):
-------------HHHHHHHHHHHHHHHTT-S-TTTT------EEEEEEEES---TT-SSSSPPP-BSSSS-BPPSSSEETT---GGGSEEEEEHHHHTTS--EEEEEEEEESTT--EEEEEEEE-GGG-PEEEEEEEEETTEEESSSEEEE-TT--TTTTSSEEEEEEEEEEEEETT-SS-EEEEEEEEEEEEESSSPPTT--SSSSS-TTSPBHHHHHHHHHHTTT--SHHHHHHHHHHHHHHHS--EE-TTT---SSEETTTTEE-HHHHHHHHHHS-SS-SEE-HHHHHHHHHHHHHHTT---EEEEE-SSEEB--BEETT-SS-B--TT-SEES-EEEEE-TT-STTSEEE-SSEEEE-SS-TTSTT--EE--EEEES-SSTT--SSPPSS----BHHHHHB-SSTTTTTT--EEE--TTTTTT-PPB-

pLDDT: mean 91.25, std 15.96, range [27.42, 98.94]

Radius of gyration: 31.92 Å; Cα contacts (8 Å, |Δi|>4): 1049; chains: 1; bounding box: 70×42×106 Å